Protein AF-A0A7Y3CT72-F1 (afdb_monomer_lite)

Secondary structure (DSSP, 8-state):
----------------------------------S-------PPPPPPPPEEE----EE-SB-TTT-BSPPEE-TTS-EE-TT--EEEEEEEES--TTS-EEEEEE-TTS-EEEEEEPEEETTTTEEEEEE---TTSPSEEEEEEEEETTEEEEEEEEEESBEEEEEEE--TTS---TT--EEEEEEEEEEEE-TTSS-EEEEE---EEEEEEE-TTS-EEEPTT--EE--TTSEEEEEE-GGGTTT---STT--EEEEEEEEEEEEEEETTTEEEEEEEEEEEEEEEEP--SS-EEEEE-B-SS-EE-TT-EEEEEEEEEE-SSS-EEEEEEEEE--TTEEEEEEEEPTTS-EEEEETTEEEEEEEEEPPPBTTB-EEEEEEEEEEEPPTTT-TTGGGS--PPEEEEE-TT--SSPEEEE--PPEE--SSGGGTT---EEEEEEEEEEEETTB----BTTB---HHHHHHHHH-TTSTT-HHHHHHHHHTS-EEEEEE-TTTT--EEESTT-SS--------TTSTTTTT----BTTTTT-BTSTTB-EEEETTEEEESB-HHHHH--BS-TTSSSPBTT-SSS-TTHHHHHHHHHTGGG--HHHH--SSSSS-S--EEEE--

pLDDT: mean 77.61, std 18.07, range [24.05, 98.44]

Radius of gyration: 31.26 Å; chains: 1; bounding box: 95×71×82 Å

Structure (mmCIF, N/CA/C/O backbone):
data_AF-A0A7Y3CT72-F1
#
_entry.id   AF-A0A7Y3CT72-F1
#
loop_
_atom_site.group_PDB
_atom_site.id
_atom_site.type_symbol
_atom_site.label_atom_id
_atom_site.label_alt_id
_atom_site.label_comp_id
_atom_site.label_asym_id
_atom_site.label_entity_id
_atom_site.label_seq_id
_atom_site.pdbx_PDB_ins_code
_atom_site.Cartn_x
_atom_site.Cartn_y
_atom_site.Cartn_z
_atom_site.occupancy
_atom_site.B_iso_or_equiv
_atom_site.auth_seq_id
_atom_site.auth_comp_id
_atom_site.auth_asym_id
_atom_site.auth_atom_id
_atom_site.pdbx_PDB_model_num
ATOM 1 N N . MET A 1 1 ? -27.502 45.319 28.785 1.00 32.72 1 MET A N 1
ATOM 2 C CA . MET A 1 1 ? -27.717 46.258 27.655 1.00 32.72 1 MET A CA 1
ATOM 3 C C . MET A 1 1 ? -28.113 45.395 26.459 1.00 32.72 1 MET A C 1
ATOM 5 O O . MET A 1 1 ? -27.447 44.398 26.266 1.00 32.72 1 MET A O 1
ATOM 9 N N . GLY A 1 2 ? -29.299 45.503 25.845 1.00 29.92 2 GLY A N 1
ATOM 10 C CA . GLY A 1 2 ? -29.727 46.574 24.925 1.00 29.92 2 GLY A CA 1
ATOM 11 C C . GLY A 1 2 ? -29.275 46.217 23.490 1.00 29.92 2 GLY A C 1
ATOM 12 O O . GLY A 1 2 ? -28.086 46.028 23.313 1.00 29.92 2 GLY A O 1
ATOM 13 N N . THR A 1 3 ? -30.109 46.102 22.442 1.00 32.91 3 THR A N 1
ATOM 14 C CA . THR A 1 3 ? -31.538 46.460 22.287 1.00 32.91 3 THR A CA 1
ATOM 15 C C . THR A 1 3 ? -32.160 45.751 21.052 1.00 32.91 3 THR A C 1
ATOM 17 O O . THR A 1 3 ? -31.491 45.693 20.038 1.00 32.91 3 THR A O 1
ATOM 20 N N . LYS A 1 4 ? -33.423 45.272 21.151 1.00 33.31 4 LYS A N 1
ATOM 21 C CA . LYS A 1 4 ? -34.553 45.166 20.159 1.00 33.31 4 LYS A CA 1
ATOM 22 C C . LYS A 1 4 ? -34.312 45.130 18.614 1.00 33.31 4 LYS A C 1
ATOM 24 O O . LYS A 1 4 ? -33.435 45.821 18.136 1.00 33.31 4 LYS A O 1
ATOM 29 N N . LEU A 1 5 ? -35.202 44.632 17.723 1.00 33.44 5 LEU A N 1
ATOM 30 C CA . LEU A 1 5 ? -36.424 43.768 17.703 1.00 33.44 5 LEU A CA 1
ATOM 31 C C . LEU A 1 5 ? -37.108 43.910 16.294 1.00 33.44 5 LEU A C 1
ATOM 33 O O . LEU A 1 5 ? -37.070 45.019 15.770 1.00 33.44 5 LEU A O 1
ATOM 37 N N . ARG A 1 6 ? -37.892 42.912 15.804 1.00 34.00 6 ARG A N 1
ATOM 38 C CA . ARG A 1 6 ? -38.875 42.957 14.652 1.00 34.00 6 ARG A CA 1
ATOM 39 C C . ARG A 1 6 ? -38.254 43.046 13.233 1.00 34.00 6 ARG A C 1
ATOM 41 O O . ARG A 1 6 ? -37.233 43.690 13.083 1.00 34.00 6 ARG A O 1
ATOM 48 N N . ARG A 1 7 ? -38.790 42.471 12.133 1.00 28.12 7 ARG A N 1
ATOM 49 C CA . ARG A 1 7 ? -40.152 42.091 11.617 1.00 28.12 7 ARG A CA 1
ATOM 50 C C . ARG A 1 7 ? -39.961 40.994 10.509 1.00 28.12 7 ARG A C 1
ATOM 52 O O . ARG A 1 7 ? -38.827 40.845 10.089 1.00 28.12 7 ARG A O 1
ATOM 59 N N . LEU A 1 8 ? -40.930 40.261 9.922 1.00 24.47 8 LEU A N 1
ATOM 60 C CA . LEU A 1 8 ? -42.386 40.049 10.108 1.00 24.47 8 LEU A CA 1
ATOM 61 C C . LEU A 1 8 ? -42.795 38.623 9.602 1.00 24.47 8 LEU A C 1
ATOM 63 O O . LEU A 1 8 ? -42.090 38.018 8.809 1.00 24.47 8 LEU A O 1
ATOM 67 N N . VAL A 1 9 ? -43.949 38.134 10.066 1.00 26.61 9 VAL A N 1
ATOM 68 C CA . VAL A 1 9 ? -44.709 36.887 9.783 1.00 26.61 9 VAL A CA 1
ATOM 69 C C . VAL A 1 9 ? -45.684 36.993 8.579 1.00 26.61 9 VAL A C 1
ATOM 71 O O . VAL A 1 9 ? -46.162 38.104 8.354 1.00 26.61 9 VAL A O 1
ATOM 74 N N . ALA A 1 10 ? -46.063 35.853 7.940 1.00 26.52 10 ALA A N 1
ATOM 75 C CA . ALA A 1 10 ? -47.369 35.477 7.289 1.00 26.52 10 ALA A CA 1
ATOM 76 C C . ALA A 1 10 ? -47.178 34.714 5.930 1.00 26.52 10 ALA A C 1
ATOM 78 O O . ALA A 1 10 ? -46.253 35.068 5.214 1.00 26.52 10 ALA A O 1
ATOM 79 N N . LEU A 1 11 ? -47.967 33.712 5.465 1.00 24.09 11 LEU A N 1
ATOM 80 C CA . LEU A 1 11 ? -49.205 33.055 5.958 1.00 24.09 11 LEU A CA 1
ATOM 81 C C . LEU A 1 11 ? -49.479 31.639 5.328 1.00 24.09 11 LEU A C 1
ATOM 83 O O . LEU A 1 11 ? -49.493 31.509 4.113 1.00 24.09 11 LEU A O 1
ATOM 87 N N . ILE A 1 12 ? -49.756 30.631 6.174 1.00 27.11 12 ILE A N 1
ATOM 88 C CA . ILE A 1 12 ? -50.725 29.482 6.128 1.00 27.11 12 ILE A CA 1
ATOM 89 C C . ILE A 1 12 ? -51.357 28.962 4.794 1.00 27.11 12 ILE A C 1
ATOM 91 O O . ILE A 1 12 ? -52.013 29.719 4.087 1.00 27.11 12 ILE A O 1
ATOM 95 N N . GLY A 1 13 ? -51.402 27.615 4.634 1.00 24.06 13 GLY A N 1
ATOM 96 C CA . GLY A 1 13 ? -52.458 26.838 3.915 1.00 24.06 13 GLY A CA 1
ATOM 97 C C . GLY A 1 13 ? -51.975 25.483 3.329 1.00 24.06 13 GLY A C 1
ATOM 98 O O . GLY A 1 13 ? -51.339 25.509 2.290 1.00 24.06 13 GLY A O 1
ATOM 99 N N . VAL A 1 14 ? -52.047 24.289 3.954 1.00 26.23 14 VAL A N 1
ATOM 100 C CA . VAL A 1 14 ? -53.156 23.438 4.491 1.00 26.23 14 VAL A CA 1
ATOM 101 C C . VAL A 1 14 ? -53.825 22.467 3.470 1.00 26.23 14 VAL A C 1
ATOM 103 O O . VAL A 1 14 ? -54.838 22.802 2.870 1.00 26.23 14 VAL A O 1
ATOM 106 N N . LEU A 1 15 ? -53.291 21.227 3.432 1.00 24.50 15 LEU A N 1
ATOM 107 C CA . LEU A 1 15 ? -53.961 19.899 3.573 1.00 24.50 15 LEU A CA 1
ATOM 108 C C . LEU A 1 15 ? -54.791 19.207 2.440 1.00 24.50 15 LEU A C 1
ATOM 110 O O . LEU A 1 15 ? -55.568 19.828 1.727 1.00 24.50 15 LEU A O 1
ATOM 114 N N . SER A 1 16 ? -54.704 17.856 2.467 1.00 24.05 16 SER A N 1
ATOM 115 C CA . SER A 1 16 ? -55.532 16.778 1.849 1.00 24.05 16 SER A CA 1
ATOM 116 C C . SER A 1 16 ? -55.151 16.323 0.425 1.00 24.05 16 SER A C 1
ATOM 118 O O . SER A 1 16 ? -55.263 17.089 -0.520 1.00 24.05 16 SER A O 1
ATOM 120 N N . MET A 1 17 ? -54.566 15.128 0.219 1.00 26.30 17 MET A N 1
ATOM 121 C CA . MET A 1 17 ? -55.115 13.746 0.319 1.00 26.30 17 MET A CA 1
ATOM 122 C C . MET A 1 17 ? -56.198 13.388 -0.726 1.00 26.30 17 MET A C 1
ATOM 124 O O . MET A 1 17 ? -57.305 13.909 -0.639 1.00 26.30 17 MET A O 1
ATOM 128 N N . ILE A 1 18 ? -55.934 12.391 -1.594 1.00 25.44 18 ILE A N 1
ATOM 129 C CA . ILE A 1 18 ? -56.562 11.040 -1.583 1.00 25.44 18 ILE A CA 1
ATOM 130 C C . ILE A 1 18 ? -56.024 10.144 -2.732 1.00 25.44 18 ILE A C 1
ATOM 132 O O . ILE A 1 18 ? -55.673 10.609 -3.809 1.00 25.44 18 ILE A O 1
ATOM 136 N N . PHE A 1 19 ? -55.976 8.842 -2.435 1.00 25.62 19 PHE A N 1
ATOM 137 C CA . PHE A 1 19 ? -55.642 7.654 -3.240 1.00 25.62 19 PHE A CA 1
ATOM 138 C C . PHE A 1 19 ? -56.219 7.524 -4.679 1.00 25.62 19 PHE A C 1
ATOM 140 O O . PHE A 1 19 ? -57.351 7.925 -4.939 1.00 25.62 19 PHE A O 1
ATOM 147 N N . SER A 1 20 ? -55.518 6.696 -5.482 1.00 25.05 20 SER A N 1
ATOM 148 C CA . SER A 1 20 ? -56.017 5.464 -6.161 1.00 25.05 20 SER A CA 1
ATOM 149 C C . SER A 1 20 ? -56.060 5.342 -7.705 1.00 25.05 20 SER A C 1
ATOM 151 O O . SER A 1 20 ? -56.667 6.149 -8.397 1.00 25.05 20 SER A O 1
ATOM 153 N N . ILE A 1 21 ? -55.604 4.153 -8.153 1.00 26.97 21 ILE A N 1
ATOM 154 C CA . ILE A 1 21 ? -56.036 3.338 -9.321 1.00 26.97 21 ILE A CA 1
ATOM 155 C C . ILE A 1 21 ? -55.356 3.556 -10.705 1.00 26.97 21 ILE A C 1
ATOM 157 O O . ILE A 1 21 ? -55.579 4.528 -11.417 1.00 26.97 21 ILE A O 1
ATOM 161 N N . MET A 1 22 ? -54.596 2.517 -11.093 1.00 27.64 22 MET A N 1
ATOM 162 C CA . MET A 1 22 ? -54.151 2.082 -12.440 1.00 27.64 22 MET A CA 1
ATOM 163 C C . MET A 1 22 ? -55.318 1.910 -13.452 1.00 27.64 22 MET A C 1
ATOM 165 O O . MET A 1 22 ? -56.421 1.599 -13.001 1.00 27.64 22 MET A O 1
ATOM 169 N N . PRO A 1 23 ? -55.121 1.979 -14.798 1.00 35.59 23 PRO A N 1
ATOM 170 C CA . PRO A 1 23 ? -54.523 0.839 -15.527 1.00 35.59 23 PRO A CA 1
ATOM 171 C C . PRO A 1 23 ? -53.776 1.120 -16.854 1.00 35.59 23 PRO A C 1
ATOM 173 O O . PRO A 1 23 ? -53.734 2.229 -17.376 1.00 35.59 23 PRO A O 1
ATOM 176 N N . LEU A 1 24 ? -53.212 0.032 -17.399 1.00 36.34 24 LEU A N 1
ATOM 177 C CA . LEU A 1 24 ? -52.603 -0.095 -18.728 1.00 36.34 24 LEU A CA 1
ATOM 178 C C . LEU A 1 24 ? -53.527 0.369 -19.872 1.00 36.34 24 LEU A C 1
ATOM 180 O O . LEU A 1 24 ? -54.735 0.139 -19.840 1.00 36.34 24 LEU A O 1
ATOM 184 N N . GLY A 1 25 ? -52.920 0.847 -20.963 1.00 25.64 25 GLY A N 1
ATOM 185 C CA . GLY A 1 25 ? -53.584 0.999 -22.259 1.00 25.64 25 GLY A CA 1
ATOM 186 C C . GLY A 1 25 ? -52.599 1.330 -23.380 1.00 25.64 25 GLY A C 1
ATOM 187 O O . GLY A 1 25 ? -52.161 2.469 -23.499 1.00 25.64 25 GLY A O 1
ATOM 188 N N . ALA A 1 26 ? -52.252 0.345 -24.210 1.00 36.91 26 ALA A N 1
ATOM 189 C CA . ALA A 1 26 ? -51.440 0.569 -25.405 1.00 36.91 26 ALA A CA 1
ATOM 190 C C . ALA A 1 26 ? -52.261 1.253 -26.511 1.00 36.91 26 ALA A C 1
ATOM 192 O O . ALA A 1 26 ? -53.386 0.830 -26.775 1.00 36.91 26 ALA A O 1
ATOM 193 N N . MET A 1 27 ? -51.669 2.215 -27.226 1.00 28.44 27 MET A N 1
ATOM 194 C CA . MET A 1 27 ? -52.068 2.557 -28.596 1.00 28.44 27 MET A CA 1
ATOM 195 C C . MET A 1 27 ? -50.853 2.914 -29.449 1.00 28.44 27 MET A C 1
ATOM 197 O O . MET A 1 27 ? -49.930 3.587 -29.000 1.00 28.44 27 MET A O 1
ATOM 201 N N . ALA A 1 28 ? -50.879 2.433 -30.688 1.00 30.47 28 ALA A N 1
ATOM 202 C CA . ALA A 1 28 ? -49.904 2.728 -31.725 1.00 30.47 28 ALA A CA 1
ATOM 203 C C . ALA A 1 28 ? -50.470 3.748 -32.732 1.00 30.47 28 ALA A C 1
ATOM 205 O O . ALA A 1 28 ? -51.655 4.072 -32.695 1.00 30.47 28 ALA A O 1
ATOM 206 N N . ALA A 1 29 ? -49.615 4.121 -33.689 1.00 29.61 29 ALA A N 1
ATOM 207 C CA . ALA A 1 29 ? -49.893 4.877 -34.913 1.00 29.61 29 ALA A CA 1
ATOM 208 C C . ALA A 1 29 ? -50.024 6.412 -34.801 1.00 29.61 29 ALA A C 1
ATOM 210 O O . ALA A 1 29 ? -51.082 6.957 -34.511 1.00 29.61 29 ALA A O 1
ATOM 211 N N . GLY A 1 30 ? -48.972 7.082 -35.285 1.00 29.47 30 GLY A N 1
ATOM 212 C CA . GLY A 1 30 ? -49.131 7.902 -36.490 1.00 29.47 30 GLY A CA 1
ATOM 213 C C . GLY A 1 30 ? -49.138 9.417 -36.311 1.00 29.47 30 GLY A C 1
ATOM 214 O O . GLY A 1 30 ? -50.172 10.013 -36.027 1.00 29.47 30 GLY A O 1
ATOM 215 N N . SER A 1 31 ? -48.016 10.046 -36.657 1.00 27.69 31 SER A N 1
ATOM 216 C CA . SER A 1 31 ? -47.996 11.422 -37.162 1.00 27.69 31 SER A CA 1
ATOM 217 C C . SER A 1 31 ? -46.772 11.631 -38.053 1.00 27.69 31 SER A C 1
ATOM 219 O O . SER A 1 31 ? -45.643 11.455 -37.596 1.00 27.69 31 SER A O 1
ATOM 221 N N . ASP A 1 32 ? -47.014 11.979 -39.315 1.00 31.94 32 ASP A N 1
ATOM 222 C CA . ASP A 1 32 ? -45.998 12.246 -40.333 1.00 31.94 32 ASP A CA 1
ATOM 223 C C . ASP A 1 32 ? -45.028 13.371 -39.937 1.00 31.94 32 ASP A C 1
ATOM 225 O O . ASP A 1 32 ? -45.440 14.412 -39.421 1.00 31.94 32 ASP A O 1
ATOM 229 N N . VAL A 1 33 ? -43.749 13.204 -40.283 1.00 32.00 33 VAL A N 1
ATOM 230 C CA . VAL A 1 33 ? -42.759 14.291 -40.357 1.00 32.00 33 VAL A CA 1
ATOM 231 C C . VAL A 1 33 ? -42.052 14.184 -41.719 1.00 32.00 33 VAL A C 1
ATOM 233 O O . VAL A 1 33 ? -41.772 13.062 -42.148 1.00 32.00 33 VAL A O 1
ATOM 236 N N . PRO A 1 34 ? -41.813 15.291 -42.454 1.00 29.92 34 PRO A N 1
ATOM 237 C CA . PRO A 1 34 ? -41.431 15.212 -43.863 1.00 29.92 34 PRO A CA 1
ATOM 238 C C . PRO A 1 34 ? -40.015 14.679 -44.094 1.00 29.92 34 PRO A C 1
ATOM 240 O O . PRO A 1 34 ? -39.084 14.992 -43.354 1.00 29.92 34 PRO A O 1
ATOM 243 N N . ALA A 1 35 ? -39.846 13.966 -45.206 1.00 36.84 35 ALA A N 1
ATOM 244 C CA . ALA A 1 35 ? -38.537 13.670 -45.766 1.00 36.84 35 ALA A CA 1
ATOM 245 C C . ALA A 1 35 ? -37.950 14.923 -46.439 1.00 36.84 35 ALA A C 1
ATOM 247 O O . ALA A 1 35 ? -38.322 15.237 -47.565 1.00 36.84 35 ALA A O 1
ATOM 248 N N . ASP A 1 36 ? -37.061 15.627 -45.736 1.00 33.09 36 ASP A N 1
ATOM 249 C CA . ASP A 1 36 ? -35.810 16.161 -46.299 1.00 33.09 36 ASP A CA 1
ATOM 250 C C . ASP A 1 36 ? -34.935 16.745 -45.175 1.00 33.09 36 ASP A C 1
ATOM 252 O O . ASP A 1 36 ? -35.176 17.839 -44.662 1.00 33.09 36 ASP A O 1
ATOM 256 N N . LEU A 1 37 ? -33.884 16.013 -44.807 1.00 29.41 37 LEU A N 1
ATOM 257 C CA . LEU A 1 37 ? -32.700 16.561 -44.149 1.00 29.41 37 LEU A CA 1
ATOM 258 C C . LEU A 1 37 ? -31.489 16.083 -44.958 1.00 29.41 37 LEU A C 1
ATOM 260 O O . LEU A 1 37 ? -31.416 14.888 -45.264 1.00 29.41 37 LEU A O 1
ATOM 264 N N . PRO A 1 38 ? -30.553 16.975 -45.337 1.00 29.50 38 PRO A N 1
ATOM 265 C CA . PRO A 1 38 ? -29.358 16.565 -46.060 1.00 29.50 38 PRO A CA 1
ATOM 266 C C . PRO A 1 38 ? -28.571 15.592 -45.185 1.00 29.50 38 PRO A C 1
ATOM 268 O O . PRO A 1 38 ? -28.430 15.821 -43.983 1.00 29.50 38 PRO A O 1
ATOM 271 N N . GLY A 1 39 ? -28.103 14.499 -45.790 1.00 30.02 39 GLY A N 1
ATOM 272 C CA . GLY A 1 39 ? -27.542 13.368 -45.060 1.00 30.02 39 GLY A CA 1
ATOM 273 C C . GLY A 1 39 ? -26.484 13.801 -44.052 1.00 30.02 39 GLY A C 1
ATOM 274 O O . GLY A 1 39 ? -25.420 14.286 -44.437 1.00 30.02 39 GLY A O 1
ATOM 275 N N . ALA A 1 40 ? -26.772 13.578 -42.769 1.00 31.20 40 ALA A N 1
ATOM 276 C CA . ALA A 1 40 ? -25.725 13.479 -41.774 1.00 31.20 40 ALA A CA 1
ATOM 277 C C . ALA A 1 40 ? -24.825 12.327 -42.224 1.00 31.20 40 ALA A C 1
ATOM 279 O O . ALA A 1 40 ? -25.241 11.167 -42.218 1.00 31.20 40 ALA A O 1
ATOM 280 N N . LEU A 1 41 ? -23.616 12.666 -42.674 1.00 28.81 41 LEU A N 1
ATOM 281 C CA . LEU A 1 41 ? -22.546 11.694 -42.803 1.00 28.81 41 LEU A CA 1
ATOM 282 C C . LEU A 1 41 ? -22.448 11.012 -41.440 1.00 28.81 41 LEU A C 1
ATOM 284 O O . LEU A 1 41 ? -22.172 11.683 -40.444 1.00 28.81 41 LEU A O 1
ATOM 288 N N . GLN A 1 42 ? -22.710 9.704 -41.384 1.00 29.12 42 GLN A N 1
ATOM 289 C CA . GLN A 1 42 ? -22.218 8.929 -40.257 1.00 29.12 42 GLN A CA 1
ATOM 290 C C . GLN A 1 42 ? -20.712 9.147 -40.269 1.00 29.12 42 GLN A C 1
ATOM 292 O O . GLN A 1 42 ? -20.047 8.760 -41.232 1.00 29.12 42 GLN A O 1
ATOM 297 N N . ALA A 1 43 ? -20.197 9.822 -39.243 1.00 26.53 43 ALA A N 1
ATOM 298 C CA . ALA A 1 43 ? -18.778 9.766 -38.978 1.00 26.53 43 ALA A CA 1
ATOM 299 C C . ALA A 1 43 ? -18.451 8.278 -38.855 1.00 26.53 43 ALA A C 1
ATOM 301 O O . ALA A 1 43 ? -19.037 7.579 -38.022 1.00 26.53 43 ALA A O 1
ATOM 302 N N . THR A 1 44 ? -17.575 7.783 -39.730 1.00 26.83 44 THR A N 1
ATOM 303 C CA . THR A 1 44 ? -16.850 6.550 -39.440 1.00 26.83 44 THR A CA 1
ATOM 304 C C . THR A 1 44 ? -16.316 6.678 -38.017 1.00 26.83 44 THR A C 1
ATOM 306 O O . THR A 1 44 ? -15.821 7.763 -37.682 1.00 26.83 44 THR A O 1
ATOM 309 N N . PRO A 1 45 ? -16.414 5.628 -37.181 1.00 32.91 45 PRO A N 1
ATOM 310 C CA . PRO A 1 45 ? -15.652 5.599 -35.944 1.00 32.91 45 PRO A CA 1
ATOM 311 C C . PRO A 1 45 ? -14.205 5.996 -36.265 1.00 32.91 45 PRO A C 1
ATOM 313 O O . PRO A 1 45 ? -13.727 5.620 -37.347 1.00 32.91 45 PRO A O 1
ATOM 316 N N . PRO A 1 46 ? -13.520 6.767 -35.402 1.00 35.22 46 PRO A N 1
ATOM 317 C CA . PRO A 1 46 ? -12.083 6.929 -35.567 1.00 35.22 46 PRO A CA 1
ATOM 318 C C . PRO A 1 46 ? -11.463 5.526 -35.695 1.00 35.22 46 PRO A C 1
ATOM 320 O O . PRO A 1 46 ? -11.963 4.593 -35.051 1.00 35.22 46 PRO A O 1
ATOM 323 N N . PRO A 1 47 ? -10.453 5.335 -36.564 1.00 41.41 47 PRO A N 1
ATOM 324 C CA . PRO A 1 47 ? -9.726 4.074 -36.581 1.00 41.41 47 PRO A CA 1
ATOM 325 C C . PRO A 1 47 ? -9.258 3.772 -35.154 1.00 41.41 47 PRO A C 1
ATOM 327 O O . PRO A 1 47 ? -8.920 4.694 -34.410 1.00 41.41 47 PRO A O 1
ATOM 330 N N . ALA A 1 48 ? -9.299 2.499 -34.758 1.00 53.41 48 ALA A N 1
ATOM 331 C CA . ALA A 1 48 ? -8.737 2.107 -33.473 1.00 53.41 48 ALA A CA 1
ATOM 332 C C . ALA A 1 48 ? -7.266 2.542 -33.470 1.00 53.41 48 ALA A C 1
ATOM 334 O O . ALA A 1 48 ? -6.541 2.192 -34.402 1.00 53.41 48 ALA A O 1
ATOM 335 N N . HIS A 1 49 ? -6.865 3.348 -32.485 1.00 69.12 49 HIS A N 1
ATOM 336 C CA . HIS A 1 49 ? -5.469 3.749 -32.355 1.00 69.12 49 HIS A CA 1
ATOM 337 C C . HIS A 1 49 ? -4.610 2.490 -32.212 1.00 69.12 49 HIS A C 1
ATOM 339 O O . HIS A 1 49 ? -5.029 1.519 -31.574 1.00 69.12 49 HIS A O 1
ATOM 345 N N . ALA A 1 50 ? -3.447 2.493 -32.858 1.00 75.88 50 ALA A N 1
ATOM 346 C CA . ALA A 1 50 ? -2.512 1.395 -32.718 1.00 75.88 50 ALA A CA 1
ATOM 347 C C . ALA A 1 50 ? -1.957 1.373 -31.285 1.00 75.88 50 ALA A C 1
ATOM 349 O O . ALA A 1 50 ? -1.746 2.427 -30.688 1.00 75.88 50 ALA A O 1
ATOM 350 N N . ALA A 1 51 ? -1.747 0.178 -30.737 1.00 72.38 51 ALA A N 1
ATOM 351 C CA . ALA A 1 51 ? -1.245 -0.010 -29.379 1.00 72.38 51 ALA A CA 1
ATOM 352 C C . ALA A 1 51 ? -0.154 -1.088 -29.368 1.00 72.38 51 ALA A C 1
ATOM 354 O O . ALA A 1 51 ? -0.422 -2.264 -29.632 1.00 72.38 51 ALA A O 1
ATOM 355 N N . ALA A 1 52 ? 1.077 -0.671 -29.094 1.00 68.94 52 ALA A N 1
ATOM 356 C CA . ALA A 1 52 ? 2.266 -1.495 -28.975 1.00 68.94 52 ALA A CA 1
ATOM 357 C C . ALA A 1 52 ? 2.413 -2.012 -27.536 1.00 68.94 52 ALA A C 1
ATOM 359 O O . ALA A 1 52 ? 2.319 -1.247 -26.581 1.00 68.94 52 ALA A O 1
ATOM 360 N N . SER A 1 53 ? 2.624 -3.317 -27.372 1.00 69.12 53 SER A N 1
ATOM 361 C CA . SER A 1 53 ? 2.708 -3.965 -26.055 1.00 69.12 53 SER A CA 1
ATOM 362 C C . SER A 1 53 ? 3.479 -5.288 -26.121 1.00 69.12 53 SER A C 1
ATOM 364 O O . SER A 1 53 ? 3.857 -5.752 -27.198 1.00 69.12 53 SER A O 1
ATOM 366 N N . GLY A 1 54 ? 3.726 -5.916 -24.966 1.00 65.38 54 GLY A N 1
ATOM 367 C CA . GLY A 1 54 ? 4.394 -7.223 -24.904 1.00 65.38 54 GLY A CA 1
ATOM 368 C C . GLY A 1 54 ? 5.885 -7.180 -25.253 1.00 65.38 54 GLY A C 1
ATOM 369 O O . GLY A 1 54 ? 6.411 -8.146 -25.796 1.00 65.38 54 GLY A O 1
ATOM 370 N N . PHE A 1 55 ? 6.555 -6.061 -24.969 1.00 76.75 55 PHE A N 1
ATOM 371 C CA . PHE A 1 55 ? 7.989 -5.884 -25.196 1.00 76.75 55 PHE A CA 1
ATOM 372 C C . PHE A 1 55 ? 8.812 -6.905 -24.399 1.00 76.75 55 PHE A C 1
ATOM 374 O O . PHE A 1 55 ? 8.718 -6.974 -23.174 1.00 76.75 55 PHE A O 1
ATOM 381 N N . LEU A 1 56 ? 9.660 -7.671 -25.086 1.00 73.69 56 LEU A N 1
ATOM 382 C CA . LEU A 1 56 ? 10.598 -8.609 -24.462 1.00 73.69 56 LEU A CA 1
ATOM 383 C C . LEU A 1 56 ? 12.027 -8.236 -24.846 1.00 73.69 56 LEU A C 1
ATOM 385 O O . LEU A 1 56 ? 12.324 -8.100 -26.022 1.00 73.69 56 LEU A O 1
ATOM 389 N N . PHE A 1 57 ? 12.954 -8.117 -23.900 1.00 81.31 57 PHE A N 1
ATOM 390 C CA . PHE A 1 57 ? 14.340 -7.766 -24.220 1.00 81.31 57 PHE A CA 1
ATOM 391 C C . PHE A 1 57 ? 15.195 -9.013 -24.417 1.00 81.31 57 PHE A C 1
ATOM 393 O O . PHE A 1 57 ? 15.216 -9.907 -23.569 1.00 81.31 57 PHE A O 1
ATOM 400 N N . TYR A 1 58 ? 15.961 -9.051 -25.505 1.00 84.88 58 TYR A N 1
ATOM 401 C CA . TYR A 1 58 ? 16.929 -10.105 -25.794 1.00 84.88 58 TYR A CA 1
ATOM 402 C C . TYR A 1 58 ? 18.324 -9.523 -25.982 1.00 84.88 58 TYR A C 1
ATOM 404 O O . TYR A 1 58 ? 18.499 -8.540 -26.694 1.00 84.88 58 TYR A O 1
ATOM 412 N N . LYS A 1 59 ? 19.333 -10.162 -25.387 1.00 87.50 59 LYS A N 1
ATOM 413 C CA . LYS A 1 59 ? 20.745 -9.757 -25.458 1.00 87.50 59 LYS A CA 1
ATOM 414 C C . LYS A 1 59 ? 21.569 -10.809 -26.198 1.00 87.50 59 LYS A C 1
ATOM 416 O O . LYS A 1 59 ? 21.401 -12.010 -25.963 1.00 87.50 59 LYS A O 1
ATOM 421 N N . PHE A 1 60 ? 22.448 -10.388 -27.105 1.00 88.00 60 PHE A N 1
ATOM 422 C CA . PHE A 1 60 ? 23.324 -11.301 -27.841 1.00 88.00 60 PHE A CA 1
ATOM 423 C C . PHE A 1 60 ? 24.534 -11.719 -26.991 1.00 88.00 60 PHE A C 1
ATOM 425 O O . PHE A 1 60 ? 25.169 -10.867 -26.379 1.00 88.00 60 PHE A O 1
ATOM 432 N N . PRO A 1 61 ? 24.922 -13.010 -26.986 1.00 81.19 61 PRO A N 1
ATOM 433 C CA . PRO A 1 61 ? 26.073 -13.493 -26.222 1.00 81.19 61 PRO A CA 1
ATOM 434 C C . PRO A 1 61 ? 27.425 -13.101 -26.835 1.00 81.19 61 PRO A C 1
ATOM 436 O O . PRO A 1 61 ? 28.457 -13.276 -26.187 1.00 81.19 61 PRO A O 1
ATOM 439 N N . VAL A 1 62 ? 27.448 -12.622 -28.086 1.00 85.75 62 VAL A N 1
ATOM 440 C CA . VAL A 1 62 ? 28.631 -12.008 -28.695 1.00 85.75 62 VAL A CA 1
ATOM 441 C C . VAL A 1 62 ? 28.390 -10.497 -28.811 1.00 85.75 62 VAL A C 1
ATOM 443 O O . VAL A 1 62 ? 27.495 -10.115 -29.573 1.00 85.75 62 VAL A O 1
ATOM 446 N N . PRO A 1 63 ? 29.181 -9.659 -28.113 1.00 89.19 63 PRO A N 1
ATOM 447 C CA . PRO A 1 63 ? 29.012 -8.205 -28.091 1.00 89.19 63 PRO A CA 1
ATOM 448 C C . PRO A 1 63 ? 29.324 -7.529 -29.439 1.00 89.19 63 PRO A C 1
ATOM 450 O O . PRO A 1 63 ? 29.670 -8.167 -30.447 1.00 89.19 63 PRO A O 1
ATOM 453 N N . GLN A 1 64 ? 29.214 -6.204 -29.457 1.00 90.12 64 GLN A N 1
ATOM 454 C CA . GLN A 1 64 ? 29.658 -5.339 -30.540 1.00 90.12 64 GLN A CA 1
ATOM 455 C C . GLN A 1 64 ? 31.136 -5.597 -30.910 1.00 90.12 64 GLN A C 1
ATOM 457 O O . GLN A 1 64 ? 31.951 -5.987 -30.072 1.00 90.12 64 GLN A O 1
ATOM 462 N N . PRO A 1 65 ? 31.520 -5.413 -32.187 1.00 90.94 65 PRO A N 1
ATOM 463 C CA . PRO A 1 65 ? 30.679 -5.039 -33.327 1.00 90.94 65 PRO A CA 1
ATOM 464 C C . PRO A 1 65 ? 30.001 -6.251 -33.997 1.00 90.94 65 PRO A C 1
ATOM 466 O O . PRO A 1 65 ? 29.542 -6.140 -35.132 1.00 90.94 65 PRO A O 1
ATOM 469 N N . ALA A 1 66 ? 30.024 -7.436 -33.374 1.00 90.31 66 ALA A N 1
ATOM 470 C CA . ALA A 1 66 ? 29.557 -8.664 -34.011 1.00 90.31 66 ALA A CA 1
ATOM 471 C C . ALA A 1 66 ? 28.059 -8.917 -33.804 1.00 90.31 66 ALA A C 1
ATOM 473 O O . ALA A 1 66 ? 27.426 -9.376 -34.748 1.00 90.31 66 ALA A O 1
ATOM 474 N N . CYS A 1 67 ? 27.510 -8.646 -32.611 1.00 91.19 67 CYS A N 1
ATOM 475 C CA . CYS A 1 67 ? 26.072 -8.732 -32.306 1.00 91.19 67 CYS A CA 1
ATOM 476 C C . CYS A 1 67 ? 25.415 -10.018 -32.829 1.00 91.19 67 CYS A C 1
ATOM 478 O O . CYS A 1 67 ? 24.487 -9.994 -33.635 1.00 91.19 67 CYS A O 1
ATOM 480 N N . THR A 1 68 ? 25.967 -11.167 -32.430 1.00 85.81 68 THR A N 1
ATOM 481 C CA . THR A 1 68 ? 25.562 -12.478 -32.960 1.00 85.81 68 THR A CA 1
ATOM 482 C C . THR A 1 68 ? 25.363 -13.519 -31.867 1.00 85.81 68 THR A C 1
ATOM 484 O O . THR A 1 68 ? 25.876 -13.417 -30.755 1.00 85.81 68 THR A O 1
ATOM 487 N N . GLY A 1 69 ? 24.628 -14.572 -32.221 1.00 77.69 69 GLY A N 1
ATOM 488 C CA . GLY A 1 69 ? 24.321 -15.701 -31.353 1.00 77.69 69 GLY A CA 1
ATOM 489 C C . GLY A 1 69 ? 22.818 -15.873 -31.181 1.00 77.69 69 GLY A C 1
ATOM 490 O O . GLY A 1 69 ? 22.023 -15.192 -31.821 1.00 77.69 69 GLY A O 1
ATOM 491 N N . PHE A 1 70 ? 22.433 -16.812 -30.324 1.00 74.69 70 PHE A N 1
ATOM 492 C CA . PHE A 1 70 ? 21.046 -16.944 -29.896 1.00 74.69 70 PHE A CA 1
ATOM 493 C C . PHE A 1 70 ? 20.754 -15.846 -28.868 1.00 74.69 70 PHE A C 1
ATOM 495 O O . PHE A 1 70 ? 21.470 -15.765 -27.870 1.00 74.69 70 PHE A O 1
ATOM 502 N N . GLY A 1 71 ? 19.750 -15.003 -29.122 1.00 77.31 71 GLY A N 1
ATOM 503 C CA . GLY A 1 71 ? 19.337 -13.965 -28.180 1.00 77.31 71 GLY A CA 1
ATOM 504 C C . GLY A 1 71 ? 18.868 -14.583 -26.868 1.00 77.31 71 GLY A C 1
ATOM 505 O O . GLY A 1 71 ? 18.058 -15.508 -26.867 1.00 77.31 71 GLY A O 1
ATOM 506 N N . LEU A 1 72 ? 19.379 -14.087 -25.748 1.00 75.62 72 LEU A N 1
ATOM 507 C CA . LEU A 1 72 ? 18.981 -14.539 -24.419 1.00 75.62 72 LEU A CA 1
ATOM 508 C C . LEU A 1 72 ? 17.981 -13.550 -23.845 1.00 75.62 72 LEU A C 1
ATOM 510 O O . LEU A 1 72 ? 18.263 -12.355 -23.832 1.00 75.62 72 LEU A O 1
ATOM 514 N N . ASN A 1 73 ? 16.830 -14.046 -23.389 1.00 78.00 73 ASN A N 1
ATOM 515 C CA . ASN A 1 73 ? 15.807 -13.201 -22.789 1.00 78.00 73 ASN A CA 1
ATOM 516 C C . ASN A 1 73 ? 16.359 -12.584 -21.490 1.00 78.00 73 ASN A C 1
ATOM 518 O O . ASN A 1 73 ? 16.713 -13.297 -20.550 1.00 78.00 73 ASN A O 1
ATOM 522 N N . VAL A 1 74 ? 16.451 -11.258 -21.487 1.00 68.81 74 VAL A N 1
ATOM 523 C CA . VAL A 1 74 ? 16.855 -10.393 -20.376 1.00 68.81 74 VAL A CA 1
ATOM 524 C C . VAL A 1 74 ? 15.735 -9.419 -20.002 1.00 68.81 74 VAL A C 1
ATOM 526 O O . VAL A 1 74 ? 16.003 -8.451 -19.303 1.00 68.81 74 VAL A O 1
ATOM 529 N N . SER A 1 75 ? 14.491 -9.668 -20.441 1.00 64.50 75 SER A N 1
ATOM 530 C CA . SER A 1 75 ? 13.334 -8.759 -20.290 1.00 64.50 75 SER A CA 1
ATOM 531 C C . SER A 1 75 ? 13.164 -8.228 -18.881 1.00 64.50 75 SER A C 1
ATOM 533 O O . SER A 1 75 ? 12.756 -7.091 -18.710 1.00 64.50 75 SER A O 1
ATOM 535 N N . GLY A 1 76 ? 13.516 -9.038 -17.882 1.00 53.50 76 GLY A N 1
ATOM 536 C CA . GLY A 1 76 ? 13.409 -8.614 -16.502 1.00 53.50 76 GLY A CA 1
ATOM 537 C C . GLY A 1 76 ? 14.508 -7.723 -15.962 1.00 53.50 76 GLY A C 1
ATOM 538 O O . GLY A 1 76 ? 14.285 -6.950 -15.050 1.00 53.50 76 GLY A O 1
ATOM 539 N N . ASN A 1 77 ? 15.704 -7.797 -16.517 1.00 63.12 77 ASN A N 1
ATOM 540 C CA . ASN A 1 77 ? 16.764 -6.882 -16.140 1.00 63.12 77 ASN A CA 1
ATOM 541 C C . ASN A 1 77 ? 17.420 -6.437 -17.433 1.00 63.12 77 ASN A C 1
ATOM 543 O O . ASN A 1 77 ? 18.459 -6.965 -17.834 1.00 63.12 77 ASN A O 1
ATOM 547 N N . ALA A 1 78 ? 16.768 -5.521 -18.139 1.00 77.25 78 ALA A N 1
ATOM 548 C CA . ALA A 1 78 ? 17.233 -5.029 -19.424 1.00 77.25 78 ALA A CA 1
ATOM 549 C C . ALA A 1 78 ? 18.411 -4.055 -19.222 1.00 77.25 78 ALA A C 1
ATOM 551 O O . ALA A 1 78 ? 18.279 -2.850 -19.409 1.00 77.25 78 ALA A O 1
ATOM 552 N N . TYR A 1 79 ? 19.568 -4.574 -18.799 1.00 84.69 79 TYR A N 1
ATOM 553 C CA . TYR A 1 79 ? 20.781 -3.795 -18.547 1.00 84.69 79 TYR A CA 1
ATOM 554 C C . TYR A 1 79 ? 21.845 -4.054 -19.621 1.00 84.69 79 TYR A C 1
ATOM 556 O O . TYR A 1 79 ? 22.278 -5.192 -19.853 1.00 84.69 79 TYR A O 1
ATOM 564 N N . PHE A 1 80 ? 22.249 -2.972 -20.289 1.00 91.50 80 PHE A N 1
ATOM 565 C CA . PHE A 1 80 ? 23.143 -2.964 -21.445 1.00 91.50 80 PHE A CA 1
ATOM 566 C C . PHE A 1 80 ? 24.337 -2.029 -21.205 1.00 91.50 80 PHE A C 1
ATOM 568 O O . PHE A 1 80 ? 24.176 -0.820 -21.022 1.00 91.50 80 PHE A O 1
ATOM 575 N N . SER A 1 81 ? 25.552 -2.564 -21.268 1.00 90.81 81 SER A N 1
ATOM 576 C CA . SER A 1 81 ? 26.791 -1.783 -21.352 1.00 90.81 81 SER A CA 1
ATOM 577 C C . SER A 1 81 ? 27.008 -1.208 -22.767 1.00 90.81 81 SER A C 1
ATOM 579 O O . SER A 1 81 ? 26.214 -1.447 -23.677 1.00 90.81 81 SER A O 1
ATOM 581 N N . SER A 1 82 ? 28.088 -0.441 -22.969 1.00 89.25 82 SER A N 1
ATOM 582 C CA . SER A 1 82 ? 28.490 0.105 -24.285 1.00 89.25 82 SER A CA 1
ATOM 583 C C . SER A 1 82 ? 28.709 -0.964 -25.354 1.00 89.25 82 SER A C 1
ATOM 585 O O . SER A 1 82 ? 28.393 -0.741 -26.518 1.00 89.25 82 SER A O 1
ATOM 587 N N . ASP A 1 83 ? 29.273 -2.108 -24.965 1.00 90.31 83 ASP A N 1
ATOM 588 C CA . ASP A 1 83 ? 29.661 -3.160 -25.906 1.00 90.31 83 ASP A CA 1
ATOM 589 C C . ASP A 1 83 ? 28.511 -4.135 -26.182 1.00 90.31 83 ASP A C 1
ATOM 591 O O . ASP A 1 83 ? 28.625 -5.005 -27.041 1.00 90.31 83 ASP A O 1
ATOM 595 N N . ASP A 1 84 ? 27.389 -4.015 -25.480 1.00 92.69 84 ASP A N 1
ATOM 596 C CA . ASP A 1 84 ? 26.272 -4.930 -25.646 1.00 92.69 84 ASP A CA 1
ATOM 597 C C . ASP A 1 84 ? 25.427 -4.613 -26.877 1.00 92.69 84 ASP A C 1
ATOM 599 O O . ASP A 1 84 ? 25.422 -3.508 -27.419 1.00 92.69 84 ASP A O 1
ATOM 603 N N . CYS A 1 85 ? 24.684 -5.616 -27.327 1.00 93.56 85 CYS A N 1
ATOM 604 C CA . CYS A 1 85 ? 23.647 -5.446 -28.328 1.00 93.56 85 CYS A CA 1
ATOM 605 C C . CYS A 1 85 ? 22.592 -6.542 -28.194 1.00 93.56 85 CYS A C 1
ATOM 607 O O . CYS A 1 85 ? 22.803 -7.585 -27.567 1.00 93.56 85 CYS A O 1
ATOM 609 N N . GLY A 1 86 ? 21.427 -6.284 -28.768 1.00 94.62 86 GLY A N 1
ATOM 610 C CA . GLY A 1 86 ? 20.221 -7.050 -28.537 1.00 94.62 86 GLY A CA 1
ATOM 611 C C . GLY A 1 86 ? 19.099 -6.667 -29.486 1.00 94.62 86 GLY A C 1
ATOM 612 O O . GLY A 1 86 ? 19.307 -5.952 -30.467 1.00 94.62 86 GLY A O 1
ATOM 613 N N . PHE A 1 87 ? 17.903 -7.147 -29.184 1.00 94.44 87 PHE A N 1
ATOM 614 C CA . PHE A 1 87 ? 16.683 -6.842 -29.918 1.00 94.44 87 PHE A CA 1
ATOM 615 C C . PHE A 1 87 ? 15.464 -6.989 -29.009 1.00 94.44 87 PHE A C 1
ATOM 617 O O . PHE A 1 87 ? 15.539 -7.625 -27.955 1.00 94.44 87 PHE A O 1
ATOM 624 N N . VAL A 1 88 ? 14.354 -6.387 -29.425 1.00 90.75 88 VAL A N 1
ATOM 625 C CA . VAL A 1 88 ? 13.094 -6.367 -28.683 1.00 90.75 88 VAL A CA 1
ATOM 626 C C . VAL A 1 88 ? 11.952 -6.696 -29.639 1.00 90.75 88 VAL A C 1
ATOM 628 O O . VAL A 1 88 ? 11.609 -5.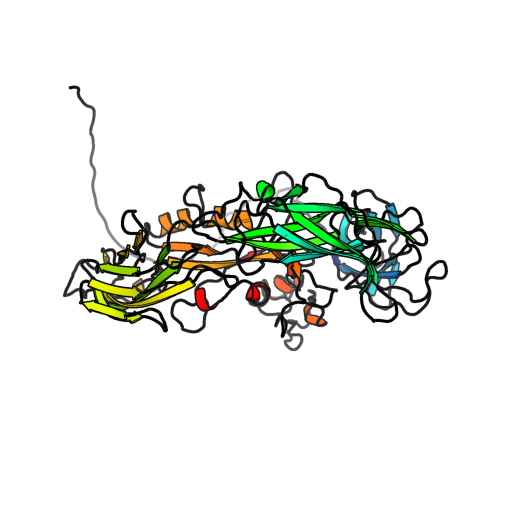828 -30.446 1.00 90.75 88 VAL A O 1
ATOM 631 N N . PRO A 1 89 ? 11.388 -7.922 -29.626 1.00 82.50 89 PRO A N 1
ATOM 632 C CA . PRO A 1 89 ? 10.084 -8.180 -30.214 1.00 82.50 89 PRO A CA 1
ATOM 633 C C . PRO A 1 89 ? 8.965 -7.573 -29.357 1.00 82.50 89 PRO A C 1
ATOM 635 O O . PRO A 1 89 ? 9.098 -7.441 -28.136 1.00 82.50 89 PRO A O 1
ATOM 638 N N . PHE A 1 90 ? 7.875 -7.195 -30.017 1.00 80.88 90 PHE A N 1
ATOM 639 C CA . PHE A 1 90 ? 6.666 -6.628 -29.430 1.00 80.88 90 PHE A CA 1
ATOM 640 C C . PHE A 1 90 ? 5.461 -6.815 -30.369 1.00 80.88 90 PHE A C 1
ATOM 642 O O . PHE A 1 90 ? 5.597 -6.917 -31.592 1.00 80.88 90 PHE A O 1
ATOM 649 N N . GLY A 1 91 ? 4.258 -6.854 -29.801 1.00 76.06 91 GLY A N 1
ATOM 650 C CA . GLY A 1 91 ? 3.004 -6.892 -30.552 1.00 76.06 91 GLY A CA 1
ATOM 651 C C . GLY A 1 91 ? 2.462 -5.488 -30.820 1.00 76.06 91 GLY A C 1
ATOM 652 O O . GLY A 1 91 ? 2.704 -4.572 -30.039 1.00 76.06 91 GLY A O 1
ATOM 653 N N . ILE A 1 92 ? 1.682 -5.323 -31.894 1.00 78.00 92 ILE A N 1
ATOM 654 C CA . ILE A 1 92 ? 0.891 -4.106 -32.140 1.00 78.00 92 ILE A CA 1
ATOM 655 C C . ILE A 1 92 ? -0.560 -4.499 -32.428 1.00 78.00 92 ILE A C 1
ATOM 657 O O . ILE A 1 92 ? -0.847 -5.186 -33.410 1.00 78.00 92 ILE A O 1
ATOM 661 N N . ALA A 1 93 ? -1.486 -4.046 -31.587 1.00 75.88 93 ALA A N 1
ATOM 662 C CA . ALA A 1 93 ? -2.917 -4.087 -31.865 1.00 75.88 93 ALA A CA 1
ATOM 663 C C . ALA A 1 93 ? -3.319 -2.886 -32.738 1.00 75.88 93 ALA A C 1
ATOM 665 O O . ALA A 1 93 ? -2.718 -1.822 -32.649 1.00 75.88 93 ALA A O 1
ATOM 666 N N . GLY A 1 94 ? -4.338 -3.037 -33.589 1.00 73.62 94 GLY A N 1
ATOM 667 C CA . GLY A 1 94 ? -4.880 -1.941 -34.413 1.00 73.62 94 GLY A CA 1
ATOM 668 C C . GLY A 1 94 ? -4.124 -1.634 -35.716 1.00 73.62 94 GLY A C 1
ATOM 669 O O . GLY A 1 94 ? -4.717 -1.038 -36.612 1.00 73.62 94 GLY A O 1
ATOM 670 N N . ALA A 1 95 ? -2.882 -2.102 -35.869 1.00 78.56 95 ALA A N 1
ATOM 671 C CA . ALA A 1 95 ? -2.079 -1.963 -37.088 1.00 78.56 95 ALA A CA 1
ATOM 672 C C . ALA A 1 95 ? -2.044 -3.259 -37.923 1.00 78.56 95 ALA A C 1
ATOM 674 O O . ALA A 1 95 ? -2.274 -4.352 -37.403 1.00 78.56 95 ALA A O 1
ATOM 675 N N . ASP A 1 96 ? -1.729 -3.148 -39.219 1.00 83.50 96 ASP A N 1
ATOM 676 C CA . ASP A 1 96 ? -1.414 -4.302 -40.071 1.00 83.50 96 ASP A CA 1
ATOM 677 C C . ASP A 1 96 ? 0.099 -4.440 -40.321 1.00 83.50 96 ASP A C 1
ATOM 679 O O . ASP A 1 96 ? 0.889 -3.555 -40.000 1.00 83.50 96 ASP A O 1
ATOM 683 N N . SER A 1 97 ? 0.517 -5.568 -40.902 1.00 85.44 97 SER A N 1
ATOM 684 C CA . SER A 1 97 ? 1.924 -5.900 -41.180 1.00 85.44 97 SER A CA 1
ATOM 685 C C . SER A 1 97 ? 2.616 -5.006 -42.227 1.00 85.44 97 SER A C 1
ATOM 687 O O . SER A 1 97 ? 3.699 -5.346 -42.703 1.00 85.44 97 SER A O 1
ATOM 689 N N . THR A 1 98 ? 1.953 -3.950 -42.701 1.00 86.81 98 THR A N 1
ATOM 690 C CA . THR A 1 98 ? 2.455 -2.983 -43.687 1.00 86.81 98 THR A CA 1
ATOM 691 C C . THR A 1 98 ? 2.387 -1.533 -43.201 1.00 86.81 98 THR A C 1
ATOM 693 O O . THR A 1 98 ? 2.720 -0.637 -43.977 1.00 86.81 98 THR A O 1
ATOM 696 N N . ALA A 1 99 ? 1.994 -1.313 -41.940 1.00 88.50 99 ALA A N 1
ATOM 697 C CA . ALA A 1 99 ? 2.047 -0.016 -41.270 1.00 88.50 99 ALA A CA 1
ATOM 698 C C . ALA A 1 99 ? 3.486 0.523 -41.168 1.00 88.50 99 ALA A C 1
ATOM 700 O O . ALA A 1 99 ? 4.448 -0.250 -41.150 1.00 88.50 99 ALA A O 1
ATOM 701 N N . ASP A 1 100 ? 3.632 1.846 -41.092 1.00 93.69 100 ASP A N 1
ATOM 702 C CA . ASP A 1 100 ? 4.930 2.497 -40.906 1.00 93.69 100 ASP A CA 1
ATOM 703 C C . ASP A 1 100 ? 5.250 2.555 -39.406 1.00 93.69 100 ASP A C 1
ATOM 705 O O . ASP A 1 100 ? 4.647 3.336 -38.669 1.00 93.69 100 ASP A O 1
ATOM 709 N N . VAL A 1 101 ? 6.141 1.680 -38.930 1.00 96.69 101 VAL A N 1
ATOM 710 C CA . VAL A 1 101 ? 6.456 1.536 -37.499 1.00 96.69 101 VAL A CA 1
ATOM 711 C C . VAL A 1 101 ? 7.877 2.012 -37.229 1.00 96.69 101 VAL A C 1
ATOM 713 O O . VAL A 1 101 ? 8.847 1.380 -37.649 1.00 96.69 101 VAL A O 1
ATOM 716 N N . VAL A 1 102 ? 8.001 3.106 -36.481 1.00 98.00 102 VAL A N 1
ATOM 717 C CA . VAL A 1 102 ? 9.279 3.741 -36.134 1.00 98.00 102 VAL A CA 1
ATOM 718 C C . VAL A 1 102 ? 9.451 3.737 -34.623 1.00 98.00 102 VAL A C 1
ATOM 720 O O . VAL A 1 102 ? 8.572 4.177 -33.888 1.00 98.00 102 VAL A O 1
ATOM 723 N N . VAL A 1 103 ? 10.609 3.290 -34.145 1.00 97.31 103 VAL A N 1
ATOM 724 C CA . VAL A 1 103 ? 10.974 3.343 -32.725 1.00 97.31 103 VAL A CA 1
ATOM 725 C C . VAL A 1 103 ? 11.985 4.459 -32.518 1.00 97.31 103 VAL A C 1
ATOM 727 O O . VAL A 1 103 ? 13.021 4.481 -33.182 1.00 97.31 103 VAL A O 1
ATOM 730 N N . THR A 1 104 ? 11.694 5.381 -31.601 1.00 96.56 104 THR A N 1
ATOM 731 C CA . THR A 1 104 ? 12.621 6.452 -31.206 1.00 96.56 104 THR A CA 1
ATOM 732 C C . THR A 1 104 ? 13.076 6.247 -29.769 1.00 96.56 104 THR A C 1
ATOM 734 O O . THR A 1 104 ? 12.259 6.109 -28.860 1.00 96.56 104 THR A O 1
ATOM 737 N N . PHE A 1 105 ? 14.391 6.243 -29.570 1.00 94.75 105 PHE A N 1
ATOM 738 C CA . PHE A 1 105 ? 15.024 6.169 -28.262 1.00 94.75 105 PHE A CA 1
ATOM 739 C C . PHE A 1 105 ? 15.205 7.564 -27.674 1.00 94.75 105 PHE A C 1
ATOM 741 O O . PHE A 1 105 ? 15.736 8.460 -28.334 1.00 94.75 105 PHE A O 1
ATOM 748 N N . TYR A 1 106 ? 14.834 7.728 -26.411 1.00 87.50 106 TYR A N 1
ATOM 749 C CA . TYR A 1 106 ? 14.992 8.943 -25.625 1.00 87.50 106 TYR A CA 1
ATOM 750 C C . TYR A 1 106 ? 15.903 8.663 -24.434 1.00 87.50 106 TYR A C 1
ATOM 752 O O . TYR A 1 106 ? 15.779 7.637 -23.769 1.00 87.50 106 TYR A O 1
ATOM 760 N 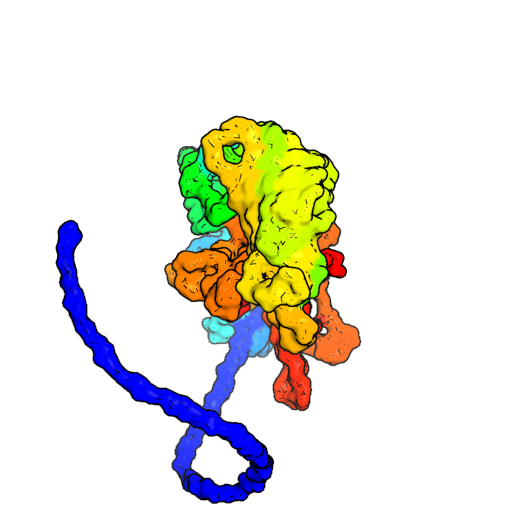N . GLY A 1 107 ? 16.839 9.574 -24.172 1.00 79.44 107 GLY A N 1
ATOM 761 C CA . GLY A 1 107 ? 17.731 9.476 -23.019 1.00 79.44 107 GLY A CA 1
ATOM 762 C C . GLY A 1 107 ? 17.071 9.925 -21.711 1.00 79.44 107 GLY A C 1
ATOM 763 O O . GLY A 1 107 ? 15.971 10.479 -21.739 1.00 79.44 107 GLY A O 1
ATOM 764 N N . PRO A 1 108 ? 17.784 9.821 -20.572 1.00 75.75 108 PRO A N 1
ATOM 765 C CA . PRO A 1 108 ? 17.252 10.150 -19.241 1.00 75.75 108 PRO A CA 1
ATOM 766 C C . PRO A 1 108 ? 16.770 11.600 -19.064 1.00 75.75 108 PRO A C 1
ATOM 768 O O . PRO A 1 108 ? 16.126 11.935 -18.079 1.00 75.75 108 PRO A O 1
ATOM 771 N N . ASN A 1 109 ? 17.122 12.486 -19.996 1.00 79.00 109 ASN A N 1
ATOM 772 C CA . ASN A 1 109 ? 16.723 13.891 -20.035 1.00 79.00 109 ASN A CA 1
ATOM 773 C C . ASN A 1 109 ? 15.543 14.165 -20.995 1.00 79.00 109 ASN A C 1
ATOM 775 O O . ASN A 1 109 ? 15.300 15.325 -21.331 1.00 79.00 109 ASN A O 1
ATOM 779 N N . GLY A 1 110 ? 14.881 13.124 -21.515 1.00 81.38 110 GLY A N 1
ATOM 780 C CA . GLY A 1 110 ? 13.795 13.230 -22.494 1.00 81.38 110 GLY A CA 1
ATOM 781 C C . GLY A 1 110 ? 14.228 13.694 -23.891 1.00 81.38 110 GLY A C 1
ATOM 782 O O . GLY A 1 110 ? 13.380 14.055 -24.704 1.00 81.38 110 GLY A O 1
ATOM 783 N N . SER A 1 111 ? 15.531 13.725 -24.200 1.00 90.06 111 SER A N 1
ATOM 784 C CA . SER A 1 111 ? 16.010 14.070 -25.547 1.00 90.06 111 SER A CA 1
ATOM 785 C C . SER A 1 111 ? 16.144 12.830 -26.430 1.00 90.06 111 SER A C 1
ATOM 787 O O . SER A 1 111 ? 16.685 11.816 -25.992 1.00 90.06 111 SER A O 1
ATOM 789 N N . ALA A 1 112 ? 15.656 12.917 -27.671 1.00 93.56 112 ALA A N 1
ATOM 790 C CA . ALA A 1 112 ? 15.786 11.843 -28.651 1.00 93.56 112 ALA A CA 1
ATOM 791 C C . ALA A 1 112 ? 17.264 11.612 -29.010 1.00 93.56 112 ALA A C 1
ATOM 793 O O . ALA A 1 112 ? 17.992 12.560 -29.319 1.00 93.56 112 ALA A O 1
ATOM 794 N N . ILE A 1 113 ? 17.683 10.350 -28.971 1.00 94.75 113 ILE A N 1
ATOM 795 C CA . ILE A 1 113 ? 19.039 9.880 -29.267 1.00 94.75 113 ILE A CA 1
ATOM 796 C C . ILE A 1 113 ? 19.105 9.376 -30.711 1.00 94.75 113 ILE A C 1
ATOM 798 O O . ILE A 1 113 ? 19.979 9.777 -31.476 1.00 94.75 113 ILE A O 1
ATOM 802 N N . GLU A 1 114 ? 18.166 8.502 -31.073 1.00 95.69 114 GLU A N 1
ATOM 803 C CA . GLU A 1 114 ? 18.174 7.721 -32.309 1.00 95.69 114 GLU A CA 1
ATOM 804 C C . GLU A 1 114 ? 16.743 7.298 -32.674 1.00 95.69 114 GLU A C 1
ATOM 806 O O . GLU A 1 114 ? 15.920 7.078 -31.787 1.00 95.69 114 GLU A O 1
ATOM 811 N N . SER A 1 115 ? 16.456 7.166 -33.971 1.00 96.56 115 SER A N 1
ATOM 812 C CA . SER A 1 115 ? 15.201 6.612 -34.493 1.00 96.56 115 SER A CA 1
ATOM 813 C C . SER A 1 115 ? 15.517 5.538 -35.531 1.00 96.56 115 SER A C 1
ATOM 815 O O . SER A 1 115 ? 16.389 5.749 -36.376 1.00 96.56 115 SER A O 1
ATOM 817 N N . GLN A 1 116 ? 14.793 4.422 -35.495 1.00 96.69 116 GLN A N 1
ATOM 818 C CA . GLN A 1 116 ? 14.952 3.303 -36.428 1.00 96.69 116 GLN A CA 1
ATOM 819 C C . GLN A 1 116 ? 13.599 2.707 -36.832 1.00 96.69 116 GLN A C 1
ATOM 821 O O . GLN A 1 116 ? 12.655 2.696 -36.041 1.00 96.69 116 GLN A O 1
ATOM 826 N N . ASP A 1 117 ? 13.530 2.163 -38.044 1.00 97.50 117 ASP A N 1
ATOM 827 C CA . ASP A 1 117 ? 12.363 1.420 -38.524 1.00 97.50 117 ASP A CA 1
ATOM 828 C C . ASP A 1 117 ? 12.289 0.062 -37.800 1.00 97.50 117 ASP A C 1
ATOM 830 O O . ASP A 1 117 ? 13.289 -0.661 -37.711 1.00 97.50 117 ASP A O 1
ATOM 834 N N . ALA A 1 118 ? 11.112 -0.316 -37.298 1.00 96.25 118 ALA A N 1
ATOM 835 C CA . ALA A 1 118 ? 10.885 -1.659 -36.774 1.00 96.25 118 ALA A CA 1
ATOM 836 C C . ALA A 1 118 ? 10.726 -2.668 -37.923 1.00 96.25 118 ALA A C 1
ATOM 838 O O . ALA A 1 118 ? 10.166 -2.376 -38.980 1.00 96.25 118 ALA A O 1
ATOM 839 N N . LEU A 1 119 ? 11.197 -3.894 -37.709 1.00 95.19 119 LEU A N 1
ATOM 840 C CA . LEU A 1 119 ? 11.097 -4.988 -38.670 1.00 95.19 119 LEU A CA 1
ATOM 841 C C . LEU A 1 119 ? 9.971 -5.937 -38.264 1.00 95.19 119 LEU A C 1
ATOM 843 O O . LEU A 1 119 ? 9.987 -6.473 -37.162 1.00 95.19 119 LEU A O 1
ATOM 847 N N . TYR A 1 120 ? 9.020 -6.180 -39.162 1.00 94.19 120 TYR A N 1
ATOM 848 C CA . TYR A 1 120 ? 7.960 -7.163 -38.945 1.00 94.19 120 TYR A CA 1
ATOM 849 C C . TYR A 1 120 ? 8.443 -8.592 -39.248 1.00 94.19 120 TYR A C 1
ATOM 851 O O . TYR A 1 120 ? 8.827 -8.890 -40.387 1.00 94.19 120 TYR A O 1
ATOM 859 N N . ASP A 1 121 ? 8.374 -9.493 -38.264 1.00 88.06 121 ASP A N 1
ATOM 860 C CA . ASP A 1 121 ? 8.599 -10.923 -38.465 1.00 88.06 121 ASP A CA 1
ATOM 861 C C . ASP A 1 121 ? 7.285 -11.648 -38.800 1.00 88.06 121 ASP A C 1
ATOM 863 O O . ASP A 1 121 ? 6.400 -11.865 -37.973 1.00 88.06 121 ASP A O 1
ATOM 867 N N . SER A 1 122 ? 7.179 -12.076 -40.057 1.00 84.12 122 SER A N 1
ATOM 868 C CA . SER A 1 122 ? 6.035 -12.833 -40.576 1.00 84.12 122 SER A CA 1
ATOM 869 C C . SER A 1 122 ? 5.901 -14.276 -40.063 1.00 84.12 122 SER A C 1
ATOM 871 O O . SER A 1 122 ? 4.903 -14.923 -40.386 1.00 84.12 122 SER A O 1
ATOM 873 N N . VAL A 1 123 ? 6.899 -14.810 -39.350 1.00 74.88 123 VAL A N 1
ATOM 874 C CA . VAL A 1 123 ? 6.866 -16.160 -38.765 1.00 74.88 123 VAL A CA 1
ATOM 875 C C . VAL A 1 123 ? 6.137 -16.136 -37.427 1.00 74.88 123 VAL A C 1
ATOM 877 O O . VAL A 1 123 ? 5.206 -16.920 -37.241 1.00 74.88 123 VAL A O 1
ATOM 880 N N . ASP A 1 124 ? 6.534 -15.215 -36.550 1.00 72.19 124 ASP A N 1
ATOM 881 C CA . ASP A 1 124 ? 6.006 -15.098 -35.188 1.00 72.19 124 ASP A CA 1
ATOM 882 C C . ASP A 1 124 ? 4.892 -14.030 -35.065 1.00 72.19 124 ASP A C 1
ATOM 884 O O . ASP A 1 124 ? 4.159 -14.022 -34.082 1.00 72.19 124 ASP A O 1
ATOM 888 N N . ASN A 1 125 ? 4.656 -13.231 -36.122 1.00 80.88 125 ASN A N 1
ATOM 889 C CA . ASN A 1 125 ? 3.616 -12.188 -36.213 1.00 80.88 125 ASN A CA 1
ATOM 890 C C . ASN A 1 125 ? 3.849 -11.034 -35.212 1.00 80.88 125 ASN A C 1
ATOM 892 O O . ASN A 1 125 ? 2.918 -10.504 -34.605 1.00 80.88 125 ASN A O 1
ATOM 896 N N . GLU A 1 126 ? 5.109 -10.633 -35.068 1.00 87.19 126 GLU A N 1
ATOM 897 C CA . GLU A 1 126 ? 5.573 -9.607 -34.128 1.00 87.19 126 GLU A CA 1
ATOM 898 C C . GLU A 1 126 ? 6.407 -8.547 -34.859 1.00 87.19 126 GLU A C 1
ATOM 900 O O . GLU A 1 126 ? 6.967 -8.792 -35.930 1.00 87.19 126 GLU A O 1
ATOM 905 N N . TRP A 1 127 ? 6.488 -7.350 -34.287 1.00 92.44 127 TRP A N 1
ATOM 906 C CA . TRP A 1 127 ? 7.424 -6.311 -34.711 1.00 92.44 127 TRP A CA 1
ATOM 907 C C . TRP A 1 127 ? 8.680 -6.383 -33.854 1.00 92.44 127 TRP A C 1
ATOM 909 O O . TRP A 1 127 ? 8.608 -6.749 -32.688 1.00 92.44 127 TRP A O 1
ATOM 919 N N . GLN A 1 128 ? 9.835 -6.027 -34.409 1.00 96.06 128 GLN A N 1
ATOM 920 C CA . GLN A 1 128 ? 11.108 -6.087 -33.702 1.00 96.06 128 GLN A CA 1
ATOM 921 C C . GLN A 1 128 ? 11.953 -4.841 -33.956 1.00 96.06 128 GLN A C 1
ATOM 923 O O . GLN A 1 128 ? 12.154 -4.441 -35.103 1.00 96.06 128 GLN A O 1
ATOM 928 N N . PHE A 1 129 ? 12.537 -4.280 -32.899 1.00 96.94 129 PHE A N 1
ATOM 929 C CA . PHE A 1 129 ? 13.568 -3.245 -33.001 1.00 96.94 129 PHE A CA 1
ATOM 930 C C . PHE A 1 129 ? 14.904 -3.732 -32.414 1.00 96.94 129 PHE A C 1
ATOM 932 O O . PHE A 1 129 ? 14.936 -4.682 -31.630 1.00 96.94 129 PHE A O 1
ATOM 939 N N . SER A 1 130 ? 16.029 -3.137 -32.821 1.00 96.62 130 SER A N 1
ATOM 940 C CA . SER A 1 130 ? 17.368 -3.544 -32.352 1.00 96.62 130 SER A CA 1
ATOM 941 C C . SER A 1 130 ? 17.881 -2.632 -31.238 1.00 96.62 130 SER A C 1
ATOM 943 O O . SER A 1 130 ? 17.596 -1.441 -31.227 1.00 96.62 130 SER A O 1
ATOM 945 N N . ILE A 1 131 ? 18.680 -3.167 -30.319 1.00 95.88 131 ILE A N 1
ATOM 946 C CA . ILE A 1 131 ? 19.449 -2.378 -29.350 1.00 95.88 131 ILE A CA 1
ATOM 947 C C . ILE A 1 131 ? 20.917 -2.534 -29.732 1.00 95.88 131 ILE A C 1
ATOM 949 O O . ILE A 1 131 ? 21.458 -3.638 -29.710 1.00 95.88 131 ILE A O 1
ATOM 953 N N . THR A 1 132 ? 21.571 -1.458 -30.153 1.00 94.69 132 THR A N 1
ATOM 954 C CA . THR A 1 132 ? 23.010 -1.441 -30.467 1.00 94.69 132 THR A CA 1
ATOM 955 C C . THR A 1 132 ? 23.547 -0.066 -30.076 1.00 94.69 132 THR A C 1
ATOM 957 O O . THR A 1 132 ? 23.626 0.810 -30.931 1.00 94.69 132 THR A O 1
ATOM 960 N N . PRO A 1 133 ? 23.835 0.162 -28.779 1.00 93.56 133 PRO A N 1
ATOM 961 C CA . PRO A 1 133 ? 24.183 1.480 -28.274 1.00 93.56 133 PRO A CA 1
ATOM 962 C C . PRO A 1 133 ? 25.403 2.054 -28.990 1.00 93.56 133 PRO A C 1
ATOM 964 O O . PRO A 1 133 ? 26.471 1.437 -29.009 1.00 93.56 133 PRO A O 1
ATOM 967 N N . GLU A 1 134 ? 25.264 3.248 -29.562 1.00 89.62 134 GLU A N 1
ATOM 968 C CA . GLU A 1 134 ? 26.422 3.995 -30.040 1.00 89.62 134 GLU A CA 1
ATOM 969 C C . GLU A 1 134 ? 27.223 4.555 -28.852 1.00 89.62 134 GLU A C 1
ATOM 971 O O . GLU A 1 134 ? 26.688 4.833 -27.779 1.00 89.62 134 GLU A O 1
ATOM 976 N N . ALA A 1 135 ? 28.511 4.848 -29.058 1.00 84.56 135 ALA A N 1
ATOM 977 C CA . ALA A 1 135 ? 29.365 5.470 -28.035 1.00 84.56 135 ALA A CA 1
ATOM 978 C C . ALA A 1 135 ? 28.863 6.849 -27.530 1.00 84.56 135 ALA A C 1
ATOM 980 O O . ALA A 1 135 ? 29.371 7.370 -26.537 1.00 84.56 135 ALA A O 1
ATOM 981 N N . THR A 1 136 ? 27.901 7.446 -28.236 1.00 89.25 136 THR A N 1
ATOM 982 C CA . THR A 1 136 ? 27.204 8.711 -27.956 1.00 89.25 136 THR A CA 1
ATOM 983 C C . THR A 1 136 ? 25.967 8.560 -27.066 1.00 89.25 136 THR A C 1
ATOM 985 O O . THR A 1 136 ? 25.499 9.573 -26.545 1.00 89.25 136 THR A O 1
ATOM 988 N N . TRP A 1 137 ? 25.433 7.347 -26.881 1.00 93.56 137 TRP A N 1
ATOM 989 C CA . TRP A 1 137 ? 24.241 7.112 -26.064 1.00 93.56 137 TRP A CA 1
ATOM 990 C C . TRP A 1 137 ? 24.498 7.497 -24.589 1.00 93.56 137 TRP A C 1
ATOM 992 O O . TRP A 1 137 ? 25.533 7.120 -24.033 1.00 93.56 137 TRP A O 1
ATOM 1002 N N . PRO A 1 138 ? 23.597 8.248 -23.928 1.00 93.62 138 PRO A N 1
ATOM 1003 C CA . PRO A 1 138 ? 23.774 8.680 -22.542 1.00 93.62 138 PRO A CA 1
ATOM 1004 C C . PRO A 1 138 ? 23.595 7.518 -21.558 1.00 93.62 138 PRO A C 1
ATOM 1006 O O . PRO A 1 138 ? 22.782 6.630 -21.787 1.00 93.62 138 PRO A O 1
ATOM 1009 N N . ALA A 1 139 ? 24.314 7.545 -20.437 1.00 91.62 139 ALA A N 1
ATOM 1010 C CA . ALA A 1 139 ? 24.115 6.580 -19.359 1.00 91.62 139 ALA A CA 1
ATOM 1011 C C . ALA A 1 139 ? 22.856 6.897 -18.532 1.00 91.62 139 ALA A C 1
ATOM 1013 O O . ALA A 1 139 ? 22.580 8.066 -18.256 1.00 91.62 139 ALA A O 1
ATOM 1014 N N . GLY A 1 140 ? 22.126 5.861 -18.119 1.00 80.00 140 GLY A N 1
ATOM 1015 C CA . GLY A 1 140 ? 20.865 5.923 -17.380 1.00 80.00 140 GLY A CA 1
ATOM 1016 C C . GLY A 1 140 ? 19.758 5.095 -18.046 1.00 80.00 140 GLY A C 1
ATOM 1017 O O . GLY A 1 140 ? 20.029 4.211 -18.857 1.00 80.00 140 GLY A O 1
ATOM 1018 N N . TRP A 1 141 ? 18.501 5.375 -17.703 1.00 82.62 141 TRP A N 1
ATOM 1019 C CA . TRP A 1 141 ? 17.344 4.772 -18.373 1.00 82.62 141 TRP A CA 1
ATOM 1020 C C . TRP A 1 141 ? 17.145 5.345 -19.782 1.00 82.62 141 TRP A C 1
ATOM 1022 O O . TRP A 1 141 ? 17.186 6.560 -19.982 1.00 82.62 141 TRP A O 1
ATOM 1032 N N . ILE A 1 142 ? 16.924 4.455 -20.747 1.00 85.25 142 ILE A N 1
ATOM 1033 C CA . ILE A 1 142 ? 16.584 4.767 -22.134 1.00 85.25 142 ILE A CA 1
ATOM 1034 C C . ILE A 1 142 ? 15.137 4.347 -22.371 1.00 85.25 142 ILE A C 1
ATOM 1036 O O . ILE A 1 142 ? 14.805 3.172 -22.200 1.00 85.25 142 ILE A O 1
ATOM 1040 N N . THR A 1 143 ? 14.295 5.284 -22.799 1.00 85.00 143 THR A N 1
ATOM 1041 C CA . THR A 1 143 ? 12.902 5.016 -23.182 1.00 85.00 143 THR A CA 1
ATOM 1042 C C . THR A 1 143 ? 12.829 4.792 -24.687 1.00 85.00 143 THR A C 1
ATOM 1044 O O . THR A 1 143 ? 13.289 5.630 -25.458 1.00 85.00 143 THR A O 1
ATOM 1047 N N . ALA A 1 144 ? 12.247 3.682 -25.126 1.00 85.38 144 ALA A N 1
ATOM 1048 C CA . ALA A 1 144 ? 11.936 3.407 -26.523 1.00 85.38 144 ALA A CA 1
ATOM 1049 C C . ALA A 1 144 ? 10.437 3.643 -26.752 1.00 85.38 144 ALA A C 1
ATOM 1051 O O . ALA A 1 144 ? 9.615 2.885 -26.240 1.00 85.38 144 ALA A O 1
ATOM 1052 N N . VAL A 1 145 ? 10.087 4.684 -27.509 1.00 85.94 145 VAL A N 1
ATOM 1053 C CA . VAL A 1 145 ? 8.697 5.016 -27.868 1.00 85.94 145 VAL A CA 1
ATOM 1054 C C . VAL A 1 145 ? 8.414 4.521 -29.283 1.00 85.94 145 VAL A C 1
ATOM 1056 O O . VAL A 1 145 ? 9.204 4.770 -30.200 1.00 85.94 145 VAL A O 1
ATOM 1059 N N . VAL A 1 146 ? 7.298 3.814 -29.455 1.00 84.44 146 VAL A N 1
ATOM 1060 C CA . VAL A 1 146 ? 6.829 3.268 -30.730 1.00 84.44 146 VAL A CA 1
ATOM 1061 C C . VAL A 1 146 ? 5.832 4.231 -31.360 1.00 84.44 146 VAL A C 1
ATOM 1063 O O . VAL A 1 146 ? 4.789 4.530 -30.786 1.00 84.44 146 VAL A O 1
ATOM 1066 N N . PHE A 1 147 ? 6.119 4.650 -32.587 1.00 89.69 147 PHE A N 1
ATOM 1067 C CA . PHE A 1 147 ? 5.210 5.417 -33.426 1.00 89.69 147 PHE A CA 1
ATOM 1068 C C . PHE A 1 147 ? 4.683 4.532 -34.553 1.00 89.69 147 PHE A C 1
ATOM 1070 O O . PHE A 1 147 ? 5.472 3.883 -35.242 1.00 89.69 147 PHE A O 1
ATOM 1077 N N . VAL A 1 148 ? 3.367 4.534 -34.768 1.00 89.06 148 VAL A N 1
ATOM 1078 C CA . VAL A 1 148 ? 2.708 3.833 -35.880 1.00 89.06 148 VAL A CA 1
ATOM 1079 C C . VAL A 1 148 ? 2.013 4.863 -36.759 1.00 89.06 148 VAL A C 1
ATOM 1081 O O . VAL A 1 148 ? 1.217 5.667 -36.278 1.00 89.06 148 VAL A O 1
ATOM 1084 N N . ASP A 1 149 ? 2.367 4.886 -38.044 1.00 89.12 149 ASP A N 1
ATOM 1085 C CA . ASP A 1 149 ? 1.941 5.888 -39.031 1.00 89.12 149 ASP A CA 1
ATOM 1086 C C . ASP A 1 149 ? 2.157 7.355 -38.566 1.00 89.12 149 ASP A C 1
ATOM 1088 O O . ASP A 1 149 ? 1.521 8.291 -39.058 1.00 89.12 149 ASP A O 1
ATOM 1092 N N . GLY A 1 150 ? 3.101 7.561 -37.636 1.00 86.62 150 GLY A N 1
ATOM 1093 C CA . GLY A 1 150 ? 3.481 8.854 -37.055 1.00 86.62 150 GLY A CA 1
ATOM 1094 C C . GLY A 1 150 ? 2.817 9.222 -35.720 1.00 86.62 150 GLY A C 1
ATOM 1095 O O . GLY A 1 150 ? 3.168 10.261 -35.164 1.00 86.62 150 GLY A O 1
ATOM 1096 N N . GLU A 1 151 ? 1.908 8.399 -35.192 1.00 82.88 151 GLU A N 1
ATOM 1097 C CA . GLU A 1 151 ? 1.238 8.617 -33.899 1.00 82.88 151 GLU A CA 1
ATOM 1098 C C . GLU A 1 151 ? 1.867 7.744 -32.800 1.00 82.88 151 GLU A C 1
ATOM 1100 O O . GLU A 1 151 ? 2.189 6.578 -33.040 1.00 82.88 151 GLU A O 1
ATOM 1105 N N . ASP A 1 152 ? 2.032 8.294 -31.591 1.00 83.12 152 ASP A N 1
ATOM 1106 C CA . ASP A 1 152 ? 2.505 7.530 -30.425 1.00 83.12 152 ASP A CA 1
ATOM 1107 C C . ASP A 1 152 ? 1.535 6.378 -30.138 1.00 83.12 152 ASP A C 1
ATOM 1109 O O . ASP A 1 152 ? 0.314 6.558 -30.116 1.00 83.12 152 ASP A O 1
ATOM 1113 N N . SER A 1 153 ? 2.093 5.181 -30.003 1.00 77.06 153 SER A N 1
ATOM 1114 C CA . SER A 1 153 ? 1.365 3.925 -29.859 1.00 77.06 153 SER A CA 1
ATOM 1115 C C . SER A 1 153 ? 1.821 3.120 -28.639 1.00 77.06 153 SER A C 1
ATOM 1117 O O . SER A 1 153 ? 1.378 1.987 -28.489 1.00 77.06 153 SER A O 1
ATOM 1119 N N . GLY A 1 154 ? 2.695 3.651 -27.777 1.00 71.06 154 GLY A N 1
ATOM 1120 C CA . GLY A 1 154 ? 3.189 2.957 -26.581 1.00 71.06 154 GLY A CA 1
ATOM 1121 C C . GLY A 1 154 ? 4.714 2.921 -26.473 1.00 71.06 154 GLY A C 1
ATOM 1122 O O . GLY A 1 154 ? 5.441 3.170 -27.435 1.00 71.06 154 GLY A O 1
ATOM 1123 N N . GLN A 1 155 ? 5.216 2.600 -25.280 1.00 79.19 155 GLN A N 1
ATOM 1124 C CA . GLN A 1 155 ? 6.634 2.729 -24.938 1.00 79.19 155 GLN A CA 1
ATOM 1125 C C . GLN A 1 155 ? 7.152 1.588 -24.053 1.00 79.19 155 GLN A C 1
ATOM 1127 O O . GLN A 1 155 ? 6.388 0.843 -23.447 1.00 79.19 155 GLN A O 1
ATOM 1132 N N . THR A 1 156 ? 8.475 1.468 -23.964 1.00 77.12 156 THR A N 1
ATOM 1133 C CA . THR A 1 156 ? 9.178 0.572 -23.035 1.00 77.12 156 THR A CA 1
ATOM 1134 C C . THR A 1 156 ? 10.516 1.185 -22.602 1.00 77.12 156 THR A C 1
ATOM 1136 O O . THR A 1 156 ? 10.938 2.198 -23.161 1.00 77.12 156 THR A O 1
ATOM 1139 N N . GLY A 1 157 ? 11.205 0.600 -21.619 1.00 81.00 157 GLY A N 1
ATOM 1140 C CA . GLY A 1 157 ? 12.440 1.153 -21.055 1.00 81.00 157 GLY A CA 1
ATOM 1141 C C . GLY A 1 157 ? 13.504 0.104 -20.734 1.00 81.00 157 GLY A C 1
ATOM 1142 O O . GLY A 1 157 ? 13.193 -1.039 -20.414 1.00 81.00 157 GLY A O 1
ATOM 1143 N N . PHE A 1 158 ? 14.776 0.497 -20.814 1.00 81.38 158 PHE A N 1
ATOM 1144 C CA . PHE A 1 158 ? 15.922 -0.336 -20.429 1.00 81.38 158 PHE A CA 1
ATOM 1145 C C . PHE A 1 158 ? 17.073 0.518 -19.881 1.00 81.38 158 PHE A C 1
ATOM 1147 O O . PHE A 1 158 ? 17.212 1.693 -20.220 1.00 81.38 158 PHE A O 1
ATOM 1154 N N . GLY A 1 159 ? 17.913 -0.057 -19.022 1.00 81.56 159 GLY A N 1
ATOM 1155 C CA . GLY A 1 159 ? 19.062 0.641 -18.450 1.00 81.56 159 GLY A CA 1
ATOM 1156 C C . GLY A 1 159 ? 20.286 0.529 -19.354 1.00 81.56 159 GLY A C 1
ATOM 1157 O O . GLY A 1 159 ? 20.786 -0.572 -19.591 1.00 81.56 159 GLY A O 1
ATOM 1158 N N . HIS A 1 160 ? 20.820 1.656 -19.819 1.00 92.12 160 HIS A N 1
ATOM 1159 C CA . HIS A 1 160 ? 22.106 1.707 -20.508 1.00 92.12 160 HIS A CA 1
ATOM 1160 C C . HIS A 1 160 ? 23.181 2.281 -19.581 1.00 92.12 160 HIS A C 1
ATOM 1162 O O . HIS A 1 160 ? 23.072 3.424 -19.148 1.00 92.12 160 HIS A O 1
ATOM 1168 N N . ARG A 1 161 ? 24.228 1.506 -19.262 1.00 93.56 161 ARG A N 1
ATOM 1169 C CA . ARG A 1 161 ? 25.269 1.894 -18.282 1.00 93.56 161 ARG A CA 1
ATOM 1170 C C . ARG A 1 161 ? 24.677 2.444 -16.971 1.00 93.56 161 ARG A C 1
ATOM 1172 O O . ARG A 1 161 ? 25.074 3.496 -16.463 1.00 93.56 161 ARG A O 1
ATOM 1179 N N . LEU A 1 162 ? 23.682 1.729 -16.449 1.0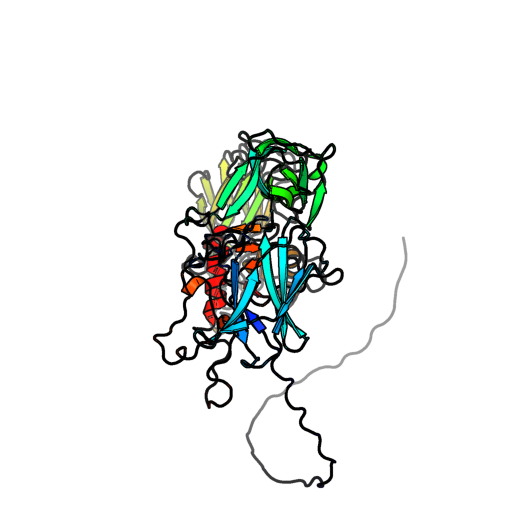0 85.88 162 LEU A N 1
ATOM 1180 C CA . LEU A 1 162 ? 22.898 2.137 -15.288 1.00 85.88 162 LEU A CA 1
ATOM 1181 C C . LEU A 1 162 ? 23.620 1.793 -13.974 1.00 85.88 162 LEU A C 1
ATOM 1183 O O . LEU A 1 162 ? 24.108 0.674 -13.797 1.00 85.88 162 LEU A O 1
ATOM 1187 N N . LEU A 1 163 ? 23.661 2.744 -13.038 1.00 79.56 163 LEU A N 1
ATOM 1188 C CA . LEU A 1 163 ? 24.084 2.484 -11.658 1.00 79.56 163 LEU A CA 1
ATOM 1189 C C . LEU A 1 163 ? 22.898 2.039 -10.799 1.00 79.56 163 LEU A C 1
ATOM 1191 O O . LEU A 1 163 ? 21.832 2.641 -10.853 1.00 79.56 163 LEU A O 1
ATOM 1195 N N . GLY A 1 164 ? 23.118 1.033 -9.955 1.00 78.56 164 GLY A N 1
ATOM 1196 C CA . GLY A 1 164 ? 22.151 0.551 -8.976 1.00 78.56 164 GLY A CA 1
ATOM 1197 C C . GLY A 1 164 ? 22.701 0.611 -7.558 1.00 78.56 164 GLY A C 1
ATOM 1198 O O . GLY A 1 164 ? 23.785 0.093 -7.282 1.00 78.56 164 GLY A O 1
ATOM 1199 N N . ALA A 1 165 ? 21.929 1.164 -6.630 1.00 76.31 165 ALA A N 1
ATOM 1200 C CA . ALA A 1 165 ? 22.230 1.247 -5.209 1.00 76.31 165 ALA A CA 1
ATOM 1201 C C . ALA A 1 165 ? 21.280 0.354 -4.398 1.00 76.31 165 ALA A C 1
ATOM 1203 O O . ALA A 1 165 ? 20.099 0.258 -4.704 1.00 76.31 165 ALA A O 1
ATOM 1204 N N . SER A 1 166 ? 21.789 -0.302 -3.360 1.00 78.19 166 SER A N 1
ATOM 1205 C CA . SER A 1 166 ? 20.973 -0.805 -2.253 1.00 78.19 166 SER A CA 1
ATOM 1206 C C . SER A 1 166 ? 21.066 0.197 -1.107 1.00 78.19 166 SER A C 1
ATOM 1208 O O . SER A 1 166 ? 22.181 0.573 -0.731 1.00 78.19 166 SER A O 1
ATOM 1210 N N . VAL A 1 167 ? 19.932 0.615 -0.552 1.00 75.81 167 VAL A N 1
ATOM 1211 C CA . VAL A 1 167 ? 19.847 1.502 0.618 1.00 75.81 167 VAL A CA 1
ATOM 1212 C C . VAL A 1 167 ? 19.355 0.673 1.808 1.00 75.81 167 VAL A C 1
ATOM 1214 O O . VAL A 1 167 ? 18.502 -0.191 1.645 1.00 75.81 167 VAL A O 1
ATOM 1217 N N . SER A 1 168 ? 19.909 0.891 2.999 1.00 76.31 168 SER A N 1
ATOM 1218 C CA . SER A 1 168 ? 19.459 0.244 4.235 1.00 76.31 168 SER A CA 1
ATOM 1219 C C . SER A 1 168 ? 19.588 1.202 5.414 1.00 76.31 168 SER A C 1
ATOM 1221 O O . SER A 1 168 ? 20.606 1.888 5.549 1.00 76.31 168 SER A O 1
ATOM 1223 N N . VAL A 1 169 ? 18.558 1.242 6.259 1.00 79.31 169 VAL A N 1
ATOM 1224 C CA . VAL A 1 169 ? 18.485 2.072 7.466 1.00 79.31 169 VAL A CA 1
ATOM 1225 C C . VAL A 1 169 ? 18.419 1.150 8.682 1.00 79.31 169 VAL A C 1
ATOM 1227 O O . VAL A 1 169 ? 17.579 0.257 8.737 1.00 79.31 169 VAL A O 1
ATOM 1230 N N . ASP A 1 170 ? 19.335 1.332 9.633 1.00 76.25 170 ASP A N 1
ATOM 1231 C CA . ASP A 1 170 ? 19.469 0.470 10.818 1.00 76.25 170 ASP A CA 1
ATOM 1232 C C . ASP A 1 170 ? 18.794 1.120 12.031 1.00 76.25 170 ASP A C 1
ATOM 1234 O O . ASP A 1 170 ? 19.304 2.110 12.542 1.00 76.25 170 ASP A O 1
ATOM 1238 N N . ALA A 1 171 ? 17.675 0.560 12.502 1.00 60.59 171 ALA A N 1
ATOM 1239 C CA . ALA A 1 171 ? 16.909 1.072 13.645 1.00 60.59 171 ALA A CA 1
ATOM 1240 C C . ALA A 1 171 ? 17.594 0.884 15.017 1.00 60.59 171 ALA A C 1
ATOM 1242 O O . ALA A 1 171 ? 17.194 1.500 16.006 1.00 60.59 171 ALA A O 1
ATOM 1243 N N . GLY A 1 172 ? 18.624 0.035 15.123 1.00 56.78 172 GLY A N 1
ATOM 1244 C CA . GLY A 1 172 ? 19.431 -0.094 16.341 1.00 56.78 172 GLY A CA 1
ATOM 1245 C C . GLY A 1 172 ? 18.678 -0.458 17.636 1.00 56.78 172 GLY A C 1
ATOM 1246 O O . GLY A 1 172 ? 19.214 -0.210 18.722 1.00 56.78 172 GLY A O 1
ATOM 1247 N N . GLY A 1 173 ? 17.473 -1.039 17.563 1.00 51.59 173 GLY A N 1
ATOM 1248 C CA . GLY A 1 173 ? 16.652 -1.422 18.718 1.00 51.59 173 GLY A CA 1
ATOM 1249 C C . GLY A 1 173 ? 15.423 -0.548 18.999 1.00 51.59 173 GLY A C 1
ATOM 1250 O O . GLY A 1 173 ? 14.672 -0.883 19.919 1.00 51.59 173 GLY A O 1
ATOM 1251 N N . ALA A 1 174 ? 15.208 0.561 18.280 1.00 55.53 174 ALA A N 1
ATOM 1252 C CA . ALA A 1 174 ? 14.058 1.445 18.489 1.00 55.53 174 ALA A CA 1
ATOM 1253 C C . ALA A 1 174 ? 13.562 2.080 17.174 1.00 55.53 174 ALA A C 1
ATOM 1255 O O . ALA A 1 174 ? 14.381 2.455 16.340 1.00 55.53 174 ALA A O 1
ATOM 1256 N N . PRO A 1 175 ? 12.240 2.239 16.982 1.00 69.31 175 PRO A N 1
ATOM 1257 C CA . PRO A 1 175 ? 11.699 2.930 15.815 1.00 69.31 175 PRO A CA 1
ATOM 1258 C C . PRO A 1 175 ? 12.096 4.414 15.821 1.00 69.31 175 PRO A C 1
ATOM 1260 O O . PRO A 1 175 ? 12.088 5.059 16.871 1.00 69.31 175 PRO A O 1
ATOM 1263 N N . TYR A 1 176 ? 12.425 4.944 14.643 1.00 79.56 176 TYR A N 1
ATOM 1264 C CA . TYR A 1 176 ? 12.745 6.359 14.444 1.00 79.56 176 TYR A CA 1
ATOM 1265 C C . TYR A 1 176 ? 11.501 7.230 14.486 1.00 79.56 176 TYR A C 1
ATOM 1267 O O . TYR A 1 176 ? 10.459 6.804 14.001 1.00 79.56 176 TYR A O 1
ATOM 1275 N N . GLY A 1 177 ? 11.614 8.460 14.984 1.00 79.62 177 GLY A N 1
ATOM 1276 C CA . GLY A 1 177 ? 10.584 9.481 14.821 1.00 79.62 177 GLY A CA 1
ATOM 1277 C C . GLY A 1 177 ? 10.937 10.564 13.796 1.00 79.62 177 GLY A C 1
ATOM 1278 O O . GLY A 1 177 ? 12.098 10.705 13.395 1.00 79.62 177 GLY A O 1
ATOM 1279 N N . PRO A 1 178 ? 9.952 11.377 13.372 1.00 83.38 178 PRO A N 1
ATOM 1280 C CA . PRO A 1 178 ? 10.217 12.628 12.673 1.00 83.38 178 PRO A CA 1
ATOM 1281 C C . PRO A 1 178 ? 11.211 13.491 13.459 1.00 83.38 178 PRO A C 1
ATOM 1283 O O . PRO A 1 178 ? 11.036 13.740 14.652 1.00 83.38 178 PRO A O 1
ATOM 1286 N N . GLY A 1 179 ? 12.275 13.951 12.799 1.00 83.56 179 GLY A N 1
ATOM 1287 C CA . GLY A 1 179 ? 13.341 14.711 13.451 1.00 83.56 179 GLY A CA 1
ATOM 1288 C C . GLY A 1 179 ? 14.531 13.902 13.973 1.00 83.56 179 GLY A C 1
ATOM 1289 O O . GLY A 1 179 ? 15.526 14.532 14.343 1.00 83.56 179 GLY A O 1
ATOM 1290 N N . ASP A 1 180 ? 14.494 12.565 13.950 1.00 86.25 180 ASP A N 1
ATOM 1291 C CA . ASP A 1 180 ? 15.651 11.731 14.302 1.00 86.25 180 ASP A CA 1
ATOM 1292 C C . ASP A 1 180 ? 16.652 11.575 13.142 1.00 86.25 180 ASP A C 1
ATOM 1294 O O . ASP A 1 180 ? 16.288 11.495 11.968 1.00 86.25 180 ASP A O 1
ATOM 1298 N N . ASP A 1 181 ? 17.942 11.505 13.483 1.00 90.06 181 ASP A N 1
ATOM 1299 C CA . ASP A 1 181 ? 19.026 11.229 12.535 1.00 90.06 181 ASP A CA 1
ATOM 1300 C C . ASP A 1 181 ? 19.028 9.740 12.132 1.00 90.06 181 ASP A C 1
ATOM 1302 O O . ASP A 1 181 ? 19.239 8.865 12.976 1.00 90.06 181 ASP A O 1
ATOM 1306 N N . LEU A 1 182 ? 18.866 9.447 10.837 1.00 89.38 182 LEU A N 1
ATOM 1307 C CA . LEU A 1 182 ? 18.776 8.074 10.319 1.00 89.38 182 LEU A CA 1
ATOM 1308 C C . LEU A 1 182 ? 20.160 7.581 9.846 1.00 89.38 182 LEU A C 1
ATOM 1310 O O . LEU A 1 182 ? 20.707 8.144 8.891 1.00 89.38 182 LEU A O 1
ATOM 1314 N N . PRO A 1 183 ? 20.765 6.546 10.455 1.00 91.31 183 PRO A N 1
ATOM 1315 C CA . PRO A 1 183 ? 22.011 5.956 9.985 1.00 91.31 183 PRO A CA 1
ATOM 1316 C C . PRO A 1 183 ? 21.742 5.086 8.754 1.00 91.31 183 PRO A C 1
ATOM 1318 O O . PRO A 1 183 ? 20.925 4.168 8.783 1.00 91.31 183 PRO A O 1
ATOM 1321 N N . VAL A 1 184 ? 22.464 5.358 7.668 1.00 90.25 184 VAL A N 1
ATOM 1322 C CA . VAL A 1 184 ? 22.295 4.670 6.384 1.00 90.25 184 VAL A CA 1
ATOM 1323 C C . VAL A 1 184 ? 23.557 3.907 6.034 1.00 90.25 184 VAL A C 1
ATOM 1325 O O . VAL A 1 184 ? 24.676 4.410 6.182 1.00 90.25 184 VAL A O 1
ATOM 1328 N N . THR A 1 185 ? 23.374 2.704 5.511 1.00 88.25 185 THR A N 1
ATOM 1329 C CA . THR A 1 185 ? 24.421 1.915 4.862 1.00 88.25 185 THR A CA 1
ATOM 1330 C C . THR A 1 185 ? 23.932 1.418 3.509 1.00 88.25 185 THR A C 1
ATOM 1332 O O . THR A 1 185 ? 22.732 1.402 3.236 1.00 88.25 185 THR A O 1
ATOM 1335 N N . GLY A 1 186 ? 24.855 1.024 2.637 1.00 85.62 186 GLY A N 1
ATOM 1336 C CA . GLY A 1 186 ? 24.471 0.482 1.344 1.00 85.62 186 GLY A CA 1
ATOM 1337 C C . GLY A 1 186 ? 25.640 0.127 0.442 1.00 85.62 186 GLY A C 1
ATOM 1338 O O . GLY A 1 186 ? 26.807 0.238 0.827 1.00 85.62 186 GLY A O 1
ATOM 1339 N N . ASN A 1 187 ? 25.302 -0.302 -0.773 1.00 90.44 187 ASN A N 1
ATOM 1340 C CA . ASN A 1 187 ? 26.247 -0.644 -1.827 1.00 90.44 187 ASN A CA 1
ATOM 1341 C C . ASN A 1 187 ? 25.766 -0.075 -3.169 1.00 90.44 187 ASN A C 1
ATOM 1343 O O . ASN A 1 187 ? 24.605 -0.268 -3.520 1.00 90.44 187 ASN A O 1
ATOM 1347 N N . ILE A 1 188 ? 26.634 0.611 -3.914 1.00 80.56 188 ILE A N 1
ATOM 1348 C CA . ILE A 1 188 ? 26.361 1.106 -5.268 1.00 80.56 188 ILE A CA 1
ATOM 1349 C C . ILE A 1 188 ? 27.253 0.410 -6.299 1.00 80.56 188 ILE A C 1
ATOM 1351 O O . ILE A 1 188 ? 28.456 0.234 -6.096 1.00 80.56 188 ILE A O 1
ATOM 1355 N N . ALA A 1 189 ? 26.639 -0.015 -7.399 1.00 86.38 189 ALA A N 1
ATOM 1356 C CA . ALA A 1 189 ? 27.233 -0.913 -8.373 1.00 86.38 189 ALA A CA 1
ATOM 1357 C C . ALA A 1 189 ? 26.825 -0.569 -9.808 1.00 86.38 189 ALA A C 1
ATOM 1359 O O . ALA A 1 189 ? 25.724 -0.079 -10.052 1.00 86.38 189 ALA A O 1
ATOM 1360 N N . GLU A 1 190 ? 27.692 -0.902 -10.757 1.00 90.62 190 GLU A N 1
ATOM 1361 C CA . GLU A 1 190 ? 27.325 -1.068 -12.164 1.00 90.62 190 GLU A CA 1
ATOM 1362 C C . GLU A 1 190 ? 26.348 -2.242 -12.293 1.00 90.62 190 GLU A C 1
ATOM 1364 O O . GLU A 1 190 ? 26.581 -3.305 -11.702 1.00 90.62 190 GLU A O 1
ATOM 1369 N N . LEU A 1 191 ? 25.266 -2.048 -13.051 1.00 83.75 191 LEU A N 1
ATOM 1370 C CA . LEU A 1 191 ? 24.300 -3.092 -13.379 1.00 83.75 191 LEU A CA 1
ATOM 1371 C C . LEU A 1 191 ? 24.533 -3.600 -14.804 1.00 83.75 191 LEU A C 1
ATOM 1373 O O . LEU A 1 191 ? 24.347 -2.867 -15.774 1.00 83.75 191 LEU A O 1
ATOM 1377 N N . ASP A 1 192 ? 24.893 -4.874 -14.934 1.00 85.12 192 ASP A N 1
ATOM 1378 C CA . ASP A 1 192 ? 24.969 -5.562 -16.222 1.00 85.12 192 ASP A CA 1
ATOM 1379 C C . ASP A 1 192 ? 24.229 -6.898 -16.153 1.00 85.12 192 ASP A C 1
ATOM 1381 O O . ASP A 1 192 ? 24.434 -7.689 -15.232 1.00 85.12 192 ASP A O 1
ATOM 1385 N N . THR A 1 193 ? 23.381 -7.188 -17.137 1.00 79.00 193 THR A N 1
ATOM 1386 C CA . THR A 1 193 ? 22.724 -8.494 -17.224 1.00 79.00 193 THR A CA 1
ATOM 1387 C C . THR A 1 193 ? 23.538 -9.415 -18.108 1.00 79.00 193 THR A C 1
ATOM 1389 O O . THR A 1 193 ? 23.604 -9.264 -19.330 1.00 79.00 193 THR A O 1
ATOM 1392 N N . VAL A 1 194 ? 24.170 -10.393 -17.465 1.00 71.94 194 VAL A N 1
ATOM 1393 C CA . VAL A 1 194 ? 25.154 -11.264 -18.099 1.00 71.94 194 VAL A CA 1
ATOM 1394 C C . VAL A 1 194 ? 24.504 -12.355 -18.950 1.00 71.94 194 VAL A C 1
ATOM 1396 O O . VAL A 1 194 ? 23.559 -13.043 -18.560 1.00 71.94 194 VAL A O 1
ATOM 1399 N N . THR A 1 195 ? 25.080 -12.577 -20.131 1.00 62.41 195 THR A N 1
ATOM 1400 C CA . THR A 1 195 ? 24.596 -13.501 -21.173 1.00 62.41 195 THR A CA 1
ATOM 1401 C C . THR A 1 195 ? 24.897 -14.979 -20.874 1.00 62.41 195 THR A C 1
ATOM 1403 O O . THR A 1 195 ? 25.177 -15.777 -21.769 1.00 62.41 195 THR A O 1
ATOM 1406 N N . ASN A 1 196 ? 24.886 -15.355 -19.598 1.00 59.97 196 ASN A N 1
ATOM 1407 C CA . ASN A 1 196 ? 25.130 -16.704 -19.078 1.00 59.97 196 ASN A CA 1
ATOM 1408 C C . ASN A 1 196 ? 23.947 -17.236 -18.234 1.00 59.97 196 ASN A C 1
ATOM 1410 O O . ASN A 1 196 ? 24.056 -18.327 -17.676 1.00 59.97 196 ASN A O 1
ATOM 1414 N N . LEU A 1 197 ? 22.847 -16.472 -18.148 1.00 54.12 197 LEU A N 1
ATOM 1415 C CA . LEU A 1 197 ? 21.645 -16.751 -17.350 1.00 54.12 197 LEU A CA 1
ATOM 1416 C C . LEU A 1 197 ? 21.852 -16.745 -15.819 1.00 54.12 197 LEU A C 1
ATOM 1418 O O . LEU A 1 197 ? 21.041 -17.322 -15.101 1.00 54.12 197 LEU A O 1
ATOM 1422 N N . THR A 1 198 ? 22.894 -16.085 -15.289 1.00 51.66 198 THR A N 1
ATOM 1423 C CA . THR A 1 198 ? 23.083 -15.937 -13.825 1.00 51.66 198 THR A CA 1
ATOM 1424 C C . THR A 1 198 ? 22.424 -14.689 -13.222 1.00 51.66 198 THR A C 1
ATOM 1426 O O . THR A 1 198 ? 22.686 -14.378 -12.064 1.00 51.66 198 THR A O 1
ATOM 1429 N N . GLY A 1 199 ? 21.574 -13.985 -13.977 1.00 65.81 199 GLY A N 1
ATOM 1430 C CA . GLY A 1 199 ? 20.886 -12.766 -13.535 1.00 65.81 199 GLY A CA 1
ATOM 1431 C C . GLY A 1 199 ? 21.734 -11.499 -13.685 1.00 65.81 199 GLY A C 1
ATOM 1432 O O . GLY A 1 199 ? 22.617 -11.431 -14.541 1.00 65.81 199 GLY A O 1
ATOM 1433 N N . VAL A 1 200 ? 21.450 -10.492 -12.856 1.00 69.75 200 VAL A N 1
ATOM 1434 C CA . VAL A 1 200 ? 22.191 -9.221 -12.835 1.00 69.75 200 VAL A CA 1
ATOM 1435 C C . VAL A 1 200 ? 23.535 -9.410 -12.152 1.00 69.75 200 VAL A C 1
ATOM 1437 O O . VAL A 1 200 ? 23.610 -9.766 -10.974 1.00 69.75 200 VAL A O 1
ATOM 1440 N N . GLN A 1 201 ? 24.608 -9.105 -12.868 1.00 79.69 201 GLN A N 1
ATOM 1441 C CA . GLN A 1 201 ? 25.897 -8.847 -12.259 1.00 79.69 201 GLN A CA 1
ATOM 1442 C C . GLN A 1 201 ? 25.890 -7.432 -11.671 1.00 79.69 201 GLN A C 1
ATOM 1444 O O . GLN A 1 201 ? 25.676 -6.452 -12.381 1.00 79.69 201 GLN A O 1
ATOM 1449 N N . ARG A 1 202 ? 26.159 -7.337 -10.366 1.00 86.25 202 ARG A N 1
ATOM 1450 C CA . ARG A 1 202 ? 26.415 -6.072 -9.670 1.00 86.25 202 ARG A CA 1
ATOM 1451 C C . ARG A 1 202 ? 27.911 -5.947 -9.401 1.00 86.25 202 ARG A C 1
ATOM 1453 O O . ARG A 1 202 ? 28.446 -6.681 -8.569 1.00 86.25 202 ARG A O 1
ATOM 1460 N N . THR A 1 203 ? 28.586 -5.034 -10.094 1.00 89.75 203 THR A N 1
ATOM 1461 C CA . THR A 1 203 ? 29.998 -4.709 -9.836 1.00 89.75 203 THR A CA 1
ATOM 1462 C C . THR A 1 203 ? 30.068 -3.448 -8.981 1.00 89.75 203 THR A C 1
ATOM 1464 O O . THR A 1 203 ? 29.798 -2.359 -9.472 1.00 89.75 203 THR A O 1
ATOM 1467 N N . GLY A 1 204 ? 30.398 -3.580 -7.693 1.00 91.75 204 GLY A N 1
ATOM 1468 C CA . GLY A 1 204 ? 30.487 -2.435 -6.780 1.00 91.75 204 GLY A CA 1
ATOM 1469 C C . GLY A 1 204 ? 31.604 -1.460 -7.168 1.00 91.75 204 GLY A C 1
ATOM 1470 O O . GLY A 1 204 ? 32.732 -1.891 -7.410 1.00 91.75 204 GLY A O 1
ATOM 1471 N N . VAL A 1 205 ? 31.300 -0.159 -7.208 1.00 95.62 205 VAL A N 1
ATOM 1472 C CA . VAL A 1 205 ? 32.190 0.894 -7.738 1.00 95.62 205 VAL A CA 1
ATOM 1473 C C . VAL A 1 205 ? 32.220 2.143 -6.850 1.00 95.62 205 VAL A C 1
ATOM 1475 O O . VAL A 1 205 ? 31.222 2.448 -6.198 1.00 95.62 205 VAL A O 1
ATOM 1478 N N . PRO A 1 206 ? 33.318 2.930 -6.844 1.00 97.75 206 PRO A N 1
ATOM 1479 C CA . PRO A 1 206 ? 33.414 4.183 -6.092 1.00 97.75 206 PRO A CA 1
ATOM 1480 C C . PRO A 1 206 ? 32.645 5.321 -6.793 1.00 97.75 206 PRO A C 1
ATOM 1482 O O . PRO A 1 206 ? 33.212 6.355 -7.155 1.00 97.75 206 PRO A O 1
ATOM 1485 N N . ALA A 1 207 ? 31.349 5.111 -7.021 1.00 96.19 207 ALA A N 1
ATOM 1486 C CA . ALA A 1 207 ? 30.446 6.088 -7.610 1.00 96.19 207 ALA A CA 1
ATOM 1487 C C . ALA A 1 207 ? 30.222 7.276 -6.665 1.00 96.19 207 ALA A C 1
ATOM 1489 O O . ALA A 1 207 ? 30.256 7.140 -5.438 1.00 96.19 207 ALA A O 1
ATOM 1490 N N . THR A 1 208 ? 29.971 8.443 -7.254 1.00 98.25 208 THR A N 1
ATOM 1491 C CA . THR A 1 208 ? 29.594 9.674 -6.553 1.00 98.25 208 THR A CA 1
ATOM 1492 C C . THR A 1 208 ? 28.101 9.914 -6.732 1.00 98.25 208 THR A C 1
ATOM 1494 O O . THR A 1 208 ? 27.613 9.883 -7.857 1.00 98.25 208 THR A O 1
ATOM 1497 N N . PHE A 1 209 ? 27.378 10.124 -5.635 1.00 95.25 209 PHE A N 1
ATOM 1498 C CA . PHE A 1 209 ? 25.917 10.250 -5.611 1.00 95.25 209 PHE A CA 1
ATOM 1499 C C . PHE A 1 209 ? 25.466 11.084 -4.406 1.00 95.25 209 PHE A C 1
ATOM 1501 O O . PHE A 1 209 ? 26.223 11.299 -3.456 1.00 95.25 209 PHE A O 1
ATOM 1508 N N . THR A 1 210 ? 24.223 11.545 -4.415 1.00 96.62 210 THR A N 1
ATOM 1509 C CA . THR A 1 210 ? 23.618 12.294 -3.311 1.00 96.62 210 THR A CA 1
ATOM 1510 C C . THR A 1 210 ? 22.596 11.413 -2.602 1.00 96.62 210 THR A C 1
ATOM 1512 O O . THR A 1 210 ? 21.757 10.796 -3.249 1.00 96.62 210 THR A O 1
ATOM 1515 N N . LEU A 1 211 ? 22.645 11.345 -1.269 1.00 94.75 211 LEU A N 1
ATOM 1516 C CA . LEU A 1 211 ? 21.530 10.782 -0.506 1.00 94.75 211 LEU A CA 1
ATOM 1517 C C . LEU A 1 211 ? 20.410 11.820 -0.397 1.00 94.75 211 LEU A C 1
ATOM 1519 O O . LEU A 1 211 ? 20.696 13.007 -0.246 1.00 94.75 211 LEU A O 1
ATOM 1523 N N . ALA A 1 212 ? 19.156 11.387 -0.436 1.00 89.19 212 ALA A N 1
ATOM 1524 C CA . ALA A 1 212 ? 17.986 12.244 -0.263 1.00 89.19 212 ALA A CA 1
ATOM 1525 C C . ALA A 1 212 ? 16.897 11.544 0.562 1.00 89.19 212 ALA A C 1
ATOM 1527 O O . ALA A 1 212 ? 16.932 10.327 0.740 1.00 89.19 212 ALA A O 1
ATOM 1528 N N . VAL A 1 213 ? 15.929 12.323 1.041 1.00 85.75 213 VAL A N 1
ATOM 1529 C CA . VAL A 1 213 ? 14.641 11.837 1.557 1.00 85.75 213 VAL A CA 1
ATOM 1530 C C . VAL A 1 213 ? 13.557 12.202 0.555 1.00 85.75 213 VAL A C 1
ATOM 1532 O O . VAL A 1 213 ? 13.519 13.350 0.125 1.00 85.75 213 VAL A O 1
ATOM 1535 N N . ARG A 1 214 ? 12.665 11.274 0.212 1.00 80.88 214 ARG A N 1
ATOM 1536 C CA . ARG A 1 214 ? 11.373 11.580 -0.411 1.00 80.88 214 ARG A CA 1
ATOM 1537 C C . ARG A 1 214 ? 10.336 11.554 0.701 1.00 80.88 214 ARG A C 1
ATOM 1539 O O . ARG A 1 214 ? 10.209 10.553 1.407 1.00 80.88 214 ARG A O 1
ATOM 1546 N N . THR A 1 215 ? 9.685 12.691 0.901 1.00 70.06 215 THR A N 1
ATOM 1547 C CA . THR A 1 215 ? 8.552 12.838 1.822 1.00 70.06 215 THR A CA 1
ATOM 1548 C C . THR A 1 215 ? 7.327 12.113 1.244 1.00 70.06 215 THR A C 1
ATOM 1550 O O . THR A 1 215 ? 7.370 11.781 0.059 1.00 70.06 215 THR A O 1
ATOM 1553 N N . PRO A 1 216 ? 6.232 11.908 2.005 1.00 58.50 216 PRO A N 1
ATOM 1554 C CA . PRO A 1 216 ? 5.023 11.275 1.463 1.00 58.50 216 PRO A CA 1
ATOM 1555 C C . PRO A 1 216 ? 4.537 12.002 0.199 1.00 58.50 216 PRO A C 1
ATOM 1557 O O . PRO A 1 216 ? 4.501 11.426 -0.883 1.00 58.50 216 PRO A O 1
ATOM 1560 N N . SER A 1 217 ? 4.414 13.334 0.299 1.00 57.38 217 SER A N 1
ATOM 1561 C CA . SER A 1 217 ? 3.988 14.246 -0.773 1.00 57.38 217 SER A CA 1
ATOM 1562 C C . SER A 1 217 ? 4.982 14.420 -1.943 1.00 57.38 217 SER A C 1
ATOM 1564 O O . SER A 1 217 ? 5.106 15.522 -2.487 1.00 57.38 217 SER A O 1
ATOM 1566 N N . GLY A 1 218 ? 5.798 13.410 -2.248 1.00 55.75 218 GLY A N 1
ATOM 1567 C CA . GLY A 1 218 ? 6.734 13.363 -3.372 1.00 55.75 218 GLY A CA 1
ATOM 1568 C C . GLY A 1 218 ? 7.945 14.306 -3.297 1.00 55.75 218 GLY A C 1
ATOM 1569 O O . GLY A 1 218 ? 8.814 14.242 -4.167 1.00 55.75 218 GLY A O 1
ATOM 1570 N N . GLU A 1 219 ? 8.060 15.178 -2.286 1.00 77.19 219 GLU A N 1
ATOM 1571 C CA . GLU A 1 219 ? 9.147 16.160 -2.210 1.00 77.19 219 GLU A CA 1
ATOM 1572 C C . GLU A 1 219 ? 10.487 15.456 -1.956 1.00 77.19 219 GLU A C 1
ATOM 1574 O O . GLU A 1 219 ? 10.722 14.884 -0.890 1.00 77.19 219 GLU A O 1
ATOM 1579 N N . VAL A 1 220 ? 11.403 15.537 -2.925 1.00 77.94 220 VAL A N 1
ATOM 1580 C CA . VAL A 1 220 ? 12.768 15.018 -2.787 1.00 77.94 220 VAL A CA 1
ATOM 1581 C C . VAL A 1 220 ? 13.675 16.081 -2.167 1.00 77.94 220 VAL A C 1
ATOM 1583 O O . VAL A 1 220 ? 13.917 17.144 -2.741 1.00 77.94 220 VAL A O 1
ATOM 1586 N N . ARG A 1 221 ? 14.220 15.765 -0.992 1.00 88.44 221 ARG A N 1
ATOM 1587 C CA . ARG A 1 221 ? 15.039 16.630 -0.138 1.00 88.44 221 ARG A CA 1
ATOM 1588 C C . ARG A 1 221 ? 16.468 16.081 -0.019 1.00 88.44 221 ARG A C 1
ATOM 1590 O O . ARG A 1 221 ? 16.700 15.143 0.749 1.00 88.44 221 ARG A O 1
ATOM 1597 N N . PRO A 1 222 ? 17.447 16.635 -0.758 1.00 92.88 222 PRO A N 1
ATOM 1598 C CA . PRO A 1 222 ? 18.835 16.177 -0.713 1.00 92.88 222 PRO A CA 1
ATOM 1599 C C . PRO A 1 222 ? 19.511 16.394 0.648 1.00 92.88 222 PRO A C 1
ATOM 1601 O O . PRO A 1 222 ? 19.333 17.432 1.290 1.00 92.88 222 PRO A O 1
ATOM 1604 N N . VAL A 1 223 ? 20.363 15.450 1.055 1.00 92.94 223 VAL A N 1
ATOM 1605 C CA . VAL A 1 223 ? 21.166 15.534 2.280 1.00 92.94 223 VAL A CA 1
ATOM 1606 C C . VAL A 1 223 ? 22.199 16.667 2.178 1.00 92.94 223 VAL A C 1
ATOM 1608 O O . VAL A 1 223 ? 23.055 16.651 1.285 1.00 92.94 223 VAL A O 1
ATOM 1611 N N . PRO A 1 224 ? 22.185 17.643 3.110 1.00 86.31 224 PRO A N 1
ATOM 1612 C CA . PRO A 1 224 ? 23.168 18.717 3.135 1.00 86.31 224 PRO A CA 1
ATOM 1613 C C . PRO A 1 224 ? 24.603 18.191 3.255 1.00 86.31 224 PRO A C 1
ATOM 1615 O O . PRO A 1 224 ? 24.922 17.412 4.149 1.00 86.31 224 PRO A O 1
ATOM 1618 N N . GLY A 1 225 ? 25.493 18.675 2.386 1.00 80.81 225 GLY A N 1
ATOM 1619 C CA . GLY A 1 225 ? 26.906 18.280 2.375 1.00 80.81 225 GLY A CA 1
ATOM 1620 C C . GLY A 1 225 ? 27.253 17.126 1.430 1.00 80.81 225 GLY A C 1
ATOM 1621 O O . GLY A 1 225 ? 28.428 16.773 1.355 1.00 80.81 225 GLY A O 1
ATOM 1622 N N . GLY A 1 226 ? 26.279 16.585 0.689 1.00 81.00 226 GLY A N 1
ATOM 1623 C CA . GLY A 1 226 ? 26.542 15.743 -0.481 1.00 81.00 226 GLY A CA 1
ATOM 1624 C C . GLY A 1 226 ? 27.144 16.514 -1.677 1.00 81.00 226 GLY A C 1
ATOM 1625 O O . GLY A 1 226 ? 27.248 17.747 -1.634 1.00 81.00 226 GLY A O 1
ATOM 1626 N N . PRO A 1 227 ? 27.527 15.810 -2.759 1.00 92.88 227 PRO A N 1
ATOM 1627 C CA . PRO A 1 227 ? 27.447 14.356 -2.918 1.00 92.88 227 PRO A CA 1
ATOM 1628 C C . PRO A 1 227 ? 28.503 13.612 -2.083 1.00 92.88 227 PRO A C 1
ATOM 1630 O O . PRO A 1 227 ? 29.531 14.174 -1.702 1.00 92.88 227 PRO A O 1
ATOM 1633 N N . ILE A 1 228 ? 28.245 12.335 -1.809 1.00 94.88 228 ILE A N 1
ATOM 1634 C CA . ILE A 1 228 ? 29.191 11.396 -1.196 1.00 94.88 228 ILE A CA 1
ATOM 1635 C C . ILE A 1 228 ? 29.780 10.466 -2.263 1.00 94.88 228 ILE A C 1
ATOM 1637 O O . ILE A 1 228 ? 29.240 10.347 -3.360 1.00 94.88 228 ILE A O 1
ATOM 1641 N N . THR A 1 229 ? 30.888 9.797 -1.944 1.00 97.62 229 THR A N 1
ATOM 1642 C CA . THR A 1 229 ? 31.533 8.817 -2.831 1.00 97.62 229 THR A CA 1
ATOM 1643 C C . THR A 1 229 ? 31.700 7.498 -2.086 1.00 97.62 229 THR A C 1
ATOM 1645 O O . THR A 1 229 ? 32.195 7.490 -0.957 1.00 97.62 229 THR A O 1
ATOM 1648 N N . ALA A 1 230 ? 31.284 6.396 -2.709 1.00 97.25 230 ALA A N 1
ATOM 1649 C CA . ALA A 1 230 ? 31.437 5.052 -2.157 1.00 97.25 230 ALA A CA 1
ATOM 1650 C C . ALA A 1 230 ? 32.903 4.575 -2.138 1.00 97.25 230 ALA A C 1
ATOM 1652 O O . ALA A 1 230 ? 33.783 5.153 -2.782 1.00 97.25 230 ALA A O 1
ATOM 1653 N N . ASP A 1 231 ? 33.177 3.495 -1.401 1.00 97.75 231 ASP A N 1
ATOM 1654 C CA . ASP A 1 231 ? 34.471 2.818 -1.462 1.00 97.75 231 ASP A CA 1
ATOM 1655 C C . ASP A 1 231 ? 34.678 2.059 -2.791 1.00 97.75 231 ASP A C 1
ATOM 1657 O O . ASP A 1 231 ? 33.789 1.946 -3.634 1.00 97.75 231 ASP A O 1
ATOM 1661 N N . ALA A 1 232 ? 35.883 1.521 -2.997 1.00 95.75 232 ALA A N 1
ATOM 1662 C CA . ALA A 1 232 ? 36.243 0.818 -4.232 1.00 95.75 232 ALA A CA 1
ATOM 1663 C C . ALA A 1 232 ? 35.504 -0.521 -4.458 1.00 95.75 232 ALA A C 1
ATOM 1665 O O . ALA A 1 232 ? 35.737 -1.162 -5.478 1.00 95.75 232 ALA A O 1
ATOM 1666 N N . ALA A 1 233 ? 34.669 -0.959 -3.514 1.00 94.00 233 ALA A N 1
ATOM 1667 C CA . ALA A 1 233 ? 33.777 -2.108 -3.629 1.00 94.00 233 ALA A CA 1
ATOM 1668 C C . ALA A 1 233 ? 32.291 -1.688 -3.594 1.00 94.00 233 ALA A C 1
ATOM 1670 O O . ALA A 1 233 ? 31.417 -2.539 -3.425 1.00 94.00 233 ALA A O 1
ATOM 1671 N N . GLY A 1 234 ? 32.000 -0.392 -3.752 1.00 93.69 234 GLY A N 1
ATOM 1672 C CA . GLY A 1 234 ? 30.652 0.169 -3.783 1.00 93.69 234 GLY A CA 1
ATOM 1673 C C . GLY A 1 234 ? 30.052 0.500 -2.422 1.00 93.69 234 GLY A C 1
ATOM 1674 O O . GLY A 1 234 ? 28.962 1.062 -2.376 1.00 93.69 234 GLY A O 1
ATOM 1675 N N . ASN A 1 235 ? 30.712 0.191 -1.304 1.00 93.38 235 ASN A N 1
ATOM 1676 C CA . ASN A 1 235 ? 30.085 0.342 0.009 1.00 93.38 235 ASN A CA 1
ATOM 1677 C C . ASN A 1 235 ? 30.094 1.796 0.475 1.00 93.38 235 ASN A C 1
ATOM 1679 O O . ASN A 1 235 ? 31.074 2.522 0.292 1.00 93.38 235 ASN A O 1
ATOM 1683 N N . TYR A 1 236 ? 29.027 2.198 1.156 1.00 92.44 236 TYR A N 1
ATOM 1684 C CA . TYR A 1 236 ? 28.930 3.503 1.793 1.00 92.44 236 TYR A CA 1
ATOM 1685 C C . TYR A 1 236 ? 28.226 3.420 3.148 1.00 92.44 236 TYR A C 1
ATOM 1687 O O . TYR A 1 236 ? 27.456 2.502 3.433 1.00 92.44 236 TYR A O 1
ATOM 1695 N N . SER A 1 237 ? 28.501 4.414 3.990 1.00 93.69 237 SER A N 1
ATOM 1696 C CA . SER A 1 237 ? 27.766 4.676 5.222 1.00 93.69 237 SER A CA 1
ATOM 1697 C C . SER A 1 237 ? 27.682 6.183 5.437 1.00 93.69 237 SER A C 1
ATOM 1699 O O . SER A 1 237 ? 28.641 6.904 5.155 1.00 93.69 237 SER A O 1
ATOM 1701 N N . SER A 1 238 ? 26.521 6.654 5.878 1.00 93.12 238 SER A N 1
ATOM 1702 C CA . SER A 1 238 ? 26.215 8.068 6.084 1.00 93.12 238 SER A CA 1
ATOM 1703 C C . SER A 1 238 ? 25.102 8.222 7.126 1.00 93.12 238 SER A C 1
ATOM 1705 O O . SER A 1 238 ? 24.640 7.244 7.714 1.00 93.12 238 SER A O 1
ATOM 1707 N N . THR A 1 239 ? 24.646 9.451 7.338 1.00 92.00 239 THR A N 1
ATOM 1708 C CA . THR A 1 239 ? 23.495 9.771 8.184 1.00 92.00 239 THR A CA 1
ATOM 1709 C C . THR A 1 239 ? 22.592 10.748 7.441 1.00 92.00 239 THR A C 1
ATOM 1711 O O . THR A 1 239 ? 23.076 11.757 6.926 1.00 92.00 239 THR A O 1
ATOM 1714 N N . ILE A 1 240 ? 21.294 10.456 7.379 1.00 92.69 240 ILE A N 1
ATOM 1715 C CA . ILE A 1 240 ? 20.267 11.418 6.973 1.00 92.69 240 ILE A CA 1
ATOM 1716 C C . ILE A 1 240 ? 19.995 12.320 8.179 1.00 92.69 240 ILE A C 1
ATOM 1718 O O . ILE A 1 240 ? 19.602 11.797 9.221 1.00 92.69 240 ILE A O 1
ATOM 1722 N N . PRO A 1 241 ? 20.185 13.646 8.081 1.00 91.25 241 PRO A N 1
ATOM 1723 C CA . PRO A 1 241 ? 19.865 14.538 9.184 1.00 91.25 241 PRO A CA 1
ATOM 1724 C C . PRO A 1 241 ? 18.355 14.579 9.423 1.00 91.25 241 PRO A C 1
ATOM 1726 O O . PRO A 1 241 ? 17.598 14.877 8.493 1.00 91.25 241 PRO A O 1
ATOM 1729 N N . GLY A 1 242 ? 17.919 14.386 10.666 1.00 86.38 242 GLY A N 1
ATOM 1730 C CA . GLY A 1 242 ? 16.498 14.391 11.033 1.00 86.38 242 GLY A CA 1
ATOM 1731 C C . GLY A 1 242 ? 15.774 15.704 10.715 1.00 86.38 242 GLY A C 1
ATOM 1732 O O . GLY A 1 242 ? 14.565 15.738 10.513 1.00 86.38 242 GLY A O 1
ATOM 1733 N N . SER A 1 243 ? 16.514 16.800 10.518 1.00 88.88 243 SER A N 1
ATOM 1734 C CA . SER A 1 243 ? 15.970 18.060 9.991 1.00 88.88 243 SER A CA 1
ATOM 1735 C C . SER A 1 243 ? 15.283 17.950 8.620 1.00 88.88 243 SER A C 1
ATOM 1737 O O . SER A 1 243 ? 14.624 18.904 8.222 1.00 88.88 243 SER A O 1
ATOM 1739 N N . LEU A 1 244 ? 15.468 16.851 7.877 1.00 87.25 244 LEU A N 1
ATOM 1740 C CA . LEU A 1 244 ? 14.772 16.596 6.608 1.00 87.25 244 LEU A CA 1
ATOM 1741 C C . LEU A 1 244 ? 13.368 15.996 6.789 1.00 87.25 244 LEU A C 1
ATOM 1743 O O . LEU A 1 244 ? 12.582 16.047 5.845 1.00 87.25 244 LEU A O 1
ATOM 1747 N N . THR A 1 245 ? 13.067 15.456 7.975 1.00 84.00 245 THR A N 1
ATOM 1748 C CA . THR A 1 245 ? 11.792 14.804 8.331 1.00 84.00 245 THR A CA 1
ATOM 1749 C C . THR A 1 245 ? 11.037 15.537 9.447 1.00 84.00 245 THR A C 1
ATOM 1751 O O . THR A 1 245 ? 9.853 15.297 9.632 1.00 84.00 245 THR A O 1
ATOM 1754 N N . ALA A 1 246 ? 11.693 16.453 10.170 1.00 82.00 246 ALA A N 1
ATOM 1755 C CA . ALA A 1 246 ? 11.187 17.137 11.370 1.00 82.00 246 ALA A CA 1
ATOM 1756 C C . ALA A 1 246 ? 9.921 18.011 11.203 1.00 82.00 246 ALA A C 1
ATOM 1758 O O . ALA A 1 246 ? 9.386 18.494 12.199 1.00 82.00 246 ALA A O 1
ATOM 1759 N N . ASP A 1 247 ? 9.494 18.299 9.976 1.00 76.00 247 ASP A N 1
ATOM 1760 C CA . ASP A 1 247 ? 8.275 19.045 9.633 1.00 76.00 247 ASP A CA 1
ATOM 1761 C C . ASP A 1 247 ? 7.135 18.148 9.119 1.00 76.00 247 ASP A C 1
ATOM 1763 O O . ASP A 1 247 ? 6.054 18.662 8.829 1.00 76.00 247 ASP A O 1
ATOM 1767 N N . HIS A 1 248 ? 7.359 16.833 9.031 1.00 67.06 248 HIS A N 1
ATOM 1768 C CA . HIS A 1 248 ? 6.349 15.844 8.658 1.00 67.06 248 HIS A CA 1
ATOM 1769 C C . HIS A 1 248 ? 5.836 15.124 9.900 1.00 67.06 248 HIS A C 1
ATOM 1771 O O . HIS A 1 248 ? 6.576 14.416 10.572 1.00 67.06 248 HIS A O 1
ATOM 1777 N N . GLU A 1 249 ? 4.547 15.279 10.171 1.00 61.41 249 GLU A N 1
ATOM 1778 C CA . GLU A 1 249 ? 3.805 14.484 11.149 1.00 61.41 249 GLU A CA 1
ATOM 1779 C C . GLU A 1 249 ? 2.793 13.616 10.378 1.00 61.41 249 GLU A C 1
ATOM 1781 O O . GLU A 1 249 ? 2.287 14.074 9.345 1.00 61.41 249 GLU A O 1
ATOM 1786 N N . PRO A 1 250 ? 2.453 12.402 10.849 1.00 56.34 250 PRO A N 1
ATOM 1787 C CA . PRO A 1 250 ? 1.337 11.630 10.318 1.00 56.34 250 PRO A CA 1
ATOM 1788 C C . PRO A 1 250 ? 0.056 12.464 10.269 1.00 56.34 250 PRO A C 1
ATOM 1790 O O . PRO A 1 250 ? -0.281 13.192 11.208 1.00 56.34 250 PRO A O 1
ATOM 1793 N N . VAL A 1 251 ? -0.690 12.335 9.176 1.00 41.78 251 VAL A N 1
ATOM 1794 C CA . VAL A 1 251 ? -1.974 13.017 9.017 1.00 41.78 251 VAL A CA 1
ATOM 1795 C C . VAL A 1 251 ? -3.076 12.184 9.688 1.00 41.78 251 VAL A C 1
ATOM 1797 O O . VAL A 1 251 ? -3.109 10.959 9.589 1.00 41.78 251 VAL A O 1
ATOM 1800 N N . GLY A 1 252 ? -3.997 12.845 10.394 1.00 44.94 252 GLY A N 1
ATOM 1801 C CA . GLY A 1 252 ? -5.139 12.188 11.040 1.00 44.94 252 GLY A CA 1
ATOM 1802 C C . GLY A 1 252 ? -4.801 11.542 12.389 1.00 44.94 252 GLY A C 1
ATOM 1803 O O . GLY A 1 252 ? -4.179 12.167 13.244 1.00 44.94 252 GLY A O 1
ATOM 1804 N N . SER A 1 253 ? -5.286 10.317 12.613 1.00 41.28 253 SER A N 1
ATOM 1805 C CA . SER A 1 253 ? -5.030 9.525 13.830 1.00 41.28 253 SER A CA 1
ATOM 1806 C C . SER A 1 253 ? -3.896 8.507 13.673 1.00 41.28 253 SER A C 1
ATOM 1808 O O . SER A 1 253 ? -3.719 7.659 14.550 1.00 41.28 253 SER A O 1
ATOM 1810 N N . GLY A 1 254 ? -3.164 8.553 12.556 1.00 50.09 254 GLY A N 1
ATOM 1811 C CA . GLY A 1 254 ? -1.987 7.722 12.337 1.00 50.09 254 GLY A CA 1
ATOM 1812 C C . GLY A 1 254 ? -0.882 8.044 13.342 1.00 50.09 254 GLY A C 1
ATOM 1813 O O . GLY A 1 254 ? -0.717 9.186 13.765 1.00 50.09 254 GLY A O 1
ATOM 1814 N N . VAL A 1 255 ? -0.115 7.024 13.721 1.00 63.75 255 VAL A N 1
ATOM 1815 C CA . VAL A 1 255 ? 1.139 7.182 14.480 1.00 63.75 255 VAL A CA 1
ATOM 1816 C C . VAL A 1 255 ? 2.364 6.854 13.629 1.00 63.75 255 VAL A C 1
ATOM 1818 O O . VAL A 1 255 ? 3.479 6.975 14.118 1.00 63.75 255 VAL A O 1
ATOM 1821 N N . GLU A 1 256 ? 2.158 6.475 12.367 1.00 67.06 256 GLU A N 1
ATOM 1822 C CA . GLU A 1 256 ? 3.170 6.024 11.410 1.00 67.06 256 GLU A CA 1
ATOM 1823 C C . GLU A 1 256 ? 3.219 6.960 10.195 1.00 67.06 256 GLU A C 1
ATOM 1825 O O . GLU A 1 256 ? 2.193 7.453 9.727 1.00 67.06 256 GLU A O 1
ATOM 1830 N N . LEU A 1 257 ? 4.432 7.211 9.709 1.00 69.62 257 LEU A N 1
ATOM 1831 C CA . LEU A 1 257 ? 4.763 8.062 8.571 1.00 69.62 257 LEU A CA 1
ATOM 1832 C C . LEU A 1 257 ? 5.828 7.344 7.739 1.00 69.62 257 LEU A C 1
ATOM 1834 O O . LEU A 1 257 ? 6.988 7.281 8.145 1.00 69.62 257 LEU A O 1
ATOM 1838 N N . THR A 1 258 ? 5.463 6.815 6.576 1.00 68.12 258 THR A N 1
ATOM 1839 C CA . THR A 1 258 ? 6.440 6.209 5.661 1.00 68.12 258 THR A CA 1
ATOM 1840 C C . THR A 1 258 ? 7.103 7.289 4.810 1.00 68.12 258 THR A C 1
ATOM 1842 O O . THR A 1 258 ? 6.434 8.108 4.187 1.00 68.12 258 THR A O 1
ATOM 1845 N N . ILE A 1 259 ? 8.434 7.288 4.785 1.00 73.25 259 ILE A N 1
ATOM 1846 C CA . ILE A 1 259 ? 9.262 8.062 3.851 1.00 73.25 259 ILE A CA 1
ATOM 1847 C C . ILE A 1 259 ? 10.124 7.104 3.023 1.00 73.25 259 ILE A C 1
ATOM 1849 O O . ILE A 1 259 ? 10.274 5.939 3.389 1.00 73.25 259 ILE A O 1
ATOM 1853 N N . ALA A 1 260 ? 10.781 7.595 1.973 1.00 72.25 260 ALA A N 1
ATOM 1854 C CA . ALA A 1 260 ? 11.862 6.857 1.315 1.00 72.25 260 ALA A CA 1
ATOM 1855 C C . ALA A 1 260 ? 13.213 7.561 1.496 1.00 72.25 260 ALA A C 1
ATOM 1857 O O . ALA A 1 260 ? 13.307 8.785 1.406 1.00 72.25 260 ALA A O 1
ATOM 1858 N N . VAL A 1 261 ? 14.279 6.787 1.705 1.00 79.81 261 VAL A N 1
ATOM 1859 C CA . VAL A 1 261 ? 15.672 7.248 1.607 1.00 79.81 261 VAL A CA 1
ATOM 1860 C C . VAL A 1 261 ? 16.230 6.796 0.264 1.00 79.81 261 VAL A C 1
ATOM 1862 O O . VAL A 1 261 ? 16.106 5.628 -0.089 1.00 79.81 261 VAL A O 1
ATOM 1865 N N . LEU A 1 262 ? 16.846 7.708 -0.488 1.00 79.50 262 LEU A N 1
ATOM 1866 C CA . LEU A 1 262 ? 17.212 7.509 -1.893 1.00 79.50 262 LEU A CA 1
ATOM 1867 C C . LEU A 1 262 ? 18.690 7.794 -2.134 1.00 79.50 262 LEU A C 1
ATOM 1869 O O . LEU A 1 262 ? 19.263 8.678 -1.497 1.00 79.50 262 LEU A O 1
ATOM 1873 N N . ALA A 1 263 ? 19.276 7.108 -3.111 1.00 80.50 263 ALA A N 1
ATOM 1874 C CA . ALA A 1 263 ? 20.538 7.467 -3.745 1.00 80.50 263 ALA A CA 1
ATOM 1875 C C . ALA A 1 263 ? 20.246 8.053 -5.138 1.00 80.50 263 ALA A C 1
ATOM 1877 O O . ALA A 1 263 ? 19.896 7.319 -6.062 1.00 80.50 263 ALA A O 1
ATOM 1878 N N . ILE A 1 264 ? 20.391 9.370 -5.283 1.00 84.50 264 ILE A N 1
ATOM 1879 C CA . ILE A 1 264 ? 20.098 10.135 -6.506 1.00 84.50 264 ILE A CA 1
ATOM 1880 C C . ILE A 1 264 ? 21.364 10.755 -7.112 1.00 84.50 264 ILE A C 1
ATOM 1882 O O . ILE A 1 264 ? 22.411 10.810 -6.461 1.00 84.50 264 ILE A O 1
ATOM 1886 N N . ASP A 1 265 ? 21.270 11.238 -8.353 1.00 89.56 265 ASP A N 1
ATOM 1887 C CA . ASP A 1 265 ? 22.367 11.879 -9.101 1.00 89.56 265 ASP A CA 1
ATOM 1888 C C . ASP A 1 265 ? 23.657 11.032 -9.124 1.00 89.56 265 ASP A C 1
ATOM 1890 O O . ASP A 1 265 ? 24.778 11.536 -8.989 1.00 89.56 265 ASP A O 1
ATOM 1894 N N . ALA A 1 266 ? 23.505 9.713 -9.246 1.00 87.56 266 ALA A N 1
ATOM 1895 C CA . ALA A 1 266 ? 24.616 8.782 -9.200 1.00 87.56 266 ALA A CA 1
ATOM 1896 C C . ALA A 1 266 ? 25.429 8.825 -10.494 1.00 87.56 266 ALA A C 1
ATOM 1898 O O . ALA A 1 266 ? 24.877 8.745 -11.591 1.00 87.56 266 ALA A O 1
ATOM 1899 N N . THR A 1 267 ? 26.754 8.901 -10.364 1.00 97.12 267 THR A N 1
ATOM 1900 C CA . THR A 1 267 ? 27.703 8.938 -11.484 1.00 97.12 267 THR A CA 1
ATOM 1901 C C . THR A 1 267 ? 28.994 8.183 -11.169 1.00 97.12 267 THR A C 1
ATOM 1903 O O . THR A 1 267 ? 29.506 8.222 -10.047 1.00 97.12 267 THR A O 1
ATOM 1906 N N . TYR A 1 268 ? 29.553 7.510 -12.174 1.00 97.81 268 TYR A N 1
ATOM 1907 C CA . TYR A 1 268 ? 30.867 6.875 -12.113 1.00 97.81 268 TYR A CA 1
ATOM 1908 C C . TYR A 1 268 ? 31.536 6.908 -13.491 1.00 97.81 268 TYR A C 1
ATOM 1910 O O . TYR A 1 268 ? 30.923 6.523 -14.478 1.00 97.81 268 TYR A O 1
ATOM 1918 N N . ASP A 1 269 ? 32.787 7.361 -13.572 1.00 96.69 269 ASP A N 1
ATOM 1919 C CA . ASP A 1 269 ? 33.590 7.271 -14.797 1.00 96.69 269 ASP A CA 1
ATOM 1920 C C . ASP A 1 269 ? 34.448 5.998 -14.744 1.00 96.69 269 ASP A C 1
ATOM 1922 O O . ASP A 1 269 ? 35.553 6.012 -14.188 1.00 96.69 269 ASP A O 1
ATOM 1926 N N . ASP A 1 270 ? 33.960 4.899 -15.324 1.00 92.56 270 ASP A N 1
ATOM 1927 C CA . ASP A 1 270 ? 34.748 3.675 -15.440 1.00 92.56 270 ASP A CA 1
ATOM 1928 C C . ASP A 1 270 ? 35.824 3.826 -16.537 1.00 92.56 270 ASP A C 1
ATOM 1930 O O . ASP A 1 270 ? 35.503 4.133 -17.694 1.00 92.56 270 ASP A O 1
ATOM 1934 N N . PRO A 1 271 ? 37.115 3.573 -16.240 1.00 88.31 271 PRO A N 1
ATOM 1935 C CA . PRO A 1 271 ? 38.197 3.726 -17.213 1.00 88.31 271 PRO A CA 1
ATOM 1936 C C . PRO A 1 271 ? 38.149 2.780 -18.424 1.00 88.31 271 PRO A C 1
ATOM 1938 O O . PRO A 1 271 ? 38.967 2.949 -19.333 1.00 88.31 271 PRO A O 1
ATOM 1941 N N . SER A 1 272 ? 37.279 1.764 -18.422 1.00 87.12 272 SER A N 1
ATOM 1942 C CA . SER A 1 272 ? 37.192 0.733 -19.463 1.00 87.12 272 SER A CA 1
ATOM 1943 C C . SER A 1 272 ? 35.875 0.732 -20.245 1.00 87.12 272 SER A C 1
ATOM 1945 O O . SER A 1 272 ? 35.910 0.525 -21.455 1.00 87.12 272 SER A O 1
ATOM 1947 N N . THR A 1 273 ? 34.746 1.019 -19.596 1.00 87.56 273 THR A N 1
ATOM 1948 C CA . THR A 1 273 ? 33.386 0.949 -20.168 1.00 87.56 273 THR A CA 1
ATOM 1949 C C . THR A 1 273 ? 32.716 2.323 -20.335 1.00 87.56 273 THR A C 1
ATOM 1951 O O . THR A 1 273 ? 31.743 2.457 -21.090 1.00 87.56 273 THR A O 1
ATOM 1954 N N . GLY A 1 274 ? 33.291 3.373 -19.734 1.00 90.75 274 GLY A N 1
ATOM 1955 C CA . GLY A 1 274 ? 32.881 4.770 -19.884 1.00 90.75 274 GLY A CA 1
ATOM 1956 C C . GLY A 1 274 ? 32.075 5.300 -18.699 1.00 90.75 274 GLY A C 1
ATOM 1957 O O . GLY A 1 274 ? 32.175 4.798 -17.585 1.00 90.75 274 GLY A O 1
ATOM 1958 N N . GLN A 1 275 ? 31.289 6.350 -18.934 1.00 95.00 275 GLN A N 1
ATOM 1959 C CA . GLN A 1 275 ? 30.451 6.937 -17.891 1.00 95.00 275 GLN A CA 1
ATOM 1960 C C . GLN A 1 275 ? 29.242 6.037 -17.601 1.00 95.00 275 GLN A C 1
ATOM 1962 O O . GLN A 1 275 ? 28.516 5.671 -18.522 1.00 95.00 275 GLN A O 1
ATOM 1967 N N . TRP A 1 276 ? 29.010 5.754 -16.325 1.00 95.81 276 TRP A N 1
ATOM 1968 C CA . TRP A 1 276 ? 27.812 5.137 -15.768 1.00 95.81 276 TRP A CA 1
ATOM 1969 C C . TRP A 1 276 ? 27.036 6.168 -14.953 1.00 95.81 276 TRP A C 1
ATOM 1971 O O . TRP A 1 276 ? 27.637 7.027 -14.297 1.00 95.81 276 TRP A O 1
ATOM 1981 N N . ALA A 1 277 ? 25.706 6.100 -14.985 1.00 90.06 277 ALA A N 1
ATOM 1982 C CA . ALA A 1 277 ? 24.862 7.047 -14.265 1.00 90.06 277 ALA A CA 1
ATOM 1983 C C . ALA A 1 277 ? 23.484 6.478 -13.911 1.00 90.06 277 ALA A C 1
ATOM 1985 O O . ALA A 1 277 ? 23.007 5.539 -14.544 1.00 90.06 277 ALA A O 1
ATOM 1986 N N . ALA A 1 278 ? 22.832 7.086 -12.922 1.00 78.62 278 ALA A N 1
ATOM 1987 C CA . ALA A 1 278 ? 21.406 6.926 -12.658 1.00 78.62 278 ALA A CA 1
ATOM 1988 C C . ALA A 1 278 ? 20.852 8.187 -11.974 1.00 78.62 278 ALA A C 1
ATOM 1990 O O . ALA A 1 278 ? 21.468 8.703 -11.041 1.00 78.62 278 ALA A O 1
ATOM 1991 N N . ALA A 1 279 ? 19.695 8.680 -12.428 1.00 76.06 279 ALA A N 1
ATOM 1992 C CA . ALA A 1 279 ? 19.005 9.801 -11.779 1.00 76.06 279 ALA A CA 1
ATOM 1993 C C . ALA A 1 279 ? 18.527 9.404 -10.371 1.00 76.06 279 ALA A C 1
ATOM 1995 O O . ALA A 1 279 ? 18.765 10.127 -9.409 1.00 76.06 279 ALA A O 1
ATOM 1996 N N . GLU A 1 280 ? 17.972 8.197 -10.254 1.00 78.38 280 GLU A N 1
ATOM 1997 C CA . GLU A 1 280 ? 17.795 7.453 -9.011 1.00 78.38 280 GLU A CA 1
ATOM 1998 C C . GLU A 1 280 ? 18.456 6.083 -9.193 1.00 78.38 280 GLU A C 1
ATOM 2000 O O . GLU A 1 280 ? 18.103 5.334 -10.102 1.00 78.38 280 GLU A O 1
ATOM 2005 N N . ALA A 1 281 ? 19.461 5.778 -8.372 1.00 73.44 281 ALA A N 1
ATOM 2006 C CA . ALA A 1 281 ? 20.147 4.487 -8.377 1.00 73.44 281 ALA A CA 1
ATOM 2007 C C . ALA A 1 281 ? 19.422 3.449 -7.506 1.00 73.44 281 ALA A C 1
ATOM 2009 O O . ALA A 1 281 ? 19.615 2.249 -7.685 1.00 73.44 281 ALA A O 1
ATOM 2010 N N . GLY A 1 282 ? 18.629 3.895 -6.535 1.00 70.31 282 GLY A N 1
ATOM 2011 C CA . GLY A 1 282 ? 17.830 3.033 -5.674 1.00 70.31 282 GLY A CA 1
ATOM 2012 C C . GLY A 1 282 ? 17.371 3.749 -4.412 1.00 70.31 282 GLY A C 1
ATOM 2013 O O . GLY A 1 282 ? 17.895 4.808 -4.049 1.00 70.31 282 GLY A O 1
ATOM 2014 N N . SER A 1 283 ? 16.410 3.142 -3.733 1.00 72.62 283 SER A N 1
ATOM 2015 C CA . SER A 1 283 ? 15.758 3.687 -2.549 1.00 72.62 283 SER A CA 1
ATOM 2016 C C . SER A 1 283 ? 15.396 2.583 -1.550 1.00 72.62 283 SER A C 1
ATOM 2018 O O . SER A 1 283 ? 15.528 1.394 -1.843 1.00 72.62 283 SER A O 1
ATOM 2020 N N . ALA A 1 284 ? 15.017 2.973 -0.334 1.00 66.38 284 ALA A N 1
ATOM 2021 C CA . ALA A 1 284 ? 14.444 2.088 0.676 1.00 66.38 284 ALA A CA 1
ATOM 2022 C C . ALA A 1 284 ? 13.402 2.844 1.518 1.00 66.38 284 ALA A C 1
ATOM 2024 O O . ALA A 1 284 ? 13.654 4.004 1.873 1.00 66.38 284 ALA A O 1
ATOM 2025 N N . PRO A 1 285 ? 12.262 2.220 1.861 1.00 66.00 285 PRO A N 1
ATOM 2026 C CA . PRO A 1 285 ? 11.278 2.816 2.753 1.00 66.00 285 PRO A CA 1
ATOM 2027 C C . PRO A 1 285 ? 11.794 2.866 4.199 1.00 66.00 285 PRO A C 1
ATOM 2029 O O . PRO A 1 285 ? 12.572 2.015 4.634 1.00 66.00 285 PRO A O 1
ATOM 2032 N N . VAL A 1 286 ? 11.332 3.859 4.956 1.00 71.50 286 VAL A N 1
ATOM 2033 C CA . VAL A 1 286 ? 11.535 3.980 6.404 1.00 71.50 286 VAL A CA 1
ATOM 2034 C C . VAL A 1 286 ? 10.224 4.432 7.031 1.00 71.50 286 VAL A C 1
ATOM 2036 O O . VAL A 1 286 ? 9.744 5.526 6.740 1.00 71.50 286 VAL A O 1
ATOM 2039 N N . THR A 1 287 ? 9.666 3.613 7.917 1.00 74.31 287 THR A N 1
ATOM 2040 C CA . THR A 1 287 ? 8.532 4.007 8.756 1.00 74.31 287 THR A CA 1
ATOM 2041 C C . THR A 1 287 ? 9.044 4.803 9.951 1.00 74.31 287 THR A C 1
ATOM 2043 O O . THR A 1 287 ? 9.853 4.310 10.740 1.00 74.31 287 THR A O 1
ATOM 2046 N N . LEU A 1 288 ? 8.572 6.038 10.081 1.00 75.06 288 LEU A N 1
ATOM 2047 C CA . LEU A 1 288 ? 8.802 6.908 11.225 1.00 75.06 288 LEU A CA 1
ATOM 2048 C C . LEU A 1 288 ? 7.571 6.871 12.138 1.00 75.06 288 LEU A C 1
ATOM 2050 O O . LEU A 1 288 ? 6.449 7.032 11.663 1.00 75.06 288 LEU A O 1
ATOM 2054 N N . LEU A 1 289 ? 7.765 6.692 13.443 1.00 73.38 289 LEU A N 1
ATOM 2055 C CA . LEU A 1 289 ? 6.709 6.835 14.441 1.00 73.38 289 LEU A CA 1
ATOM 2056 C C . LEU A 1 289 ? 6.639 8.272 14.947 1.00 73.38 289 LEU A C 1
ATOM 2058 O O . LEU A 1 289 ? 7.608 8.788 15.504 1.00 73.38 289 LEU A O 1
ATOM 2062 N N . ALA A 1 290 ? 5.475 8.908 14.837 1.00 67.62 290 ALA A N 1
ATOM 2063 C CA . ALA A 1 290 ? 5.242 10.168 15.530 1.00 67.62 290 ALA A CA 1
ATOM 2064 C C . ALA A 1 290 ? 5.485 10.013 17.030 1.00 67.62 290 ALA A C 1
ATOM 2066 O O . ALA A 1 290 ? 5.103 9.016 17.651 1.00 67.62 290 ALA A O 1
ATOM 2067 N N . ALA A 1 291 ? 6.071 11.046 17.630 1.00 62.91 291 ALA A N 1
ATOM 2068 C CA . ALA A 1 291 ? 6.273 11.107 19.066 1.00 62.91 291 ALA A CA 1
ATOM 2069 C C . ALA A 1 291 ? 4.926 11.296 19.787 1.00 62.91 291 ALA A C 1
ATOM 2071 O O . ALA A 1 291 ? 4.565 12.407 20.177 1.00 62.91 291 ALA A O 1
ATOM 2072 N N . SER A 1 292 ? 4.182 10.205 19.995 1.00 67.56 292 SER A N 1
ATOM 2073 C CA . SER A 1 292 ? 2.983 10.246 20.828 1.00 67.56 292 SER A CA 1
ATOM 2074 C C . SER A 1 292 ? 3.374 10.503 22.284 1.00 67.56 292 SER A C 1
ATOM 2076 O O . SER A 1 292 ? 4.151 9.750 22.879 1.00 67.56 292 SER A O 1
ATOM 2078 N N . ASP A 1 293 ? 2.800 11.547 22.881 1.00 73.44 293 ASP A N 1
ATOM 2079 C CA . ASP A 1 293 ? 2.902 11.828 24.316 1.00 73.44 293 ASP A CA 1
ATOM 2080 C C . ASP A 1 293 ? 1.844 11.071 25.143 1.00 73.44 293 ASP A C 1
ATOM 2082 O O . ASP A 1 293 ? 1.878 11.097 26.379 1.00 73.44 293 ASP A O 1
ATOM 2086 N N . ALA A 1 294 ? 0.927 10.363 24.469 1.00 81.38 294 ALA A N 1
ATOM 2087 C CA . ALA A 1 294 ? -0.200 9.678 25.081 1.00 81.38 294 ALA A CA 1
ATOM 2088 C C . ALA A 1 294 ? -0.449 8.251 24.551 1.00 81.38 294 ALA A C 1
ATOM 2090 O O . ALA A 1 294 ? -0.168 7.908 23.403 1.00 81.38 294 ALA A O 1
ATOM 2091 N N . VAL A 1 295 ? -1.044 7.416 25.405 1.00 88.25 295 VAL A N 1
ATOM 2092 C CA . VAL A 1 295 ? -1.687 6.152 25.004 1.00 88.25 295 VAL A CA 1
ATOM 2093 C C . VAL A 1 295 ? -2.997 6.468 24.287 1.00 88.25 295 VAL A C 1
ATOM 2095 O O . VAL A 1 295 ? -3.812 7.220 24.823 1.00 88.25 295 VAL A O 1
ATOM 2098 N N . SER A 1 296 ? -3.243 5.873 23.121 1.00 87.75 296 SER A N 1
ATOM 2099 C CA . SER A 1 296 ? -4.521 6.030 22.426 1.00 87.75 296 SER A CA 1
ATOM 2100 C C . SER A 1 296 ? -5.574 5.037 22.935 1.00 87.75 296 SER A C 1
ATOM 2102 O O . SER A 1 296 ? -5.275 3.957 23.457 1.00 87.75 296 SER A O 1
ATOM 2104 N N . LEU A 1 297 ? -6.838 5.438 22.803 1.00 90.75 297 LEU A N 1
ATOM 2105 C CA . LEU A 1 297 ? -8.016 4.629 23.096 1.00 90.75 297 LEU A CA 1
ATOM 2106 C C . LEU A 1 297 ? -8.921 4.657 21.869 1.00 90.75 297 LEU A C 1
ATOM 2108 O O . LEU A 1 297 ? -9.347 5.731 21.449 1.00 90.75 297 LEU A O 1
ATOM 2112 N N . GLU A 1 298 ? -9.293 3.485 21.376 1.00 86.69 298 GLU A N 1
ATOM 2113 C CA . GLU A 1 298 ? -10.304 3.330 20.336 1.00 86.69 298 GLU A CA 1
ATOM 2114 C C . GLU A 1 298 ? -11.458 2.486 20.876 1.00 86.69 298 GLU A C 1
ATOM 2116 O O . GLU A 1 298 ? -11.254 1.454 21.517 1.00 86.69 298 GLU A O 1
ATOM 2121 N N . ALA A 1 299 ? -12.686 2.930 20.638 1.00 85.81 299 ALA A N 1
ATOM 2122 C CA . ALA A 1 299 ? -13.898 2.171 20.883 1.00 85.81 299 ALA A CA 1
ATOM 2123 C C . ALA A 1 299 ? -14.595 2.000 19.535 1.00 85.81 299 ALA A C 1
ATOM 2125 O O . ALA A 1 299 ? -14.890 2.997 18.891 1.00 85.81 299 ALA A O 1
ATOM 2126 N N . SER A 1 300 ? -14.850 0.761 19.122 1.00 82.25 300 SER A N 1
ATOM 2127 C CA . SER A 1 300 ? -15.139 0.424 17.726 1.00 82.25 300 SER A CA 1
ATOM 2128 C C . SER A 1 300 ? -16.313 -0.548 17.624 1.00 82.25 300 SER A C 1
ATOM 2130 O O . SER A 1 300 ? -16.260 -1.661 18.170 1.00 82.25 300 SER A O 1
ATOM 2132 N N . PHE A 1 301 ? -17.392 -0.134 16.951 1.00 79.94 301 PHE A N 1
ATOM 2133 C CA . PHE A 1 301 ? -18.480 -1.024 16.539 1.00 79.94 301 PHE A CA 1
ATOM 2134 C C . PHE A 1 301 ? -18.450 -1.186 15.021 1.00 79.94 301 PHE A C 1
ATOM 2136 O O . PHE A 1 301 ? -18.979 -0.365 14.274 1.00 79.94 301 PHE A O 1
ATOM 2143 N N . VAL A 1 302 ? -17.896 -2.313 14.584 1.00 65.94 302 VAL A N 1
ATOM 2144 C CA . VAL A 1 302 ? -17.945 -2.736 13.186 1.00 65.94 302 VAL A CA 1
ATOM 2145 C C . VAL A 1 302 ? -18.817 -3.987 13.093 1.00 65.94 302 VAL A C 1
ATOM 2147 O O . VAL A 1 302 ? -18.738 -4.878 13.940 1.00 65.94 302 VAL A O 1
ATOM 2150 N N . SER A 1 303 ? -19.703 -4.014 12.102 1.00 71.50 303 SER A N 1
ATOM 2151 C CA . SER A 1 303 ? -20.640 -5.108 11.838 1.00 71.50 303 SER A CA 1
ATOM 2152 C C . SER A 1 303 ? -21.093 -5.047 10.386 1.00 71.50 303 SER A C 1
ATOM 2154 O O . SER A 1 303 ? -21.530 -3.980 9.946 1.00 71.50 303 SER A O 1
ATOM 2156 N N . SER A 1 304 ? -21.107 -6.175 9.676 1.00 63.00 304 SER A N 1
ATOM 2157 C CA . SER A 1 304 ? -21.574 -6.291 8.285 1.00 63.00 304 SER A CA 1
ATOM 2158 C C . SER A 1 304 ? -22.909 -5.599 8.015 1.00 63.00 304 SER A C 1
ATOM 2160 O O . SER A 1 304 ? -23.036 -4.812 7.071 1.00 63.00 304 SER A O 1
ATOM 2162 N N . VAL A 1 305 ? -23.885 -5.777 8.909 1.00 70.31 305 VAL A N 1
ATOM 2163 C CA . VAL A 1 305 ? -25.197 -5.116 8.851 1.00 70.31 305 VAL A CA 1
ATOM 2164 C C . VAL A 1 305 ? -25.223 -3.724 9.491 1.00 70.31 305 VAL A C 1
ATOM 2166 O O . VAL A 1 305 ? -25.955 -2.856 9.019 1.00 70.31 305 VAL A O 1
ATOM 2169 N N . GLY A 1 306 ? -24.435 -3.471 10.539 1.00 74.25 306 GLY A N 1
ATOM 2170 C CA . GLY A 1 306 ? -24.403 -2.176 11.239 1.00 74.25 306 GLY A CA 1
ATOM 2171 C C . GLY A 1 306 ? -25.651 -1.848 12.077 1.00 74.25 306 GLY A C 1
ATOM 2172 O O . GLY A 1 306 ? -25.732 -0.789 12.701 1.00 74.25 306 GLY A O 1
ATOM 2173 N N . TRP A 1 307 ? -26.639 -2.744 12.107 1.00 81.69 307 TRP A N 1
ATOM 2174 C CA . TRP A 1 307 ? -27.883 -2.591 12.856 1.00 81.69 307 TRP A CA 1
ATOM 2175 C C . TRP A 1 307 ? -28.175 -3.784 13.762 1.00 81.69 307 TRP A C 1
ATOM 2177 O O . TRP A 1 307 ? -27.609 -4.862 13.610 1.00 81.69 307 TRP A O 1
ATOM 2187 N N . VAL A 1 308 ? -29.109 -3.586 14.692 1.00 88.50 308 VAL A N 1
ATOM 2188 C CA . VAL A 1 308 ? -29.672 -4.633 15.564 1.00 88.50 308 VAL A CA 1
ATOM 2189 C C . VAL A 1 308 ? -31.190 -4.502 15.643 1.00 88.50 308 VAL A C 1
ATOM 2191 O O . VAL A 1 308 ? -31.729 -3.403 15.467 1.00 88.50 308 VAL A O 1
ATOM 2194 N N . LYS A 1 309 ? -31.906 -5.586 15.957 1.00 89.62 309 LYS A N 1
ATOM 2195 C CA . LYS A 1 309 ? -33.339 -5.511 16.284 1.00 89.62 309 LYS A CA 1
ATOM 2196 C C . LYS A 1 309 ? -33.539 -5.332 17.799 1.00 89.62 309 LYS A C 1
ATOM 2198 O O . LYS A 1 309 ? -32.660 -5.664 18.598 1.00 89.62 309 LYS A O 1
ATOM 2203 N N . PRO A 1 310 ? -34.687 -4.790 18.247 1.00 93.75 310 PRO A N 1
ATOM 2204 C CA . PRO A 1 310 ? -34.929 -4.529 19.664 1.00 93.75 310 PRO A CA 1
ATOM 2205 C C . PRO A 1 310 ? -34.843 -5.802 20.515 1.00 93.75 310 PRO A C 1
ATOM 2207 O O . PRO A 1 310 ? -35.617 -6.739 20.319 1.00 93.75 310 PRO A O 1
ATOM 2210 N N . GLY A 1 311 ? -33.950 -5.809 21.506 1.00 93.94 311 GLY A N 1
ATOM 2211 C CA . GLY A 1 311 ? -33.690 -6.961 22.373 1.00 93.94 311 GLY A CA 1
ATOM 2212 C C . GLY A 1 311 ? -32.542 -7.874 21.924 1.00 93.94 311 GLY A C 1
ATOM 2213 O O . GLY A 1 311 ? -32.186 -8.773 22.683 1.00 93.94 311 GLY A O 1
ATOM 2214 N N . GLU A 1 312 ? -31.954 -7.663 20.743 1.00 93.31 312 GLU A N 1
ATOM 2215 C CA . GLU A 1 312 ? -30.819 -8.459 20.259 1.00 93.31 312 GLU A CA 1
ATOM 2216 C C . GLU A 1 312 ? -29.486 -8.027 20.885 1.00 93.31 312 GLU A C 1
ATOM 2218 O O . GLU A 1 312 ? -29.321 -6.897 21.361 1.00 93.31 312 GLU A O 1
ATOM 2223 N N . ALA A 1 313 ? -28.542 -8.969 20.918 1.00 91.94 313 ALA A N 1
ATOM 2224 C CA . ALA A 1 313 ? -27.179 -8.748 21.381 1.00 91.94 313 ALA A CA 1
ATOM 2225 C C . ALA A 1 313 ? -26.273 -8.287 20.232 1.00 91.94 313 ALA A C 1
ATOM 2227 O O . ALA A 1 313 ? -26.499 -8.662 19.084 1.00 91.94 313 ALA A O 1
ATOM 2228 N N . TYR A 1 314 ? -25.239 -7.511 20.553 1.00 88.88 314 TYR A N 1
ATOM 2229 C CA . TYR A 1 314 ? -24.225 -7.068 19.601 1.00 88.88 314 TYR A CA 1
ATOM 2230 C C . TYR A 1 314 ? -22.838 -6.987 20.248 1.00 88.88 314 TYR A C 1
ATOM 2232 O O . TYR A 1 314 ? -22.731 -6.556 21.404 1.00 88.88 314 TYR A O 1
ATOM 2240 N N . PRO A 1 315 ? -21.777 -7.400 19.534 1.00 89.62 315 PRO A N 1
ATOM 2241 C CA . PRO A 1 315 ? -20.406 -7.218 19.977 1.00 89.62 315 PRO A CA 1
ATOM 2242 C C . PRO A 1 315 ? -19.911 -5.802 19.653 1.00 89.62 315 PRO A C 1
ATOM 2244 O O . PRO A 1 315 ? -20.388 -5.180 18.712 1.00 89.62 315 PRO A O 1
ATOM 2247 N N . PHE A 1 316 ? -18.922 -5.315 20.395 1.00 87.00 316 PHE A N 1
ATOM 2248 C CA . PHE A 1 316 ? -18.035 -4.220 19.986 1.00 87.00 316 PHE A CA 1
ATOM 2249 C C . PHE A 1 316 ? -16.654 -4.410 20.635 1.00 87.00 316 PHE A C 1
ATOM 2251 O O . PHE A 1 316 ? -16.501 -5.207 21.568 1.00 87.00 316 PHE A O 1
ATOM 2258 N N . ARG A 1 317 ? -15.632 -3.713 20.133 1.00 88.94 317 ARG A N 1
ATOM 2259 C CA . ARG A 1 317 ? -14.238 -3.842 20.586 1.00 88.94 317 ARG A CA 1
ATOM 2260 C C . ARG A 1 317 ? -13.744 -2.534 21.201 1.00 88.94 317 ARG A C 1
ATOM 2262 O O . ARG A 1 317 ? -14.158 -1.458 20.783 1.00 88.94 317 ARG A O 1
ATOM 2269 N N . ILE A 1 318 ? -12.870 -2.634 22.201 1.00 92.00 318 ILE A N 1
ATOM 2270 C CA . ILE A 1 318 ? -12.061 -1.515 22.695 1.00 92.00 318 ILE A CA 1
ATOM 2271 C C . ILE A 1 318 ? -10.591 -1.875 22.503 1.00 92.00 318 ILE A C 1
ATOM 2273 O O . ILE A 1 318 ? -10.167 -2.946 22.951 1.00 92.00 318 ILE A O 1
ATOM 2277 N N . PHE A 1 319 ? -9.827 -0.971 21.903 1.00 90.50 319 PHE A N 1
ATOM 2278 C CA . PHE A 1 319 ? -8.382 -1.067 21.750 1.00 90.50 319 PHE A CA 1
ATOM 2279 C C . PHE A 1 319 ? -7.694 0.000 22.600 1.00 90.50 319 PHE A C 1
ATOM 2281 O O . PHE A 1 319 ? -8.176 1.124 22.741 1.00 90.50 319 PHE A O 1
ATOM 2288 N N . VAL A 1 320 ? -6.569 -0.376 23.195 1.00 94.06 320 VAL A N 1
ATOM 2289 C CA . VAL A 1 320 ? -5.685 0.509 23.952 1.00 94.06 320 VAL A CA 1
ATOM 2290 C C . VAL A 1 320 ? -4.287 0.314 23.405 1.00 94.06 320 VAL A C 1
ATOM 2292 O O . VAL A 1 320 ? -3.733 -0.777 23.555 1.00 94.06 320 VAL A O 1
ATOM 2295 N N . THR A 1 321 ? -3.732 1.355 22.796 1.00 89.94 321 THR A N 1
ATOM 2296 C CA . THR A 1 321 ? -2.489 1.255 22.028 1.00 89.94 321 THR A CA 1
ATOM 2297 C C . THR A 1 321 ? -1.455 2.224 22.577 1.00 89.94 321 THR A C 1
ATOM 2299 O O . THR A 1 321 ? -1.673 3.434 22.641 1.00 89.94 321 THR A O 1
ATOM 2302 N N . ASN A 1 322 ? -0.314 1.688 23.008 1.00 88.94 322 ASN A N 1
ATOM 2303 C CA . ASN A 1 322 ? 0.816 2.495 23.443 1.00 88.94 322 ASN A CA 1
ATOM 2304 C C . ASN A 1 322 ? 1.821 2.635 22.294 1.00 88.94 322 ASN A C 1
ATOM 2306 O O . ASN A 1 322 ? 2.607 1.724 22.030 1.00 88.94 322 ASN A O 1
ATOM 2310 N N . ALA A 1 323 ? 1.767 3.788 21.625 1.00 80.56 323 ALA A N 1
ATOM 2311 C CA . ALA A 1 323 ? 2.753 4.235 20.643 1.00 80.56 323 ALA A CA 1
ATOM 2312 C C . ALA A 1 323 ? 3.866 5.106 21.273 1.00 80.56 323 ALA A C 1
ATOM 2314 O O . ALA A 1 323 ? 4.736 5.601 20.567 1.00 80.56 323 ALA A O 1
ATOM 2315 N N . THR A 1 324 ? 3.845 5.327 22.595 1.00 81.44 324 THR A N 1
ATOM 2316 C CA . THR A 1 324 ? 4.855 6.151 23.279 1.00 81.44 324 THR A CA 1
ATOM 2317 C C . THR A 1 324 ? 6.154 5.368 23.516 1.00 81.44 324 THR A C 1
ATOM 2319 O O . THR A 1 324 ? 6.174 4.134 23.529 1.00 81.44 324 THR A O 1
ATOM 2322 N N . THR A 1 325 ? 7.243 6.085 23.797 1.00 78.88 325 THR A N 1
ATOM 2323 C CA . THR A 1 325 ? 8.566 5.520 24.131 1.00 78.88 325 THR A CA 1
ATOM 2324 C C . THR A 1 325 ? 8.689 5.020 25.580 1.00 78.88 325 THR A C 1
ATOM 2326 O O . THR A 1 325 ? 9.781 4.664 26.026 1.00 78.88 325 THR A O 1
ATOM 2329 N N . SER A 1 326 ? 7.588 4.986 26.340 1.00 86.19 326 SER A N 1
ATOM 2330 C CA . SER A 1 326 ? 7.567 4.585 27.752 1.00 86.19 326 SER A CA 1
ATOM 2331 C C . SER A 1 326 ? 6.422 3.626 28.071 1.00 86.19 326 SER A C 1
ATOM 2333 O O . SER A 1 326 ? 5.325 3.756 27.533 1.00 86.19 326 SER A O 1
ATOM 2335 N N . ASP A 1 327 ? 6.654 2.680 28.981 1.00 92.12 327 ASP A N 1
ATOM 2336 C CA . ASP A 1 327 ? 5.606 1.784 29.474 1.00 92.12 327 ASP A CA 1
ATOM 2337 C C . ASP A 1 327 ? 4.493 2.585 30.167 1.00 92.12 327 ASP A C 1
ATOM 2339 O O . ASP A 1 327 ? 4.738 3.348 31.104 1.00 92.12 327 ASP A O 1
ATOM 2343 N N . ALA A 1 328 ? 3.250 2.377 29.736 1.00 93.12 328 ALA A N 1
ATOM 2344 C CA . ALA A 1 328 ? 2.081 2.948 30.382 1.00 93.12 328 ALA A CA 1
ATOM 2345 C C . ALA A 1 328 ? 1.637 2.030 31.526 1.00 93.12 328 ALA A C 1
ATOM 2347 O O . ALA A 1 328 ? 1.155 0.919 31.290 1.00 93.12 328 ALA A O 1
ATOM 2348 N N . GLU A 1 329 ? 1.808 2.478 32.770 1.00 95.50 329 GLU A N 1
ATOM 2349 C CA . GLU A 1 329 ? 1.463 1.711 33.972 1.00 95.50 329 GLU A CA 1
ATOM 2350 C C . GLU A 1 329 ? 0.041 2.003 34.480 1.00 95.50 329 GLU A C 1
ATOM 2352 O O . GLU A 1 329 ? -0.513 3.085 34.286 1.00 95.50 329 GLU A O 1
ATOM 2357 N N . ASN A 1 330 ? -0.547 1.026 35.181 1.00 95.44 330 ASN A N 1
ATOM 2358 C CA . ASN A 1 330 ? -1.858 1.128 35.841 1.00 95.44 330 ASN A CA 1
ATOM 2359 C C . ASN A 1 330 ? -3.003 1.603 34.921 1.00 95.44 330 ASN A C 1
ATOM 2361 O O . ASN A 1 330 ? -3.954 2.248 35.365 1.00 95.44 330 ASN A O 1
ATOM 2365 N N . VAL A 1 331 ? -2.934 1.231 33.641 1.00 97.62 331 VAL A N 1
ATOM 2366 C CA . VAL A 1 331 ? -3.919 1.586 32.620 1.00 97.62 331 VAL A CA 1
ATOM 2367 C C . VAL A 1 331 ? -5.275 0.957 32.956 1.00 97.62 331 VAL A C 1
ATOM 2369 O O . VAL A 1 331 ? -5.399 -0.257 33.166 1.00 97.62 331 VAL A O 1
ATOM 2372 N N . SER A 1 332 ? -6.307 1.797 33.002 1.00 96.94 332 SER A N 1
ATOM 2373 C CA . SER A 1 332 ? -7.683 1.434 33.336 1.00 96.94 332 SER A CA 1
ATOM 2374 C C . SER A 1 332 ? -8.658 2.119 32.382 1.00 96.94 332 SER A C 1
ATOM 2376 O O . SER A 1 332 ? -8.523 3.310 32.098 1.00 96.94 332 SER A O 1
ATOM 2378 N N . VAL A 1 333 ? -9.647 1.366 31.902 1.00 98.19 333 VAL A N 1
ATOM 2379 C CA . VAL A 1 333 ? -10.713 1.843 31.016 1.00 98.19 333 VAL A CA 1
ATOM 2380 C C . VAL A 1 333 ? -12.066 1.628 31.681 1.00 98.19 333 VAL A C 1
ATOM 2382 O O . VAL A 1 333 ? -12.358 0.563 32.229 1.00 98.19 333 VAL A O 1
ATOM 2385 N N . THR A 1 334 ? -12.931 2.631 31.605 1.00 97.94 334 THR A N 1
ATOM 2386 C CA . THR A 1 334 ? -14.323 2.554 32.059 1.00 97.94 334 THR A CA 1
ATOM 2387 C C . THR A 1 334 ? -15.277 2.781 30.898 1.00 97.94 334 THR A C 1
ATOM 2389 O O . THR A 1 334 ? -15.017 3.607 30.029 1.00 97.94 334 THR A O 1
ATOM 2392 N N . LEU A 1 335 ? -16.381 2.036 30.871 1.00 97.75 335 LEU A N 1
ATOM 2393 C CA . LEU A 1 335 ? -17.438 2.176 29.871 1.00 97.75 335 LEU A CA 1
ATOM 2394 C C . LEU A 1 335 ? -18.771 2.385 30.583 1.00 97.75 335 LEU A C 1
ATOM 2396 O O . LEU A 1 335 ? -19.033 1.733 31.596 1.00 97.75 335 LEU A O 1
ATOM 2400 N N . SER A 1 336 ? -19.627 3.244 30.032 1.00 94.88 336 SER A N 1
ATOM 2401 C CA . SER A 1 336 ? -21.008 3.440 30.497 1.00 94.88 336 SER A CA 1
ATOM 2402 C C . SER A 1 336 ? -21.986 3.040 29.401 1.00 94.88 336 SER A C 1
ATOM 2404 O O . SER A 1 336 ? -21.845 3.491 28.267 1.00 94.88 336 SER A O 1
ATOM 2406 N N . ALA A 1 337 ? -22.975 2.206 29.725 1.00 92.50 337 ALA A N 1
ATOM 2407 C CA . ALA A 1 337 ? -23.984 1.811 28.747 1.00 92.50 337 ALA A CA 1
ATOM 2408 C C . ALA A 1 337 ? -24.924 2.997 28.442 1.00 92.50 337 ALA A C 1
ATOM 2410 O O . ALA A 1 337 ? -25.351 3.684 29.380 1.00 92.50 337 ALA A O 1
ATOM 2411 N N . PRO A 1 338 ? -25.295 3.235 27.171 1.00 91.38 338 PRO A N 1
ATOM 2412 C CA . PRO A 1 338 ? -26.351 4.184 26.835 1.00 91.38 338 PRO A CA 1
ATOM 2413 C C . PRO A 1 338 ? -27.695 3.706 27.405 1.00 91.38 338 PRO A C 1
ATOM 2415 O O . PRO A 1 338 ? -27.885 2.522 27.680 1.00 91.38 338 PRO A O 1
ATOM 2418 N N . SER A 1 339 ? -28.662 4.618 27.562 1.00 89.69 339 SER A N 1
ATOM 2419 C CA . SER A 1 339 ? -29.919 4.373 28.304 1.00 89.69 339 SER A CA 1
ATOM 2420 C C . SER A 1 339 ? -30.757 3.183 27.827 1.00 89.69 339 SER A C 1
ATOM 2422 O O . SER A 1 339 ? -31.660 2.744 28.536 1.00 89.69 339 SER A O 1
ATOM 2424 N N . SER A 1 340 ? -30.495 2.727 26.606 1.00 94.81 340 SER A N 1
ATOM 2425 C CA . SER A 1 340 ? -31.293 1.758 25.862 1.00 94.81 340 SER A CA 1
ATOM 2426 C C . SER A 1 340 ? -30.453 0.568 25.391 1.00 94.81 340 SER A C 1
ATOM 2428 O O . SER A 1 340 ? -30.867 -0.163 24.493 1.00 94.81 340 SER A O 1
ATOM 2430 N N . ALA A 1 341 ? -29.293 0.354 26.019 1.00 95.50 341 ALA A N 1
ATOM 2431 C CA . ALA A 1 341 ? -28.513 -0.871 25.930 1.00 95.50 341 ALA A CA 1
ATOM 2432 C C . ALA A 1 341 ? -28.113 -1.366 27.329 1.00 95.50 341 ALA A C 1
ATOM 2434 O O . ALA A 1 341 ? -28.176 -0.637 28.317 1.00 95.50 341 ALA A O 1
ATOM 2435 N N . THR A 1 342 ? -27.690 -2.625 27.415 1.00 96.94 342 THR A N 1
ATOM 2436 C CA . THR A 1 342 ? -27.115 -3.210 28.635 1.00 96.94 342 THR A CA 1
ATOM 2437 C C . THR A 1 342 ? -25.929 -4.099 28.298 1.00 96.94 342 THR A C 1
ATOM 2439 O O . THR A 1 342 ? -26.028 -4.928 27.392 1.00 96.94 342 THR A O 1
ATOM 2442 N N . PHE A 1 343 ? -24.828 -3.978 29.038 1.00 97.81 343 PHE A N 1
ATOM 2443 C CA . PHE A 1 343 ? -23.698 -4.899 28.904 1.00 97.81 343 PHE A CA 1
ATOM 2444 C C . PHE A 1 343 ? -24.078 -6.286 29.438 1.00 97.81 343 PHE A C 1
ATOM 2446 O O . PHE A 1 343 ? -24.695 -6.406 30.499 1.00 97.81 343 PHE A O 1
ATOM 2453 N N . GLN A 1 344 ? -23.730 -7.323 28.679 1.00 96.56 344 GLN A N 1
ATOM 2454 C CA . GLN A 1 344 ? -23.960 -8.728 29.018 1.00 96.56 344 GLN A CA 1
ATOM 2455 C C . GLN A 1 344 ? -22.653 -9.410 29.432 1.00 96.56 344 GLN A C 1
ATOM 2457 O O . GLN A 1 344 ? -22.637 -10.129 30.428 1.00 96.56 344 GLN A O 1
ATOM 2462 N N . ASP A 1 345 ? -21.568 -9.155 28.696 1.00 95.19 345 ASP A N 1
ATOM 2463 C CA . ASP A 1 345 ? -20.248 -9.743 28.937 1.00 95.19 345 ASP A CA 1
ATOM 2464 C C . ASP A 1 345 ? -19.115 -8.822 28.449 1.00 95.19 345 ASP A C 1
ATOM 2466 O O . ASP A 1 345 ? -19.338 -7.958 27.597 1.00 95.19 345 ASP A O 1
ATOM 2470 N N . ALA A 1 346 ? -17.905 -9.009 28.979 1.00 96.50 346 ALA A N 1
ATOM 2471 C CA . ALA A 1 346 ? -16.687 -8.361 28.503 1.00 96.50 346 ALA A CA 1
ATOM 2472 C C . ALA A 1 346 ? -15.462 -9.252 28.762 1.00 96.50 346 ALA A C 1
ATOM 2474 O O . ALA A 1 346 ? -15.092 -9.504 29.910 1.00 96.50 346 ALA A O 1
ATOM 2475 N N . THR A 1 347 ? -14.812 -9.687 27.685 1.00 96.19 347 THR A N 1
ATOM 2476 C CA . THR A 1 347 ? -13.671 -10.606 27.701 1.00 96.19 347 THR A CA 1
ATOM 2477 C C . THR A 1 347 ? -12.413 -9.886 27.199 1.00 96.19 347 THR A C 1
ATOM 2479 O O . THR A 1 347 ? -12.334 -9.550 26.014 1.00 96.19 347 THR A O 1
ATOM 2482 N N . PRO A 1 348 ? -11.415 -9.624 28.066 1.00 94.00 348 PRO A N 1
ATOM 2483 C CA . PRO A 1 348 ? -10.091 -9.189 27.631 1.00 94.00 348 PRO A CA 1
ATOM 2484 C C . PRO A 1 348 ? -9.381 -10.319 26.883 1.00 94.00 348 PRO A C 1
ATOM 2486 O O . PRO A 1 348 ? -9.459 -11.478 27.298 1.00 94.00 348 PRO A O 1
ATOM 2489 N N . LEU A 1 349 ? -8.659 -9.992 25.811 1.00 90.75 349 LEU A N 1
ATOM 2490 C CA . LEU A 1 349 ? -7.821 -10.971 25.115 1.00 90.75 349 LEU A CA 1
ATOM 2491 C C . LEU A 1 349 ? -6.562 -11.329 25.933 1.00 90.75 349 LEU A C 1
ATOM 2493 O O . LEU A 1 349 ? -6.272 -10.749 26.983 1.00 90.75 349 LEU A O 1
ATOM 2497 N N . THR A 1 350 ? -5.805 -12.327 25.472 1.00 85.19 350 THR A N 1
ATOM 2498 C CA . THR A 1 350 ? -4.589 -12.807 26.148 1.00 85.19 350 THR A CA 1
ATOM 2499 C C . THR A 1 350 ? -3.616 -11.660 26.438 1.00 85.19 350 THR A C 1
ATOM 2501 O O . THR A 1 350 ? -3.228 -10.923 25.540 1.00 85.19 350 THR A O 1
ATOM 2504 N N . GLY A 1 351 ? -3.205 -11.509 27.702 1.00 85.81 351 GLY A N 1
ATOM 2505 C CA . GLY A 1 351 ? -2.293 -10.438 28.129 1.00 85.81 351 GLY A CA 1
ATOM 2506 C C . GLY A 1 351 ? -2.947 -9.063 28.331 1.00 85.81 351 GLY A C 1
ATOM 2507 O O . GLY A 1 351 ? -2.252 -8.124 28.711 1.00 85.81 351 GLY A O 1
ATOM 2508 N N . ALA A 1 352 ? -4.264 -8.936 28.142 1.00 92.69 352 ALA A N 1
ATOM 2509 C CA . ALA A 1 352 ? -5.009 -7.681 28.245 1.00 92.69 352 ALA A CA 1
ATOM 2510 C C . ALA A 1 352 ? -5.662 -7.446 29.628 1.00 92.69 352 ALA A C 1
ATOM 2512 O O . ALA A 1 352 ? -6.685 -6.778 29.732 1.00 92.69 352 ALA A O 1
ATOM 2513 N N . GLY A 1 353 ? -5.099 -7.988 30.711 1.00 94.69 353 GLY A N 1
ATOM 2514 C CA . GLY A 1 353 ? -5.565 -7.707 32.076 1.00 94.69 353 GLY A CA 1
ATOM 2515 C C . GLY A 1 353 ? -6.901 -8.368 32.456 1.00 94.69 353 GLY A C 1
ATOM 2516 O O . GLY A 1 353 ? -7.120 -9.546 32.180 1.00 94.69 353 GLY A O 1
ATOM 2517 N N . THR A 1 354 ? -7.776 -7.647 33.171 1.00 97.06 354 THR A N 1
ATOM 2518 C CA . THR A 1 354 ? -9.045 -8.184 33.720 1.00 97.06 354 THR A CA 1
ATOM 2519 C C . THR A 1 354 ? -10.195 -7.178 33.654 1.00 97.06 354 THR A C 1
ATOM 2521 O O . THR A 1 354 ? -10.005 -5.999 33.949 1.00 97.06 354 THR A O 1
ATOM 2524 N N . ALA A 1 355 ? -11.406 -7.636 33.323 1.00 97.44 355 ALA A N 1
ATOM 2525 C CA . ALA A 1 355 ? -12.612 -6.806 33.278 1.00 97.44 355 ALA A CA 1
ATOM 2526 C C . ALA A 1 355 ? -13.645 -7.211 34.342 1.00 97.44 355 ALA A C 1
ATOM 2528 O O . ALA A 1 355 ? -13.802 -8.386 34.674 1.00 97.44 355 ALA A O 1
ATOM 2529 N N . ALA A 1 356 ? -14.365 -6.218 34.862 1.00 97.75 356 ALA A N 1
ATOM 2530 C CA . ALA A 1 356 ? -15.527 -6.371 35.725 1.00 97.75 356 ALA A CA 1
ATOM 2531 C C . ALA A 1 356 ? -16.754 -5.769 35.027 1.00 97.75 356 ALA A C 1
ATOM 2533 O O . ALA A 1 356 ? -16.720 -4.617 34.588 1.00 97.75 356 ALA A O 1
ATOM 2534 N N . VAL A 1 357 ? -17.834 -6.548 34.934 1.00 97.50 357 VAL A N 1
ATOM 2535 C CA . VAL A 1 357 ? -19.029 -6.219 34.143 1.00 97.50 357 VAL A CA 1
ATOM 2536 C C . VAL A 1 357 ? -20.240 -6.036 35.050 1.00 97.50 357 VAL A C 1
ATOM 2538 O O . VAL A 1 357 ? -20.530 -6.872 35.906 1.00 97.50 357 VAL A O 1
ATOM 2541 N N . ALA A 1 358 ? -20.982 -4.957 34.824 1.00 96.94 358 ALA A N 1
ATOM 2542 C CA . ALA A 1 358 ? -22.330 -4.747 35.329 1.00 96.94 358 ALA A CA 1
ATOM 2543 C C . ALA A 1 358 ? -23.225 -4.226 34.186 1.00 96.94 358 ALA A C 1
ATOM 2545 O O . ALA A 1 358 ? -22.709 -3.608 33.255 1.00 96.94 358 ALA A O 1
ATOM 2546 N N . PRO A 1 359 ? -24.562 -4.389 34.248 1.00 95.31 359 PRO A N 1
ATOM 2547 C CA . PRO A 1 359 ? -25.443 -4.074 33.117 1.00 95.31 359 PRO A CA 1
ATOM 2548 C C . PRO A 1 359 ? -25.341 -2.644 32.568 1.00 95.31 359 PRO A C 1
ATOM 2550 O O . PRO A 1 359 ? -25.632 -2.433 31.397 1.00 95.31 359 PRO A O 1
ATOM 2553 N N . ALA A 1 360 ? -24.937 -1.677 33.398 1.00 96.12 360 ALA A N 1
ATOM 2554 C CA . ALA A 1 360 ? -24.790 -0.270 33.022 1.00 96.12 360 ALA A CA 1
ATOM 2555 C C . ALA A 1 360 ? -23.328 0.215 32.930 1.00 96.12 360 ALA A C 1
ATOM 2557 O O . ALA A 1 360 ? -23.100 1.360 32.546 1.00 96.12 360 ALA A O 1
ATOM 2558 N N . SER A 1 361 ? -22.341 -0.606 33.308 1.00 97.19 361 SER A N 1
ATOM 2559 C CA . SER A 1 361 ? -20.940 -0.173 33.395 1.00 97.19 361 SER A CA 1
ATOM 2560 C C . SER A 1 361 ? -19.941 -1.323 33.293 1.00 97.19 361 SER A C 1
ATOM 2562 O O . SER A 1 361 ? -20.129 -2.354 33.941 1.00 97.19 361 SER A O 1
ATOM 2564 N N . ILE A 1 362 ? -18.829 -1.105 32.595 1.00 98.38 362 ILE A N 1
ATOM 2565 C CA . ILE A 1 362 ? -17.655 -1.990 32.632 1.00 98.38 362 ILE A CA 1
ATOM 2566 C C . ILE A 1 362 ? -16.475 -1.225 33.233 1.00 98.38 362 ILE A C 1
ATOM 2568 O O . ILE A 1 362 ? -16.303 -0.030 32.989 1.00 98.38 362 ILE A O 1
ATOM 2572 N N . THR A 1 363 ? -15.651 -1.923 34.011 1.00 98.19 363 THR A N 1
ATOM 2573 C CA . THR A 1 363 ? -14.330 -1.451 34.441 1.00 98.19 363 THR A CA 1
ATOM 2574 C C . THR A 1 363 ? -13.294 -2.482 34.027 1.00 98.19 363 THR A C 1
ATOM 2576 O O . THR A 1 363 ? -13.331 -3.623 34.483 1.00 98.19 363 THR A O 1
ATOM 2579 N N . TRP A 1 364 ? -12.382 -2.084 33.151 1.00 98.44 364 TRP A N 1
ATOM 2580 C CA . TRP A 1 364 ? -11.339 -2.922 32.585 1.00 98.44 364 TRP A CA 1
ATOM 2581 C C . TRP A 1 364 ? -9.977 -2.436 33.079 1.00 98.44 364 TRP A C 1
ATOM 2583 O O . TRP A 1 364 ? -9.541 -1.333 32.772 1.00 98.44 364 TRP A O 1
ATOM 2593 N N . ASN A 1 365 ? -9.317 -3.261 33.887 1.00 97.75 365 ASN A N 1
ATOM 2594 C CA . ASN A 1 365 ? -7.968 -3.012 34.374 1.00 97.75 365 ASN A CA 1
ATOM 2595 C C . ASN A 1 365 ? -6.999 -3.688 33.405 1.00 97.75 365 ASN A C 1
ATOM 2597 O O . ASN A 1 365 ? -6.832 -4.910 33.459 1.00 97.75 365 ASN A O 1
ATOM 2601 N N . VAL A 1 366 ? -6.406 -2.899 32.512 1.00 97.44 366 VAL A N 1
ATOM 2602 C CA . VAL A 1 366 ? -5.487 -3.371 31.467 1.00 97.44 366 VAL A CA 1
ATOM 2603 C C . VAL A 1 366 ? -4.137 -3.753 32.084 1.00 97.44 366 VAL A C 1
ATOM 2605 O O . VAL A 1 366 ? -3.563 -4.780 31.730 1.00 97.44 366 VAL A O 1
ATOM 2608 N N . GLY A 1 367 ? -3.674 -2.975 33.071 1.00 95.94 367 GLY A N 1
ATOM 2609 C CA . GLY A 1 367 ? -2.384 -3.169 33.737 1.00 95.94 367 GLY A CA 1
ATOM 2610 C C . GLY A 1 367 ? -1.291 -2.329 33.082 1.00 95.94 367 GLY A C 1
ATOM 2611 O O . GLY A 1 367 ? -1.477 -1.127 32.914 1.00 95.94 367 GLY A O 1
ATOM 2612 N N . THR A 1 368 ? -0.161 -2.946 32.735 1.00 95.69 368 THR A N 1
ATOM 2613 C CA . THR A 1 368 ? 0.912 -2.280 31.982 1.00 95.69 368 THR A CA 1
ATOM 2614 C C . THR A 1 368 ? 0.756 -2.550 30.489 1.00 95.69 368 THR A C 1
ATOM 2616 O O . THR A 1 368 ? 0.661 -3.710 30.074 1.00 95.69 368 THR A O 1
ATOM 2619 N N . VAL A 1 369 ? 0.778 -1.492 29.681 1.00 94.69 369 VAL A N 1
ATOM 2620 C CA . VAL A 1 369 ? 0.914 -1.577 28.222 1.00 94.69 369 VAL A CA 1
ATOM 2621 C C . VAL A 1 369 ? 2.337 -1.122 27.875 1.00 94.69 369 VAL A C 1
ATOM 2623 O O . VAL A 1 369 ? 2.641 0.053 28.089 1.00 94.69 369 VAL A O 1
ATOM 2626 N N . PRO A 1 370 ? 3.232 -2.020 27.414 1.00 92.62 370 PRO A N 1
ATOM 2627 C CA . PRO A 1 370 ? 4.624 -1.672 27.130 1.00 92.62 370 PRO A CA 1
ATOM 2628 C C . PRO A 1 370 ? 4.757 -0.553 26.096 1.00 92.62 370 PRO A C 1
ATOM 2630 O O . PRO A 1 370 ? 3.818 -0.322 25.338 1.00 92.62 370 PRO A O 1
ATOM 2633 N N . ALA A 1 371 ? 5.908 0.111 26.055 1.00 86.69 371 ALA A N 1
ATOM 2634 C CA . ALA A 1 371 ? 6.262 1.057 24.995 1.00 86.69 371 ALA A CA 1
ATOM 2635 C C . ALA A 1 371 ? 6.171 0.439 23.579 1.00 86.69 371 ALA A C 1
ATOM 2637 O O . ALA A 1 371 ? 6.167 -0.790 23.410 1.00 86.69 371 ALA A O 1
ATOM 2638 N N . ALA A 1 372 ? 6.155 1.293 22.553 1.00 79.56 372 ALA A N 1
ATOM 2639 C CA . ALA A 1 372 ? 6.417 0.864 21.179 1.00 79.56 372 ALA A CA 1
ATOM 2640 C C . ALA A 1 372 ? 7.827 0.250 21.049 1.00 79.56 372 ALA A C 1
ATOM 2642 O O . ALA A 1 372 ? 8.737 0.574 21.817 1.00 79.56 372 ALA A O 1
ATOM 2643 N N . ASN A 1 373 ? 8.011 -0.653 20.087 1.00 74.56 373 ASN A N 1
ATOM 2644 C CA . ASN A 1 373 ? 9.309 -1.255 19.764 1.00 74.56 373 ASN A CA 1
ATOM 2645 C C . ASN A 1 373 ? 9.473 -1.407 18.239 1.00 74.56 373 ASN A C 1
ATOM 2647 O O . ASN A 1 373 ? 8.690 -0.843 17.483 1.00 74.56 373 ASN A O 1
ATOM 2651 N N . GLU A 1 374 ? 10.494 -2.135 17.778 1.00 60.78 374 GLU A N 1
ATOM 2652 C CA . GLU A 1 374 ? 10.767 -2.352 16.344 1.00 60.78 374 GLU A CA 1
ATOM 2653 C C . GLU A 1 374 ? 9.597 -2.994 15.571 1.00 60.78 374 GLU A C 1
ATOM 2655 O O . GLU A 1 374 ? 9.497 -2.808 14.366 1.00 60.78 374 GLU A O 1
ATOM 2660 N N . ALA A 1 375 ? 8.702 -3.722 16.249 1.00 61.03 375 ALA A N 1
ATOM 2661 C CA . ALA A 1 375 ? 7.480 -4.291 15.673 1.00 61.03 375 ALA A CA 1
ATOM 2662 C C . ALA A 1 375 ? 6.247 -3.371 15.826 1.00 61.03 375 ALA A C 1
ATOM 2664 O O . ALA A 1 375 ? 5.115 -3.839 15.711 1.00 61.03 375 ALA A O 1
ATOM 2665 N N . GLY A 1 376 ? 6.457 -2.087 16.132 1.00 65.38 376 GLY A N 1
ATOM 2666 C CA . GLY A 1 376 ? 5.414 -1.069 16.232 1.00 65.38 376 GLY A CA 1
ATOM 2667 C C . GLY A 1 376 ? 4.800 -0.888 17.633 1.00 65.38 376 GLY A C 1
ATOM 2668 O O . GLY A 1 376 ? 5.379 -1.296 18.655 1.00 65.38 376 GLY A O 1
ATOM 2669 N N . PRO A 1 377 ? 3.636 -0.213 17.711 1.00 80.25 377 PRO A N 1
ATOM 2670 C CA . PRO A 1 377 ? 2.912 0.051 18.955 1.00 80.25 377 PRO A CA 1
ATOM 2671 C C . PRO A 1 377 ? 2.394 -1.208 19.668 1.00 80.25 377 PRO A C 1
ATOM 2673 O O . PRO A 1 377 ? 1.993 -2.197 19.057 1.00 80.25 377 PRO A O 1
ATOM 2676 N N . ASN A 1 378 ? 2.312 -1.160 21.000 1.00 85.00 378 ASN A N 1
ATOM 2677 C CA . ASN A 1 378 ? 1.752 -2.260 21.791 1.00 85.00 378 ASN A CA 1
ATOM 2678 C C . ASN A 1 378 ? 0.241 -2.084 22.015 1.00 85.00 378 ASN A C 1
ATOM 2680 O O . ASN A 1 378 ? -0.174 -1.241 22.812 1.00 85.00 378 ASN A O 1
ATOM 2684 N N . THR A 1 379 ? -0.575 -2.940 21.396 1.00 88.56 379 THR A N 1
ATOM 2685 C CA . THR A 1 379 ? -2.046 -2.922 21.534 1.00 88.56 379 THR A CA 1
ATOM 2686 C C . THR A 1 379 ? -2.557 -3.924 22.577 1.00 88.56 379 THR A C 1
ATOM 2688 O O . THR A 1 379 ? -2.005 -5.015 22.761 1.00 88.56 379 THR A O 1
ATOM 2691 N N . ARG A 1 380 ? -3.638 -3.574 23.284 1.00 93.06 380 ARG A N 1
ATOM 2692 C CA . ARG A 1 380 ? -4.444 -4.464 24.140 1.00 93.06 380 ARG A CA 1
ATOM 2693 C C . ARG A 1 380 ? -5.921 -4.327 23.790 1.00 93.06 380 ARG A C 1
ATOM 2695 O O . ARG A 1 380 ? -6.392 -3.222 23.543 1.00 93.06 380 ARG A O 1
ATOM 2702 N N . THR A 1 381 ? -6.654 -5.439 23.831 1.00 92.19 381 THR A N 1
ATOM 2703 C CA . THR A 1 381 ? -8.023 -5.511 23.296 1.00 92.19 381 THR A CA 1
ATOM 2704 C C . THR A 1 381 ? -9.010 -6.097 24.302 1.00 92.19 381 THR A C 1
ATOM 2706 O O . THR A 1 381 ? -8.751 -7.136 24.920 1.00 92.19 381 THR A O 1
ATOM 2709 N N . LEU A 1 382 ? -10.176 -5.461 24.406 1.00 93.62 382 LEU A N 1
ATOM 2710 C CA . LEU A 1 382 ? -11.358 -5.941 25.119 1.00 93.62 382 LEU A CA 1
ATOM 2711 C C . LEU A 1 382 ? -12.490 -6.189 24.119 1.00 93.62 382 LEU A C 1
ATOM 2713 O O . LEU A 1 382 ? -12.857 -5.288 23.366 1.00 93.62 382 LEU A O 1
ATOM 2717 N N . VAL A 1 383 ? -13.085 -7.381 24.148 1.00 92.44 383 VAL A N 1
ATOM 2718 C CA . VAL A 1 383 ? -14.312 -7.689 23.400 1.00 92.44 383 VAL A CA 1
ATOM 2719 C C . VAL A 1 383 ? -15.498 -7.561 24.349 1.00 92.44 383 VAL A C 1
ATOM 2721 O O . VAL A 1 383 ? -15.525 -8.213 25.392 1.00 92.44 383 VAL A O 1
ATOM 2724 N N . VAL A 1 384 ? -16.482 -6.731 24.008 1.00 94.56 384 VAL A N 1
ATOM 2725 C CA . VAL A 1 384 ? -17.685 -6.489 24.817 1.00 94.56 384 VAL A CA 1
ATOM 2726 C C . VAL A 1 384 ? -18.911 -7.000 24.075 1.00 94.56 384 VAL A C 1
ATOM 2728 O O . VAL A 1 384 ? -19.059 -6.748 22.887 1.00 94.56 384 VAL A O 1
ATOM 2731 N N . THR A 1 385 ? -19.823 -7.675 24.778 1.00 94.12 385 THR A N 1
ATOM 2732 C CA . THR A 1 385 ? -21.168 -7.978 24.267 1.00 94.12 385 THR A CA 1
ATOM 2733 C C . THR A 1 385 ? -22.193 -7.125 25.001 1.00 94.12 385 THR A C 1
ATOM 2735 O O . THR A 1 385 ? -22.360 -7.239 26.219 1.00 94.12 385 THR A O 1
ATOM 2738 N N . ALA A 1 386 ? -22.913 -6.289 24.261 1.00 95.25 386 ALA A N 1
ATOM 2739 C CA . ALA A 1 386 ? -24.066 -5.538 24.741 1.00 95.25 386 ALA A CA 1
ATOM 2740 C C . ALA A 1 386 ? -25.374 -6.135 24.205 1.00 95.25 386 ALA A C 1
ATOM 2742 O O . ALA A 1 386 ? -25.379 -7.040 23.375 1.00 95.25 386 ALA A O 1
ATOM 2743 N N . ARG A 1 387 ? -26.505 -5.634 24.704 1.00 96.00 387 ARG A N 1
ATOM 2744 C CA . ARG A 1 387 ? -27.848 -5.953 24.217 1.00 96.00 387 ARG A CA 1
ATOM 2745 C C . ARG A 1 387 ? -28.688 -4.693 24.129 1.00 96.00 387 ARG A C 1
ATOM 2747 O O . ARG A 1 387 ? -28.777 -3.966 25.120 1.00 96.00 387 ARG A O 1
ATOM 2754 N N . ALA A 1 388 ? -29.341 -4.476 22.993 1.00 95.81 388 ALA A N 1
ATOM 2755 C CA . ALA A 1 388 ? -30.328 -3.416 22.839 1.00 95.81 388 ALA A CA 1
ATOM 2756 C C . ALA A 1 388 ? -31.547 -3.668 23.745 1.00 95.81 388 ALA A C 1
ATOM 2758 O O . ALA A 1 388 ? -31.913 -4.812 24.046 1.00 95.81 388 ALA A O 1
ATOM 2759 N N . ALA A 1 389 ? -32.213 -2.597 24.166 1.00 96.31 389 ALA A N 1
ATOM 2760 C CA . ALA A 1 389 ? -33.517 -2.688 24.805 1.00 96.31 389 ALA A CA 1
ATOM 2761 C C . ALA A 1 389 ? -34.550 -3.264 23.822 1.00 96.31 389 ALA A C 1
ATOM 2763 O O . ALA A 1 389 ? -34.553 -2.963 22.627 1.00 96.31 389 ALA A O 1
ATOM 2764 N N . SER A 1 390 ? -35.449 -4.104 24.326 1.00 95.25 390 SER A N 1
ATOM 2765 C CA . SER A 1 390 ? -36.642 -4.513 23.586 1.00 95.25 390 SER A CA 1
ATOM 2766 C C . SER A 1 390 ? -37.675 -3.381 23.556 1.00 95.25 390 SER A C 1
ATOM 2768 O O . SER A 1 390 ? -37.695 -2.528 24.442 1.00 95.25 390 SER A O 1
ATOM 2770 N N . LEU A 1 391 ? -38.617 -3.418 22.606 1.00 91.06 391 LEU A N 1
ATOM 2771 C CA . LEU A 1 391 ? -39.724 -2.443 22.528 1.00 91.06 391 LEU A CA 1
ATOM 2772 C C . LEU A 1 391 ? -40.623 -2.408 23.784 1.00 91.06 391 LEU A C 1
ATOM 2774 O O . LEU A 1 391 ? -41.416 -1.482 23.944 1.00 91.06 391 LEU A O 1
ATOM 2778 N N . ALA A 1 392 ? -40.536 -3.424 24.650 1.00 94.88 392 ALA A N 1
ATOM 2779 C CA . ALA A 1 392 ? -41.244 -3.485 25.929 1.00 94.88 392 ALA A CA 1
ATOM 2780 C C . ALA A 1 392 ? -40.463 -2.827 27.083 1.00 94.88 392 ALA A C 1
ATOM 2782 O O . ALA A 1 392 ? -41.075 -2.397 28.059 1.00 94.88 392 ALA A O 1
ATOM 2783 N N . GLU A 1 393 ? -39.134 -2.761 26.979 1.00 95.69 393 GLU A N 1
ATOM 2784 C CA . GLU A 1 393 ? -38.254 -2.063 27.924 1.00 95.69 393 GLU A CA 1
ATOM 2785 C C . GLU A 1 393 ? -38.115 -0.581 27.550 1.00 95.69 393 GLU A C 1
ATOM 2787 O O . GLU A 1 393 ? -38.117 0.277 28.430 1.00 95.69 393 GLU A O 1
ATOM 2792 N N . ASP A 1 394 ? -38.049 -0.283 26.249 1.00 95.56 394 ASP A N 1
ATOM 2793 C CA . ASP A 1 394 ? -37.976 1.068 25.700 1.00 95.56 394 ASP A CA 1
ATOM 2794 C C . ASP A 1 394 ? -38.692 1.140 24.341 1.00 95.56 394 ASP A C 1
ATOM 2796 O O . ASP A 1 394 ? -38.218 0.632 23.323 1.00 95.56 394 ASP A O 1
ATOM 2800 N N . ASN A 1 395 ? -39.849 1.802 24.311 1.00 92.06 395 ASN A N 1
ATOM 2801 C CA . ASN A 1 395 ? -40.665 1.951 23.105 1.00 92.06 395 ASN A CA 1
ATOM 2802 C C . ASN A 1 395 ? -40.093 2.960 22.090 1.00 92.06 395 ASN A C 1
ATOM 2804 O O . ASN A 1 395 ? -40.635 3.084 20.992 1.00 92.06 395 ASN A O 1
ATOM 2808 N N . GLU A 1 396 ? -39.028 3.683 22.443 1.00 90.69 396 GLU A N 1
ATOM 2809 C CA . GLU A 1 396 ? -38.350 4.665 21.590 1.00 90.69 396 GLU A CA 1
ATOM 2810 C C . GLU A 1 396 ? -36.961 4.193 21.130 1.00 90.69 396 GLU A C 1
ATOM 2812 O O . GLU A 1 396 ? -36.260 4.949 20.462 1.00 90.69 396 GLU A O 1
ATOM 2817 N N . VAL A 1 397 ? -36.562 2.952 21.439 1.00 89.44 397 VAL A N 1
ATOM 2818 C CA . VAL A 1 397 ? -35.207 2.423 21.179 1.00 89.44 397 VAL A CA 1
ATOM 2819 C C . VAL A 1 397 ? -34.730 2.590 19.725 1.00 89.44 397 VAL A C 1
ATOM 2821 O O . VAL A 1 397 ? -33.572 2.924 19.506 1.00 89.44 397 VAL A O 1
ATOM 2824 N N . VAL A 1 398 ? -35.622 2.479 18.731 1.00 84.62 398 VAL A N 1
ATOM 2825 C CA . VAL A 1 398 ? -35.304 2.686 17.295 1.00 84.62 398 VAL A CA 1
ATOM 2826 C C . VAL A 1 398 ? -34.857 4.117 16.944 1.00 84.62 398 VAL A C 1
ATOM 2828 O O . VAL A 1 398 ? -34.244 4.356 15.901 1.00 84.62 398 VAL A O 1
ATOM 2831 N N . TRP A 1 399 ? -35.143 5.087 17.814 1.00 80.69 399 TRP A N 1
ATOM 2832 C CA . TRP A 1 399 ? -34.784 6.500 17.651 1.00 80.69 399 TRP A CA 1
ATOM 2833 C C . TRP A 1 399 ? -33.550 6.913 18.452 1.00 80.69 399 TRP A C 1
ATOM 2835 O O . TRP A 1 399 ? -33.143 8.069 18.364 1.00 80.69 399 TRP A O 1
ATOM 2845 N N . LYS A 1 400 ? -32.976 6.003 19.245 1.00 85.38 400 LYS A N 1
ATOM 2846 C CA . LYS A 1 400 ? -31.883 6.308 20.168 1.00 85.38 400 LYS A CA 1
ATOM 2847 C C . LYS A 1 400 ? -30.538 5.865 19.612 1.00 85.38 400 LYS A C 1
ATOM 2849 O O . LYS A 1 400 ? -30.449 4.940 18.810 1.00 85.38 400 LYS A O 1
ATOM 2854 N N . ASP A 1 401 ? -29.516 6.575 20.059 1.00 83.50 401 ASP A N 1
ATOM 2855 C CA . ASP A 1 401 ? -28.117 6.256 19.825 1.00 83.50 401 ASP A CA 1
ATOM 2856 C C . ASP A 1 401 ? -27.669 5.186 20.836 1.00 83.50 401 ASP A C 1
ATOM 2858 O O . ASP A 1 401 ? -27.916 5.325 22.040 1.00 83.50 401 ASP A O 1
ATOM 2862 N N . LEU A 1 402 ? -27.063 4.104 20.339 1.00 89.31 402 LEU A N 1
ATOM 2863 C CA . LEU A 1 402 ? -26.496 3.021 21.151 1.00 89.31 402 LEU A CA 1
ATOM 2864 C C . LEU A 1 402 ? -24.960 3.069 21.231 1.00 89.31 402 LEU A C 1
ATOM 2866 O O . LEU A 1 402 ? -24.333 2.105 21.685 1.00 89.31 402 LEU A O 1
ATOM 2870 N N . SER A 1 403 ? -24.354 4.190 20.836 1.00 87.75 403 SER A N 1
ATOM 2871 C CA . SER A 1 403 ? -22.935 4.465 21.040 1.00 87.75 403 SER A CA 1
ATOM 2872 C C . SER A 1 403 ? -22.555 4.357 22.512 1.00 87.75 403 SER A C 1
ATOM 2874 O O . SER A 1 403 ? -23.182 4.941 23.398 1.00 87.75 403 SER A O 1
ATOM 2876 N N . THR A 1 404 ? -21.501 3.591 22.772 1.00 91.38 404 THR A N 1
ATOM 2877 C CA . THR A 1 404 ? -20.891 3.469 24.094 1.00 91.38 404 THR A CA 1
ATOM 2878 C C . THR A 1 404 ? -19.633 4.321 24.127 1.00 91.38 404 THR A C 1
ATOM 2880 O O . THR A 1 404 ? -18.781 4.183 23.256 1.00 91.38 404 THR A O 1
ATOM 2883 N N . THR A 1 405 ? -19.488 5.177 25.138 1.00 92.50 405 THR A N 1
ATOM 2884 C CA . THR A 1 405 ? -18.234 5.906 25.373 1.00 92.50 405 THR A CA 1
ATOM 2885 C C . THR A 1 405 ? -17.351 5.119 26.336 1.00 92.50 405 THR A C 1
ATOM 2887 O O . THR A 1 405 ? -17.763 4.810 27.460 1.00 92.50 405 THR A O 1
ATOM 2890 N N . ALA A 1 406 ? -16.133 4.817 25.896 1.00 95.81 406 ALA A N 1
ATOM 2891 C CA . ALA A 1 406 ? -15.038 4.349 26.731 1.00 95.81 406 ALA A CA 1
ATOM 2892 C C . ALA A 1 406 ? -14.195 5.543 27.213 1.00 95.81 406 ALA A C 1
ATOM 2894 O O . ALA A 1 406 ? -14.092 6.559 26.527 1.00 95.81 406 ALA A O 1
ATOM 2895 N N . SER A 1 407 ? -13.604 5.422 28.400 1.00 96.56 407 SER A N 1
ATOM 2896 C CA . SER A 1 407 ? -12.811 6.465 29.058 1.00 96.56 407 SER A CA 1
ATOM 2897 C C . SER A 1 407 ? -11.596 5.847 29.749 1.00 96.56 407 SER A C 1
ATOM 2899 O O . SER A 1 407 ? -11.764 5.007 30.638 1.00 96.56 407 SER A O 1
ATOM 2901 N N . LEU A 1 408 ? -10.394 6.236 29.320 1.00 96.88 408 LEU A N 1
ATOM 2902 C CA . LEU A 1 408 ? -9.098 5.688 29.722 1.00 96.88 408 LEU A CA 1
ATOM 2903 C C . LEU A 1 408 ? -8.319 6.650 30.629 1.00 96.88 408 LEU A C 1
ATOM 2905 O O . LEU A 1 408 ? -8.283 7.864 30.420 1.00 96.88 408 LEU A O 1
ATOM 2909 N N . THR A 1 409 ? -7.646 6.071 31.621 1.00 95.00 409 THR A N 1
ATOM 2910 C CA . THR A 1 409 ? -6.697 6.735 32.526 1.00 95.00 409 THR A CA 1
ATOM 2911 C C . THR A 1 409 ? -5.517 5.811 32.813 1.00 95.00 409 THR A C 1
ATOM 2913 O O . THR A 1 409 ? -5.711 4.598 32.893 1.00 95.00 409 THR A O 1
ATOM 2916 N N . TYR A 1 410 ? -4.324 6.367 33.019 1.00 95.00 410 TYR A N 1
ATOM 2917 C CA . TYR A 1 410 ? -3.113 5.621 33.371 1.00 95.00 410 TYR A CA 1
ATOM 2918 C C . TYR A 1 410 ? -2.125 6.504 34.144 1.00 95.00 410 TYR A C 1
ATOM 2920 O O . TYR A 1 410 ? -2.266 7.731 34.154 1.00 95.00 410 TYR A O 1
ATOM 2928 N N . ASP A 1 411 ? -1.145 5.893 34.810 1.00 92.00 411 ASP A N 1
ATOM 2929 C CA . ASP A 1 411 ? -0.145 6.632 35.584 1.00 92.00 411 ASP A CA 1
ATOM 2930 C C . ASP A 1 411 ? 0.833 7.383 34.668 1.00 92.00 411 ASP A C 1
ATOM 2932 O O . ASP A 1 411 ? 1.181 6.937 33.579 1.00 92.00 411 ASP A O 1
ATOM 2936 N N . GLY A 1 412 ? 1.276 8.562 35.112 1.00 78.31 412 GLY A N 1
ATOM 2937 C CA . GLY A 1 412 ? 2.109 9.476 34.318 1.00 78.31 412 GLY A CA 1
ATOM 2938 C C . GLY A 1 412 ? 1.307 10.451 33.448 1.00 78.31 412 GLY A C 1
ATOM 2939 O O . GLY A 1 412 ? 1.764 11.573 33.224 1.00 78.31 412 GLY A O 1
ATOM 2940 N N . TYR A 1 413 ? 0.080 10.102 33.053 1.00 85.12 413 TYR A N 1
ATOM 2941 C CA . TYR A 1 413 ? -0.801 11.008 32.318 1.00 85.12 413 TYR A CA 1
ATOM 2942 C C . TYR A 1 413 ? -1.517 11.991 33.251 1.00 85.12 413 TYR A C 1
ATOM 2944 O O . TYR A 1 413 ? -2.173 11.606 34.218 1.00 85.12 413 TYR A O 1
ATOM 2952 N N . SER A 1 414 ? -1.399 13.288 32.957 1.00 80.31 414 SER A N 1
ATOM 2953 C CA . SER A 1 414 ? -1.997 14.372 33.760 1.00 80.31 414 SER A CA 1
ATOM 2954 C C . SER A 1 414 ? -3.140 15.117 33.057 1.00 80.31 414 SER A C 1
ATOM 2956 O O . SER A 1 414 ? -3.682 16.078 33.609 1.00 80.31 414 SER A O 1
ATOM 2958 N N . GLY A 1 415 ? -3.514 14.674 31.853 1.00 81.25 415 GLY A N 1
ATOM 2959 C CA . GLY A 1 415 ? -4.626 15.220 31.080 1.00 81.25 415 GLY A CA 1
ATOM 2960 C C . GLY A 1 415 ? -6.012 14.763 31.569 1.00 81.25 415 GLY A C 1
ATOM 2961 O O . GLY A 1 415 ? -6.129 13.955 32.495 1.00 81.25 415 GLY A O 1
ATOM 2962 N N . PRO A 1 416 ? -7.094 15.285 30.961 1.00 86.19 416 PRO A N 1
ATOM 2963 C CA . PRO A 1 416 ? -8.435 14.730 31.138 1.00 86.19 416 PRO A CA 1
ATOM 2964 C C . PRO A 1 416 ? -8.492 13.307 30.565 1.00 86.19 416 PRO A C 1
ATOM 2966 O O . PRO A 1 416 ? -7.821 13.029 29.579 1.00 86.19 416 PRO A O 1
ATOM 2969 N N . ALA A 1 417 ? -9.301 12.420 31.152 1.00 88.50 417 ALA A N 1
ATOM 2970 C CA . ALA A 1 417 ? -9.413 11.032 30.693 1.00 88.50 417 ALA A CA 1
ATOM 2971 C C . ALA A 1 417 ? -9.667 10.949 29.176 1.00 88.50 417 ALA A C 1
ATOM 2973 O O . ALA A 1 417 ? -10.515 11.672 28.648 1.00 88.50 417 ALA A O 1
ATOM 2974 N N . ILE A 1 418 ? -8.924 10.075 28.497 1.00 90.31 418 ILE A N 1
ATOM 2975 C CA . ILE A 1 418 ? -8.959 9.933 27.038 1.00 90.31 418 ILE A CA 1
ATOM 2976 C C . ILE A 1 418 ? -10.236 9.174 26.681 1.00 90.31 418 ILE A C 1
ATOM 2978 O O . ILE A 1 418 ? -10.488 8.111 27.244 1.00 90.31 418 ILE A O 1
ATOM 2982 N N . THR A 1 419 ? -11.067 9.713 25.789 1.00 91.94 419 THR A N 1
ATOM 2983 C CA . THR A 1 419 ? -12.386 9.140 25.475 1.00 91.94 419 THR A CA 1
ATOM 2984 C C . THR A 1 419 ? -12.532 8.768 24.014 1.00 91.94 419 THR A C 1
ATOM 2986 O O . THR A 1 419 ? -12.187 9.566 23.148 1.00 91.94 419 THR A O 1
ATOM 2989 N N . SER A 1 420 ? -13.157 7.622 23.755 1.00 88.06 420 SER A N 1
ATOM 2990 C CA . SER A 1 420 ? -13.556 7.184 22.415 1.00 88.06 420 SER A CA 1
ATOM 2991 C C . SER A 1 420 ? -14.975 6.615 22.451 1.00 88.06 420 SER A C 1
ATOM 2993 O O . SER A 1 420 ? -15.432 6.159 23.506 1.00 88.06 420 SER A O 1
ATOM 2995 N N . ALA A 1 421 ? -15.704 6.693 21.340 1.00 86.94 421 ALA A N 1
ATOM 2996 C CA . ALA A 1 421 ? -17.110 6.311 21.253 1.00 86.94 421 ALA A CA 1
ATOM 2997 C C . ALA A 1 421 ? -17.348 5.361 20.078 1.00 86.94 421 ALA A C 1
ATOM 2999 O O . ALA A 1 421 ? -16.912 5.638 18.974 1.00 86.94 421 ALA A O 1
ATOM 3000 N N . THR A 1 422 ? -18.090 4.279 20.319 1.00 81.31 422 THR A N 1
ATOM 3001 C CA . THR A 1 422 ? -18.209 3.159 19.370 1.00 81.31 422 THR A CA 1
ATOM 3002 C C . THR A 1 422 ? -19.010 3.420 18.093 1.00 81.31 422 THR A C 1
ATOM 3004 O O . THR A 1 422 ? -19.212 2.456 17.383 1.00 81.31 422 THR A O 1
ATOM 3007 N N . HIS A 1 423 ? -19.632 4.587 17.880 1.00 78.69 423 HIS A N 1
ATOM 3008 C CA . HIS A 1 423 ? -20.664 4.790 16.834 1.00 78.69 423 HIS A CA 1
ATOM 3009 C C . HIS A 1 423 ? -21.645 3.596 16.705 1.00 78.69 423 HIS A C 1
ATOM 3011 O O . HIS A 1 423 ? -21.785 2.958 15.663 1.00 78.69 423 HIS A O 1
ATOM 3017 N N . GLY A 1 424 ? -22.269 3.239 17.836 1.00 76.50 424 GLY A N 1
ATOM 3018 C CA . GLY A 1 424 ? -22.938 1.950 18.052 1.00 76.50 424 GLY A CA 1
ATOM 3019 C C . GLY A 1 424 ? -24.128 1.667 17.121 1.00 76.50 424 GLY A C 1
ATOM 3020 O O . GLY A 1 424 ? -24.622 2.562 16.433 1.00 76.50 424 GLY A O 1
ATOM 3021 N N . PRO A 1 425 ? -24.647 0.422 17.114 1.00 82.31 425 PRO A N 1
ATOM 3022 C CA . PRO A 1 425 ? -25.581 -0.033 16.093 1.00 82.31 425 PRO A CA 1
ATOM 3023 C C . PRO A 1 425 ? -26.851 0.798 16.032 1.00 82.31 425 PRO A C 1
ATOM 3025 O O . PRO A 1 425 ? -27.486 1.103 17.050 1.00 82.31 425 PRO A O 1
ATOM 3028 N N . LYS A 1 426 ? -27.318 1.028 14.807 1.00 83.56 426 LYS A N 1
ATOM 3029 C CA . LYS A 1 426 ? -28.664 1.543 14.597 1.00 83.56 426 LYS A CA 1
ATOM 3030 C C . LYS A 1 426 ? -29.688 0.476 14.972 1.00 83.56 426 LYS A C 1
ATOM 3032 O O . LYS A 1 426 ? -29.679 -0.625 14.432 1.00 83.56 426 LYS A O 1
ATOM 3037 N N . VAL A 1 427 ? -30.630 0.800 15.853 1.00 85.19 427 VAL A N 1
ATOM 3038 C CA . VAL A 1 427 ? -31.753 -0.107 16.124 1.00 85.19 427 VAL A CA 1
ATOM 3039 C C . VAL A 1 427 ? -32.827 0.077 15.055 1.00 85.19 427 VAL A C 1
ATOM 3041 O O . VAL A 1 427 ? -33.431 1.147 14.955 1.00 85.19 427 VAL A O 1
ATOM 3044 N N . ILE A 1 428 ? -33.072 -0.962 14.255 1.00 83.81 428 ILE A N 1
ATOM 3045 C CA . ILE A 1 428 ? -34.096 -0.951 13.200 1.00 83.81 428 ILE A CA 1
ATOM 3046 C C . ILE A 1 428 ? -35.431 -1.531 13.699 1.00 83.81 428 ILE A C 1
ATOM 3048 O O . ILE A 1 428 ? -35.458 -2.297 14.667 1.00 83.81 428 ILE A O 1
ATOM 3052 N N . PRO A 1 429 ? -36.576 -1.196 13.074 1.00 84.56 429 PRO A N 1
ATOM 3053 C CA . PRO A 1 429 ? -37.834 -1.879 13.362 1.00 84.56 429 PRO A CA 1
ATOM 3054 C C . PRO A 1 429 ? -37.731 -3.386 13.051 1.00 84.56 429 PRO A C 1
ATOM 3056 O O . PRO A 1 429 ? -37.062 -3.768 12.098 1.00 84.56 429 PRO A O 1
ATOM 3059 N N . PRO A 1 430 ? -38.435 -4.267 13.785 1.00 82.12 430 PRO A N 1
ATOM 3060 C CA . PRO A 1 430 ? -38.264 -5.722 13.667 1.00 82.12 430 PRO A CA 1
ATOM 3061 C C . PRO A 1 430 ? -38.812 -6.351 12.368 1.00 82.12 430 PRO A C 1
ATOM 3063 O O . PRO A 1 430 ? -38.755 -7.572 12.214 1.00 82.12 430 PRO A O 1
ATOM 3066 N N . ALA A 1 431 ? -39.388 -5.564 11.455 1.00 78.62 431 ALA A N 1
ATOM 3067 C CA . ALA A 1 431 ? -39.918 -6.059 10.186 1.00 78.62 431 ALA A CA 1
ATOM 3068 C C . ALA A 1 431 ? -38.797 -6.194 9.142 1.00 78.62 431 ALA A C 1
ATOM 3070 O O . ALA A 1 431 ? -38.011 -5.273 8.959 1.00 78.62 431 ALA A O 1
ATOM 3071 N N . ALA A 1 432 ? -38.769 -7.315 8.415 1.00 76.00 432 ALA A N 1
ATOM 3072 C CA . ALA A 1 432 ? -37.677 -7.658 7.494 1.00 76.00 432 ALA A CA 1
ATOM 3073 C C . ALA A 1 432 ? -37.465 -6.669 6.325 1.00 76.00 432 ALA A C 1
ATOM 3075 O O . ALA A 1 432 ? -36.433 -6.701 5.666 1.00 76.00 432 ALA A O 1
ATOM 3076 N N . GLU A 1 433 ? -38.422 -5.773 6.066 1.00 75.50 433 GLU A N 1
ATOM 3077 C CA . GLU A 1 433 ? -38.290 -4.693 5.078 1.00 75.50 433 GLU A CA 1
ATOM 3078 C C . GLU A 1 433 ? -37.249 -3.621 5.462 1.00 75.50 433 GLU A C 1
ATOM 3080 O O . GLU A 1 433 ? -36.844 -2.844 4.601 1.00 75.50 433 GLU A O 1
ATOM 3085 N N . PHE A 1 434 ? -36.785 -3.601 6.720 1.00 71.31 434 PHE A N 1
ATOM 3086 C CA . PHE A 1 434 ? -35.748 -2.686 7.215 1.00 71.31 434 PHE A CA 1
ATOM 3087 C C . PHE A 1 434 ? -34.337 -3.304 7.266 1.00 71.31 434 PHE A C 1
ATOM 3089 O O . PHE A 1 434 ? -33.374 -2.587 7.531 1.00 71.31 434 PHE A O 1
ATOM 3096 N N . ASP A 1 435 ? -34.187 -4.599 6.963 1.00 75.44 435 ASP A N 1
ATOM 3097 C CA . ASP A 1 435 ? -32.919 -5.347 7.084 1.00 75.44 435 ASP A CA 1
ATOM 3098 C C . ASP A 1 435 ? -31.855 -4.935 6.024 1.00 75.44 435 ASP A C 1
ATOM 3100 O O . ASP A 1 435 ? -30.712 -5.405 6.036 1.00 75.44 435 ASP A O 1
ATOM 3104 N N . THR A 1 436 ? -32.217 -4.049 5.089 1.00 59.16 436 THR A N 1
ATOM 3105 C CA . THR A 1 436 ? -31.398 -3.622 3.938 1.00 59.16 436 THR A CA 1
ATOM 3106 C C . THR A 1 436 ? -30.487 -2.425 4.205 1.00 59.16 436 THR A C 1
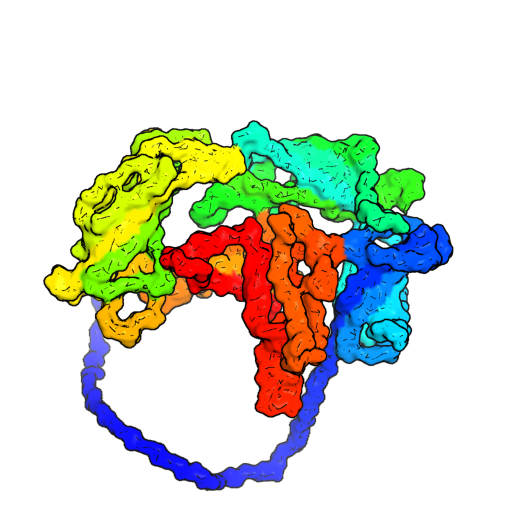ATOM 3108 O O . THR A 1 436 ? -29.566 -2.189 3.427 1.00 59.16 436 THR A O 1
ATOM 3111 N N . ALA A 1 437 ? -30.721 -1.662 5.273 1.00 59.88 437 ALA A N 1
ATOM 3112 C CA . ALA A 1 437 ? -29.881 -0.516 5.607 1.00 59.88 437 ALA A CA 1
ATOM 3113 C C . ALA A 1 437 ? -28.519 -0.952 6.187 1.00 59.88 437 ALA A C 1
ATOM 3115 O O . ALA A 1 437 ? -28.337 -2.110 6.578 1.00 59.88 437 ALA A O 1
ATOM 3116 N N . ARG A 1 438 ? -27.556 -0.023 6.217 1.00 65.50 438 ARG A N 1
ATOM 3117 C CA . ARG A 1 438 ? -26.197 -0.189 6.761 1.00 65.50 438 ARG A CA 1
ATOM 3118 C C . ARG A 1 438 ? -25.817 1.070 7.546 1.00 65.50 438 ARG A C 1
ATOM 3120 O O . ARG A 1 438 ? -26.190 2.164 7.132 1.00 65.50 438 ARG A O 1
ATOM 3127 N N . TYR A 1 439 ? -25.123 0.900 8.670 1.00 71.56 439 TYR A N 1
ATOM 3128 C CA . TYR A 1 439 ? -24.802 1.957 9.642 1.00 71.56 439 TYR A CA 1
ATOM 3129 C C . TYR A 1 439 ? -23.505 1.627 10.409 1.00 71.56 439 TYR A C 1
ATOM 3131 O O . TYR A 1 439 ? -22.954 0.541 10.222 1.00 71.56 439 TYR A O 1
ATOM 3139 N N . GLY A 1 440 ? -23.074 2.525 11.297 1.00 67.62 440 GLY A N 1
ATOM 3140 C CA . GLY A 1 440 ? -21.893 2.371 12.154 1.00 67.62 440 GLY A CA 1
ATOM 3141 C C . GLY A 1 440 ? -20.584 2.731 11.452 1.00 67.62 440 GLY A C 1
ATOM 3142 O O . GLY A 1 440 ? -20.601 3.345 10.378 1.00 67.62 440 GLY A O 1
ATOM 3143 N N . ASP A 1 441 ? -19.470 2.340 12.069 1.00 68.94 441 ASP A N 1
ATOM 3144 C CA . ASP A 1 441 ? -18.142 2.433 11.466 1.00 68.94 441 ASP A CA 1
ATOM 3145 C C . ASP A 1 441 ? -18.019 1.436 10.307 1.00 68.94 441 ASP A C 1
ATOM 3147 O O . ASP A 1 441 ? -18.480 0.288 10.378 1.00 68.94 441 ASP A O 1
ATOM 3151 N N . LYS A 1 442 ? -17.428 1.897 9.204 1.00 69.50 442 LYS A N 1
ATOM 3152 C CA . LYS A 1 442 ? -17.246 1.139 7.966 1.00 69.50 442 LYS A CA 1
ATOM 3153 C C . LYS A 1 442 ? -15.819 1.325 7.447 1.00 69.50 442 LYS A C 1
ATOM 3155 O O . LYS A 1 442 ? -15.632 2.102 6.509 1.00 69.50 442 LYS A O 1
ATOM 3160 N N . PRO A 1 443 ? -14.829 0.638 8.051 1.00 73.69 443 PRO A N 1
ATOM 3161 C CA . PRO A 1 443 ? -13.497 0.541 7.483 1.00 73.69 443 PRO A CA 1
ATOM 3162 C C . PRO A 1 443 ? -13.545 -0.285 6.192 1.00 73.69 443 PRO A C 1
ATOM 3164 O O . PRO A 1 443 ? -14.271 -1.279 6.118 1.00 73.69 443 PRO A O 1
ATOM 3167 N N . PHE A 1 444 ? -12.783 0.115 5.179 1.00 78.75 444 PHE A N 1
ATOM 3168 C CA . PHE A 1 444 ? -12.570 -0.670 3.961 1.00 78.75 444 PHE A CA 1
ATOM 3169 C C . PHE A 1 444 ? -11.208 -0.347 3.343 1.00 78.75 444 PHE A C 1
ATOM 3171 O O . PHE A 1 444 ? -10.832 0.827 3.323 1.00 78.75 444 PHE A O 1
ATOM 3178 N N . PRO A 1 445 ? -10.487 -1.339 2.794 1.00 83.88 445 PRO A N 1
ATOM 3179 C CA . PRO A 1 445 ? -9.298 -1.067 2.017 1.00 83.88 445 PRO A CA 1
ATOM 3180 C C . PRO A 1 445 ? -9.693 -0.475 0.664 1.00 83.88 445 PRO A C 1
ATOM 3182 O O . PRO A 1 445 ? -10.631 -0.930 -0.005 1.00 83.88 445 PRO A O 1
ATOM 3185 N N . MET A 1 446 ? -8.940 0.539 0.268 1.00 87.00 446 MET A N 1
ATOM 3186 C CA . MET A 1 446 ? -8.911 1.110 -1.062 1.00 87.00 446 MET A CA 1
ATOM 3187 C C . MET A 1 446 ? -7.603 0.710 -1.725 1.00 87.00 446 MET A C 1
ATOM 3189 O O . MET A 1 446 ? -6.523 1.077 -1.268 1.00 87.00 446 MET A O 1
ATOM 3193 N N . VAL A 1 447 ? -7.718 -0.041 -2.812 1.00 93.00 447 VAL A N 1
ATOM 3194 C CA . VAL A 1 447 ? -6.593 -0.531 -3.601 1.00 93.00 447 VAL A CA 1
ATOM 3195 C C . VAL A 1 447 ? -6.583 0.242 -4.924 1.00 93.00 447 VAL A C 1
ATOM 3197 O O . VAL A 1 447 ? -7.390 -0.073 -5.804 1.00 93.00 447 VAL A O 1
ATOM 3200 N N . PRO A 1 448 ? -5.756 1.299 -5.054 1.00 91.56 448 PRO A N 1
ATOM 3201 C CA . PRO A 1 448 ? -5.561 2.020 -6.308 1.00 91.56 448 PRO A CA 1
ATOM 3202 C C . PRO A 1 448 ? -4.652 1.211 -7.239 1.00 91.56 448 PRO A C 1
ATOM 3204 O O . PRO A 1 448 ? -3.552 0.831 -6.845 1.00 91.56 448 PRO A O 1
ATOM 3207 N N . VAL A 1 449 ? -5.104 0.925 -8.460 1.00 92.94 449 VAL A N 1
ATOM 3208 C CA . VAL A 1 449 ? -4.398 0.052 -9.406 1.00 92.94 449 VAL A CA 1
ATOM 3209 C C . VAL A 1 449 ? -4.224 0.659 -10.796 1.00 92.94 449 VAL A C 1
ATOM 3211 O O . VAL A 1 449 ? -5.067 1.420 -11.280 1.00 92.94 449 VAL A O 1
ATOM 3214 N N . GLU A 1 450 ? -3.144 0.252 -11.449 1.00 90.06 450 GLU A N 1
ATOM 3215 C CA . GLU A 1 450 ? -2.784 0.597 -12.824 1.00 90.06 450 GLU A CA 1
ATOM 3216 C C . GLU A 1 450 ? -2.646 -0.650 -13.689 1.00 90.06 450 GLU A C 1
ATOM 3218 O O . GLU A 1 450 ? -2.521 -1.767 -13.183 1.00 90.06 450 GLU A O 1
ATOM 3223 N N . TRP A 1 451 ? -2.710 -0.460 -15.003 1.00 85.56 451 TRP A N 1
ATOM 3224 C CA . TRP A 1 451 ? -2.681 -1.537 -15.985 1.00 85.56 451 TRP A CA 1
ATOM 3225 C C . TRP A 1 451 ? -1.372 -1.482 -16.766 1.00 85.56 451 TRP A C 1
ATOM 3227 O O . TRP A 1 451 ? -0.908 -0.399 -17.096 1.00 85.56 451 TRP A O 1
ATOM 3237 N N . VAL A 1 452 ? -0.828 -2.633 -17.169 1.00 82.94 452 VAL A N 1
ATOM 3238 C CA . VAL A 1 452 ? 0.468 -2.708 -17.889 1.00 82.94 452 VAL A CA 1
ATOM 3239 C C . VAL A 1 452 ? 0.506 -1.985 -19.249 1.00 82.94 452 VAL A C 1
ATOM 3241 O O . VAL A 1 452 ? 1.549 -1.929 -19.898 1.00 82.94 452 VAL A O 1
ATOM 3244 N N . ASP A 1 453 ? -0.650 -1.532 -19.729 1.00 75.88 453 ASP A N 1
ATOM 3245 C CA . ASP A 1 453 ? -0.898 -0.827 -20.986 1.00 75.88 453 ASP A CA 1
ATOM 3246 C C . ASP A 1 453 ? -1.630 0.519 -20.792 1.00 75.88 453 ASP A C 1
ATOM 3248 O O . ASP A 1 453 ? -1.993 1.156 -21.783 1.00 75.88 453 ASP A O 1
ATOM 3252 N N . LEU A 1 454 ? -1.876 0.949 -19.546 1.00 74.12 454 LEU A N 1
ATOM 3253 C CA . LEU A 1 454 ? -2.534 2.217 -19.224 1.00 74.12 454 LEU A CA 1
ATOM 3254 C C . LEU A 1 454 ? -2.189 2.677 -17.796 1.00 74.12 454 LEU A C 1
ATOM 3256 O O . LEU A 1 454 ? -2.746 2.165 -16.821 1.00 74.12 454 LEU A O 1
ATOM 3260 N N . ASP A 1 455 ? -1.356 3.714 -17.718 1.00 73.38 455 ASP A N 1
ATOM 3261 C CA . ASP A 1 455 ? -0.900 4.361 -16.479 1.00 73.38 455 ASP A CA 1
ATOM 3262 C C . ASP A 1 455 ? -1.765 5.591 -16.117 1.00 73.38 455 ASP A C 1
ATOM 3264 O O . ASP A 1 455 ? -2.498 6.140 -16.955 1.00 73.38 455 ASP A O 1
ATOM 3268 N N . ARG A 1 456 ? -1.652 6.101 -14.880 1.00 72.69 456 ARG A N 1
ATOM 3269 C CA . ARG A 1 456 ? -2.264 7.379 -14.475 1.00 72.69 456 ARG A CA 1
ATOM 3270 C C . ARG A 1 456 ? -1.716 8.537 -15.309 1.00 72.69 456 ARG A C 1
ATOM 3272 O O . ARG A 1 456 ? -0.511 8.721 -15.466 1.00 72.69 456 ARG A O 1
ATOM 3279 N N . GLN A 1 457 ? -2.603 9.424 -15.761 1.00 60.84 457 GLN A N 1
ATOM 3280 C CA . GLN A 1 457 ? -2.172 10.718 -16.293 1.00 60.84 457 GLN A CA 1
ATOM 3281 C C . GLN A 1 457 ? -1.627 11.573 -15.144 1.00 60.84 457 GLN A C 1
ATOM 3283 O O . GLN A 1 457 ? -2.410 12.121 -14.370 1.00 60.84 457 GLN A O 1
ATOM 3288 N N . ASN A 1 458 ? -0.306 11.715 -15.042 1.00 51.03 458 ASN A N 1
ATOM 3289 C CA . ASN A 1 458 ? 0.330 12.626 -14.091 1.00 51.03 458 ASN A CA 1
ATOM 3290 C C . ASN A 1 458 ? 0.830 13.888 -14.819 1.00 51.03 458 ASN A C 1
ATOM 3292 O O . ASN A 1 458 ? 1.538 13.792 -15.822 1.00 51.03 458 ASN A O 1
ATOM 3296 N N . ASN A 1 459 ? 0.430 15.081 -14.365 1.00 43.41 459 ASN A N 1
ATOM 3297 C CA . ASN A 1 459 ? 0.958 16.357 -14.864 1.00 43.41 459 ASN A CA 1
ATOM 3298 C C . ASN A 1 459 ? 0.777 17.496 -13.846 1.00 43.41 459 ASN A C 1
ATOM 3300 O O . ASN A 1 459 ? -0.072 17.410 -12.963 1.00 43.41 459 ASN A O 1
ATOM 3304 N N . ASP A 1 460 ? 1.487 18.613 -14.057 1.00 37.25 460 ASP A N 1
ATOM 3305 C CA . ASP A 1 460 ? 1.485 19.849 -13.243 1.00 37.25 460 ASP A CA 1
ATOM 3306 C C . ASP A 1 460 ? 0.100 20.420 -12.845 1.00 37.25 460 ASP A C 1
ATOM 3308 O O . ASP A 1 460 ? 0.020 21.332 -12.018 1.00 37.25 460 ASP A O 1
ATOM 3312 N N . THR A 1 461 ? -0.996 19.963 -13.462 1.00 37.47 461 THR A N 1
ATOM 3313 C CA . THR A 1 461 ? -2.371 20.412 -13.179 1.00 37.47 461 THR A CA 1
ATOM 3314 C C . THR A 1 461 ? -3.295 19.345 -12.588 1.00 37.47 461 THR A C 1
ATOM 3316 O O . THR A 1 461 ? -4.351 19.711 -12.069 1.00 37.47 461 THR A O 1
ATOM 3319 N N . TRP A 1 462 ? -2.919 18.066 -12.643 1.00 46.62 462 TRP A N 1
ATOM 3320 C CA . TRP A 1 462 ? -3.692 16.925 -12.145 1.00 46.62 462 TRP A CA 1
ATOM 3321 C C . TRP A 1 462 ? -2.728 15.966 -11.443 1.00 46.62 462 TRP A C 1
ATOM 3323 O O . TRP A 1 462 ? -2.293 14.984 -12.040 1.00 46.62 462 TRP A O 1
ATOM 3333 N N . ASP A 1 463 ? -2.377 16.261 -10.190 1.00 55.56 463 ASP A N 1
ATOM 3334 C CA . ASP A 1 463 ? -1.704 15.257 -9.362 1.00 55.56 463 ASP A CA 1
ATOM 3335 C C . ASP A 1 463 ? -2.780 14.295 -8.823 1.00 55.56 463 ASP A C 1
ATOM 3337 O O . ASP A 1 463 ? -3.772 14.717 -8.205 1.00 55.56 463 ASP A O 1
ATOM 3341 N N . ASN A 1 464 ? -2.596 13.030 -9.201 1.00 61.53 464 ASN A N 1
ATOM 3342 C CA . ASN A 1 464 ? -3.474 11.881 -8.998 1.00 61.53 464 ASN A CA 1
ATOM 3343 C C . ASN A 1 464 ? -2.820 10.893 -8.011 1.00 61.53 464 ASN A C 1
ATOM 3345 O O . ASN A 1 464 ? -2.961 9.676 -8.154 1.00 61.53 464 ASN A O 1
ATOM 3349 N N . ASP A 1 465 ? -2.062 11.408 -7.039 1.00 65.25 465 ASP A N 1
ATOM 3350 C CA . ASP A 1 465 ? -1.380 10.575 -6.052 1.00 65.25 465 ASP A CA 1
ATOM 3351 C C . ASP A 1 465 ? -2.382 9.804 -5.187 1.00 65.25 465 ASP A C 1
ATOM 3353 O O . ASP A 1 465 ? -3.437 10.315 -4.787 1.00 65.25 465 ASP A O 1
ATOM 3357 N N . SER A 1 466 ? -2.012 8.567 -4.853 1.00 64.62 466 SER A N 1
ATOM 3358 C CA . SER A 1 466 ? -2.760 7.690 -3.944 1.00 64.62 466 SER A CA 1
ATOM 3359 C C . SER A 1 466 ? -3.059 8.369 -2.595 1.00 64.62 466 SER A C 1
ATOM 3361 O O . SER A 1 466 ? -4.130 8.173 -2.021 1.00 64.62 466 SER A O 1
ATOM 3363 N N . GLU A 1 467 ? -2.175 9.258 -2.138 1.00 63.84 467 GLU A N 1
ATOM 3364 C CA . GLU A 1 467 ? -2.309 10.033 -0.898 1.00 63.84 467 GLU A CA 1
ATOM 3365 C C . GLU A 1 467 ? -3.519 10.979 -0.893 1.00 63.84 467 GLU A C 1
ATOM 3367 O O . GLU A 1 467 ? -4.154 11.197 0.141 1.00 63.84 467 GLU A O 1
ATOM 3372 N N . LYS A 1 468 ? -3.907 11.522 -2.054 1.00 70.44 468 LYS A N 1
ATOM 3373 C CA . LYS A 1 468 ? -5.089 12.389 -2.148 1.00 70.44 468 LYS A CA 1
ATOM 3374 C C . LYS A 1 468 ? -6.399 11.640 -2.007 1.00 70.44 468 LYS A C 1
ATOM 3376 O O . LYS A 1 468 ? -7.405 12.268 -1.662 1.00 70.44 468 LYS A O 1
ATOM 3381 N N . LEU A 1 469 ? -6.412 10.334 -2.276 1.00 72.19 469 LEU A N 1
ATOM 3382 C CA . LEU A 1 469 ? -7.613 9.524 -2.104 1.00 72.19 469 LEU A CA 1
ATOM 3383 C C . LEU A 1 469 ? -8.056 9.543 -0.638 1.00 72.19 469 LEU A C 1
ATOM 3385 O O . LEU A 1 469 ? -9.245 9.722 -0.397 1.00 72.19 469 LEU A O 1
ATOM 3389 N N . ASP A 1 470 ? -7.128 9.500 0.327 1.00 69.31 470 ASP A N 1
ATOM 3390 C CA . ASP A 1 470 ? -7.453 9.657 1.753 1.00 69.31 470 ASP A CA 1
ATOM 3391 C C . ASP A 1 470 ? -8.175 10.987 2.031 1.00 69.31 470 ASP A C 1
ATOM 3393 O O . ASP A 1 470 ? -9.278 10.996 2.577 1.00 69.31 470 ASP A O 1
ATOM 3397 N N . THR A 1 471 ? -7.630 12.113 1.556 1.00 71.06 471 THR A N 1
ATOM 3398 C CA . THR A 1 471 ? -8.261 13.435 1.739 1.00 71.06 471 THR A CA 1
ATOM 3399 C C . THR A 1 471 ? -9.646 13.506 1.083 1.00 71.06 471 THR A C 1
ATOM 3401 O O . THR A 1 471 ? -10.600 14.004 1.681 1.00 71.06 471 THR A O 1
ATOM 3404 N N . ILE A 1 472 ? -9.796 12.990 -0.141 1.00 78.88 472 ILE A N 1
ATOM 3405 C CA . ILE A 1 472 ? -11.079 12.989 -0.863 1.00 78.88 472 ILE A CA 1
ATOM 3406 C C . ILE A 1 472 ? -12.102 12.061 -0.187 1.00 78.88 472 ILE A C 1
ATOM 3408 O O . ILE A 1 472 ? -13.309 12.308 -0.261 1.00 78.88 472 ILE A O 1
ATOM 3412 N N . VAL A 1 473 ? -11.658 10.994 0.475 1.00 75.62 473 VAL A N 1
ATOM 3413 C CA . VAL A 1 473 ? -12.548 9.987 1.057 1.00 75.62 473 VAL A CA 1
ATOM 3414 C C . VAL A 1 473 ? -12.916 10.327 2.495 1.00 75.62 473 VAL A C 1
ATOM 3416 O O . VAL A 1 473 ? -14.106 10.335 2.810 1.00 75.62 473 VAL A O 1
ATOM 3419 N N . ASN A 1 474 ? -11.933 10.642 3.336 1.00 71.94 474 ASN A N 1
ATOM 3420 C CA . ASN A 1 474 ? -12.072 10.698 4.789 1.00 71.94 474 ASN A CA 1
ATOM 3421 C C . ASN A 1 474 ? -12.188 12.118 5.365 1.00 71.94 474 ASN A C 1
ATOM 3423 O O . ASN A 1 474 ? -12.812 12.271 6.414 1.00 71.94 474 ASN A O 1
ATOM 3427 N N . ASP A 1 475 ? -11.635 13.162 4.727 1.00 72.44 475 ASP A N 1
ATOM 3428 C CA . ASP A 1 475 ? -11.597 14.500 5.342 1.00 72.44 475 ASP A CA 1
ATOM 3429 C C . ASP A 1 475 ? -13.005 15.142 5.420 1.00 72.44 475 ASP A C 1
ATOM 3431 O O . ASP A 1 475 ? -13.611 15.455 4.385 1.00 72.44 475 ASP A O 1
ATOM 3435 N N . PRO A 1 476 ? -13.553 15.417 6.624 1.00 71.88 476 PRO A N 1
ATOM 3436 C CA . PRO A 1 476 ? -14.799 16.169 6.768 1.00 71.88 476 PRO A CA 1
ATOM 3437 C C . PRO A 1 476 ? -14.652 17.649 6.372 1.00 71.88 476 PRO A C 1
ATOM 3439 O O . PRO A 1 476 ? -15.654 18.308 6.087 1.00 71.88 476 PRO A O 1
ATOM 3442 N N . GLY A 1 477 ? -13.430 18.190 6.351 1.00 75.25 477 GLY A N 1
ATOM 3443 C CA . GLY A 1 477 ? -13.109 19.531 5.864 1.00 75.25 477 GLY A CA 1
ATOM 3444 C C . GLY A 1 477 ? -13.161 19.663 4.339 1.00 75.25 477 GLY A C 1
ATOM 3445 O O . GLY A 1 477 ? -13.442 20.756 3.832 1.00 75.25 477 GLY A O 1
ATOM 3446 N N . PHE A 1 478 ? -12.963 18.565 3.605 1.00 75.94 478 PHE A N 1
ATOM 3447 C CA . PHE A 1 478 ? -12.991 18.549 2.149 1.00 75.94 478 PHE A CA 1
ATOM 3448 C C . PHE A 1 478 ? -14.434 18.567 1.621 1.00 75.94 478 PHE A C 1
ATOM 3450 O O . PHE A 1 478 ? -15.250 17.668 1.852 1.00 75.94 478 PHE A O 1
ATOM 3457 N N . VAL A 1 479 ? -14.782 19.638 0.901 1.00 78.75 479 VAL A N 1
ATOM 3458 C CA . VAL A 1 479 ? -16.147 19.864 0.407 1.00 78.75 479 VAL A CA 1
ATOM 3459 C C . VAL A 1 479 ? -16.490 18.844 -0.675 1.00 78.75 479 VAL A C 1
ATOM 3461 O O . VAL A 1 479 ? -15.955 18.899 -1.779 1.00 78.75 479 VAL A O 1
ATOM 3464 N N . GLY A 1 480 ? -17.445 17.964 -0.370 1.00 75.62 480 GLY A N 1
ATOM 3465 C CA . GLY A 1 480 ? -17.858 16.883 -1.265 1.00 75.62 480 GLY A CA 1
ATOM 3466 C C . GLY A 1 480 ? -17.075 15.583 -1.085 1.00 75.62 480 GLY A C 1
ATOM 3467 O O . GLY A 1 480 ? -17.179 14.724 -1.956 1.00 75.62 480 GLY A O 1
ATOM 3468 N N . SER A 1 481 ? -16.327 15.422 0.016 1.00 79.38 481 SER A N 1
ATOM 3469 C CA . SER A 1 481 ? -15.702 14.141 0.352 1.00 79.38 481 SER A CA 1
ATOM 3470 C C . SER A 1 481 ? -16.715 13.004 0.474 1.00 79.38 481 SER A C 1
ATOM 3472 O O . SER A 1 481 ? -17.891 13.214 0.802 1.00 79.38 481 SER A O 1
ATOM 3474 N N . THR A 1 482 ? -16.242 11.778 0.248 1.00 78.75 482 THR A N 1
ATOM 3475 C CA . THR A 1 482 ? -17.046 10.556 0.391 1.00 78.75 482 THR A CA 1
ATOM 3476 C C . THR A 1 482 ? -17.664 10.475 1.790 1.00 78.75 482 THR A C 1
ATOM 3478 O O . THR A 1 482 ? -18.866 10.233 1.916 1.00 78.75 482 THR A O 1
ATOM 3481 N N . PHE A 1 483 ? -16.890 10.788 2.835 1.00 79.94 483 PHE A N 1
ATOM 3482 C CA . PHE A 1 483 ? -17.360 10.932 4.212 1.00 79.94 483 PHE A CA 1
ATOM 3483 C C . PHE A 1 483 ? -18.563 11.873 4.326 1.00 79.94 483 PHE A C 1
ATOM 3485 O O . PHE A 1 483 ? -19.618 11.470 4.821 1.00 79.94 483 PHE A O 1
ATOM 3492 N N . ASN A 1 484 ? -18.450 13.104 3.817 1.00 78.38 484 ASN A N 1
ATOM 3493 C CA . ASN A 1 484 ? -19.525 14.094 3.885 1.00 78.38 484 ASN A CA 1
ATOM 3494 C C . ASN A 1 484 ? -20.804 13.618 3.163 1.00 78.38 484 ASN A C 1
ATOM 3496 O O . ASN A 1 484 ? -21.902 13.746 3.709 1.00 78.38 484 ASN A O 1
ATOM 3500 N N . LEU A 1 485 ? -20.671 12.987 1.992 1.00 80.62 485 LEU A N 1
ATOM 3501 C CA . LEU A 1 485 ? -21.783 12.365 1.256 1.00 80.62 485 LEU A CA 1
ATOM 3502 C C . LEU A 1 485 ? -22.501 11.278 2.076 1.00 80.62 485 LEU A C 1
ATOM 3504 O O . LEU A 1 485 ? -23.733 11.274 2.170 1.00 80.62 485 LEU A O 1
ATOM 3508 N N . TYR A 1 486 ? -21.751 10.380 2.718 1.00 77.06 486 TYR A N 1
ATOM 3509 C CA . TYR A 1 486 ? -22.325 9.332 3.565 1.00 77.06 486 TYR A CA 1
ATOM 3510 C C . TYR A 1 486 ? -22.968 9.883 4.842 1.00 77.06 486 TYR A C 1
ATOM 3512 O O . TYR A 1 486 ? -24.021 9.386 5.255 1.00 77.06 486 TYR A O 1
ATOM 3520 N N . GLN A 1 487 ? -22.406 10.929 5.450 1.00 80.38 487 GLN A N 1
ATOM 3521 C CA . GLN A 1 487 ? -23.011 11.610 6.598 1.00 80.38 487 GLN A CA 1
ATOM 3522 C C . GLN A 1 487 ? -24.356 12.256 6.223 1.00 80.38 487 GLN A C 1
ATOM 3524 O O . GLN A 1 487 ? -25.336 12.086 6.954 1.00 80.38 487 GLN A O 1
ATOM 3529 N N . GLU A 1 488 ? -24.450 12.919 5.063 1.00 78.31 488 GLU A N 1
ATOM 3530 C CA . GLU A 1 488 ? -25.713 13.473 4.553 1.00 78.31 488 GLU A CA 1
ATOM 3531 C C . GLU A 1 488 ? -26.760 12.380 4.282 1.00 78.31 488 GLU A C 1
ATOM 3533 O O . GLU A 1 488 ? -27.903 12.490 4.731 1.00 78.31 488 GLU A O 1
ATOM 3538 N N . MET A 1 489 ? -26.376 11.299 3.592 1.00 71.31 489 MET A N 1
ATOM 3539 C CA . MET A 1 489 ? -27.289 10.207 3.226 1.00 71.31 489 MET A CA 1
ATOM 3540 C C . MET A 1 489 ? -27.764 9.368 4.424 1.00 71.31 489 MET A C 1
ATOM 3542 O O . MET A 1 489 ? -28.892 8.872 4.417 1.00 71.31 489 MET A O 1
ATOM 3546 N N . SER A 1 490 ? -26.924 9.200 5.449 1.00 69.00 490 SER A N 1
ATOM 3547 C CA . SER A 1 490 ? -27.220 8.380 6.637 1.00 69.00 490 SER A CA 1
ATOM 3548 C C . SER A 1 490 ? -27.853 9.154 7.800 1.00 69.00 490 SER A C 1
ATOM 3550 O O . SER A 1 490 ? -28.233 8.539 8.797 1.00 69.00 490 SER A O 1
ATOM 3552 N N . PHE A 1 491 ? -27.975 10.483 7.695 1.00 70.31 491 PHE A N 1
ATOM 3553 C CA . PHE A 1 491 ? -28.265 11.382 8.823 1.00 70.31 491 PHE A CA 1
ATOM 3554 C C . PHE A 1 491 ? -27.242 11.250 9.972 1.00 70.31 491 PHE A C 1
ATOM 3556 O O . PHE A 1 491 ? -27.620 11.232 11.146 1.00 70.31 491 PHE A O 1
ATOM 3563 N N . GLY A 1 492 ? -25.955 11.152 9.623 1.00 70.19 492 GLY A N 1
ATOM 3564 C CA . GLY A 1 492 ? -24.836 11.036 10.564 1.00 70.19 492 GLY A CA 1
ATOM 3565 C C . GLY A 1 492 ? -24.769 9.693 11.296 1.00 70.19 492 GLY A C 1
ATOM 3566 O O . GLY A 1 492 ? -24.514 9.664 12.496 1.00 70.19 492 GLY A O 1
ATOM 3567 N N . GLN A 1 493 ? -25.081 8.591 10.603 1.00 66.62 493 GLN A N 1
ATOM 3568 C CA . GLN A 1 493 ? -25.131 7.232 11.174 1.00 66.62 493 GLN A CA 1
ATOM 3569 C C . GLN A 1 493 ? -24.269 6.212 10.413 1.00 66.62 493 GLN A C 1
ATOM 3571 O O . GLN A 1 493 ? -24.311 5.030 10.742 1.00 66.62 493 GLN A O 1
ATOM 3576 N N . LEU A 1 494 ? -23.518 6.635 9.393 1.00 71.62 494 LEU A N 1
ATOM 3577 C CA . LEU A 1 494 ? -22.572 5.800 8.652 1.00 71.62 494 LEU A CA 1
ATOM 3578 C C . LEU A 1 494 ? -21.252 6.561 8.531 1.00 71.62 494 LEU A C 1
ATOM 3580 O O . LEU A 1 494 ? -21.206 7.634 7.925 1.00 71.62 494 LEU A O 1
ATOM 3584 N N . PHE A 1 495 ? -20.205 6.001 9.128 1.00 72.69 495 PHE A N 1
ATOM 3585 C CA . PHE A 1 495 ? -18.865 6.571 9.193 1.00 72.69 495 PHE A CA 1
ATOM 3586 C C . PHE A 1 495 ? -17.949 5.733 8.290 1.00 72.69 495 PHE A C 1
ATOM 3588 O O . PHE A 1 495 ? -17.437 4.706 8.734 1.00 72.69 495 PHE A O 1
ATOM 3595 N N . PRO A 1 496 ? -17.818 6.083 6.996 1.00 72.56 496 PRO A N 1
ATOM 3596 C CA . PRO A 1 496 ? -16.877 5.408 6.114 1.00 72.56 496 PRO A CA 1
ATOM 3597 C C . PRO A 1 496 ? -15.453 5.775 6.535 1.00 72.56 496 PRO A C 1
ATOM 3599 O O . PRO A 1 496 ? -15.188 6.932 6.860 1.00 72.56 496 PRO A O 1
ATOM 3602 N N . GLN A 1 497 ? -14.552 4.802 6.494 1.00 74.50 497 GLN A N 1
ATOM 3603 C CA . GLN A 1 497 ? -13.128 5.012 6.710 1.00 74.50 497 GLN A CA 1
ATOM 3604 C C . GLN A 1 497 ? -12.368 4.202 5.659 1.00 74.50 497 GLN A C 1
ATOM 3606 O O . GLN A 1 497 ? -12.169 2.999 5.809 1.00 74.50 497 GLN A O 1
ATOM 3611 N N . GLY A 1 498 ? -12.003 4.851 4.556 1.00 74.19 498 GLY A N 1
ATOM 3612 C CA . GLY A 1 498 ? -11.171 4.214 3.538 1.00 74.19 498 GLY A CA 1
ATOM 3613 C C . GLY A 1 498 ? -9.720 4.213 4.002 1.00 74.19 498 GLY A C 1
ATOM 3614 O O . GLY A 1 498 ? -9.188 5.280 4.281 1.00 74.19 498 GLY A O 1
ATOM 3615 N N . SER A 1 499 ? -9.064 3.062 4.092 1.00 77.94 499 SER A N 1
ATOM 3616 C CA . SER A 1 499 ? -7.600 3.015 4.181 1.00 77.94 499 SER A CA 1
ATOM 3617 C C . SER A 1 499 ? -7.023 2.944 2.769 1.00 77.94 499 SER A C 1
ATOM 3619 O O . SER A 1 499 ? -7.586 2.259 1.922 1.00 77.94 499 SER A O 1
ATOM 3621 N N . VAL A 1 500 ? -5.912 3.632 2.497 1.00 78.88 500 VAL A N 1
ATOM 3622 C CA . VAL A 1 500 ? -5.146 3.494 1.244 1.00 78.88 500 VAL A CA 1
ATOM 3623 C C . VAL A 1 500 ? -3.781 2.908 1.621 1.00 78.88 500 VAL A C 1
ATOM 3625 O O . VAL A 1 500 ? -2.862 3.666 1.916 1.00 78.88 500 VAL A O 1
ATOM 3628 N N . PRO A 1 501 ? -3.640 1.573 1.707 1.00 76.94 501 PRO A N 1
ATOM 3629 C CA . PRO A 1 501 ? -2.499 0.934 2.378 1.00 76.94 501 PRO A CA 1
ATOM 3630 C C . PRO A 1 501 ? -1.167 1.129 1.643 1.00 76.94 501 PRO A C 1
ATOM 3632 O O . PRO A 1 501 ? -0.105 1.059 2.249 1.00 76.94 501 PRO A O 1
ATOM 3635 N N . SER A 1 502 ? -1.232 1.419 0.343 1.00 77.00 502 SER A N 1
ATOM 3636 C CA . SER A 1 502 ? -0.087 1.753 -0.503 1.00 77.00 502 SER A CA 1
ATOM 3637 C C . SER A 1 502 ? 0.312 3.233 -0.484 1.00 77.00 502 SER A C 1
ATOM 3639 O O . SER A 1 502 ? 1.324 3.584 -1.089 1.00 77.00 502 SER A O 1
ATOM 3641 N N . ALA A 1 503 ? -0.444 4.119 0.176 1.00 69.38 503 ALA A N 1
ATOM 3642 C CA . ALA A 1 503 ? -0.101 5.540 0.237 1.00 69.38 503 ALA A CA 1
ATOM 3643 C C . ALA A 1 503 ? 1.281 5.746 0.892 1.00 69.38 503 ALA A C 1
ATOM 3645 O O . ALA A 1 503 ? 1.609 5.119 1.900 1.00 69.38 503 ALA A O 1
ATOM 3646 N N . GLY A 1 504 ? 2.113 6.600 0.293 1.00 61.81 504 GLY A N 1
ATOM 3647 C CA . GLY A 1 504 ? 3.510 6.803 0.694 1.00 61.81 504 GLY A CA 1
ATOM 3648 C C . GLY A 1 504 ? 4.499 5.709 0.247 1.00 61.81 504 GLY A C 1
ATOM 3649 O O . GLY A 1 504 ? 5.702 5.856 0.477 1.00 61.81 504 GLY A O 1
ATOM 3650 N N . ILE A 1 505 ? 4.058 4.628 -0.416 1.00 67.25 505 ILE A N 1
ATOM 3651 C CA . ILE A 1 505 ? 4.960 3.604 -0.975 1.00 67.25 505 ILE A CA 1
ATOM 3652 C C . ILE A 1 505 ? 5.387 4.000 -2.395 1.00 67.25 505 ILE A C 1
ATOM 3654 O O . ILE A 1 505 ? 4.735 3.659 -3.378 1.00 67.25 505 ILE A O 1
ATOM 3658 N N . ALA A 1 506 ? 6.516 4.707 -2.505 1.00 65.06 506 ALA A N 1
ATOM 3659 C CA . ALA A 1 506 ? 7.057 5.174 -3.788 1.00 65.06 506 ALA A CA 1
ATOM 3660 C C . ALA A 1 506 ? 7.349 4.031 -4.782 1.00 65.06 506 ALA A C 1
ATOM 3662 O O . ALA A 1 506 ? 6.957 4.117 -5.938 1.00 65.06 506 ALA A O 1
ATOM 3663 N N . THR A 1 507 ? 7.992 2.947 -4.337 1.00 75.19 507 THR A N 1
ATOM 3664 C CA . THR A 1 507 ? 8.098 1.700 -5.113 1.00 75.19 507 THR A CA 1
ATOM 3665 C C . THR A 1 507 ? 8.157 0.488 -4.192 1.00 75.19 507 THR A C 1
ATOM 3667 O O . THR A 1 507 ? 8.805 0.554 -3.145 1.00 75.19 507 THR A O 1
ATOM 3670 N N . ALA A 1 508 ? 7.572 -0.635 -4.606 1.00 76.56 508 ALA A N 1
ATOM 3671 C CA . ALA A 1 508 ? 7.778 -1.940 -3.969 1.00 76.56 508 ALA A CA 1
ATOM 3672 C C . ALA A 1 508 ? 7.901 -3.047 -5.021 1.00 76.56 508 ALA A C 1
ATOM 3674 O O . ALA A 1 508 ? 7.269 -2.967 -6.073 1.00 76.56 508 ALA A O 1
ATOM 3675 N N . ALA A 1 509 ? 8.691 -4.080 -4.724 1.00 82.50 509 ALA A N 1
ATOM 3676 C CA . ALA A 1 509 ? 8.877 -5.231 -5.601 1.00 82.50 509 ALA A CA 1
ATOM 3677 C C . ALA A 1 509 ? 7.875 -6.365 -5.302 1.00 82.50 509 ALA A C 1
ATOM 3679 O O . ALA A 1 509 ? 7.211 -6.381 -4.260 1.00 82.50 509 ALA A O 1
ATOM 3680 N N . PHE A 1 510 ? 7.791 -7.345 -6.200 1.00 75.31 510 PHE A N 1
ATOM 3681 C CA . PHE A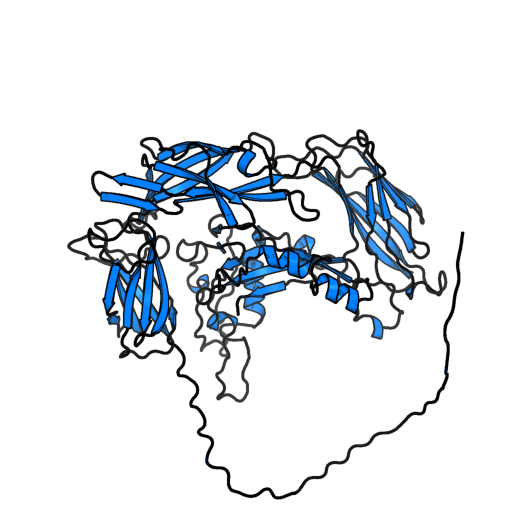 1 510 ? 7.141 -8.639 -5.962 1.00 75.31 510 PHE A CA 1
ATOM 3682 C C . PHE A 1 510 ? 8.091 -9.663 -5.306 1.00 75.31 510 PHE A C 1
ATOM 3684 O O . PHE A 1 510 ? 7.617 -10.628 -4.707 1.00 75.31 510 PHE A O 1
ATOM 3691 N N . SER A 1 511 ? 9.413 -9.473 -5.417 1.00 68.06 511 SER A N 1
ATOM 3692 C CA . SER A 1 511 ? 10.456 -10.460 -5.076 1.00 68.06 511 SER A CA 1
ATOM 3693 C C . SER A 1 511 ? 10.502 -10.941 -3.623 1.00 68.06 511 SER A C 1
ATOM 3695 O O . SER A 1 511 ? 11.079 -11.996 -3.351 1.00 68.06 511 SER A O 1
ATOM 3697 N N . ASP A 1 512 ? 9.934 -10.175 -2.693 1.00 69.94 512 ASP A N 1
ATOM 3698 C CA . ASP A 1 512 ? 10.192 -10.329 -1.256 1.00 69.94 512 ASP A CA 1
ATOM 3699 C C . ASP A 1 512 ? 9.119 -11.163 -0.525 1.00 69.94 512 ASP A C 1
ATOM 3701 O O . ASP A 1 512 ? 9.200 -11.364 0.690 1.00 69.94 512 ASP A O 1
ATOM 3705 N N . TYR A 1 513 ? 8.132 -11.689 -1.260 1.00 72.44 513 TYR A N 1
ATOM 3706 C CA . TYR A 1 513 ? 6.947 -12.351 -0.710 1.00 72.44 513 TYR A CA 1
ATOM 3707 C C . TYR A 1 513 ? 6.851 -13.822 -1.143 1.00 72.44 513 TYR A C 1
ATOM 3709 O O . TYR A 1 513 ? 6.458 -14.132 -2.264 1.00 72.44 513 TYR A O 1
ATOM 3717 N N . ASP A 1 514 ? 7.161 -14.748 -0.230 1.00 59.34 514 ASP A N 1
ATOM 3718 C CA . ASP A 1 514 ? 6.926 -16.194 -0.384 1.00 59.34 514 ASP A CA 1
ATOM 3719 C C . ASP A 1 514 ? 5.526 -16.563 0.164 1.00 59.34 514 ASP A C 1
ATOM 3721 O O . ASP A 1 514 ? 5.198 -16.154 1.281 1.00 59.34 514 ASP A O 1
ATOM 3725 N N . PRO A 1 515 ? 4.703 -17.378 -0.531 1.00 63.72 515 PRO A N 1
ATOM 3726 C CA . PRO A 1 515 ? 5.013 -18.190 -1.715 1.00 63.72 515 PRO A CA 1
ATOM 3727 C C . PRO A 1 515 ? 4.766 -17.484 -3.065 1.00 63.72 515 PRO A C 1
ATOM 3729 O O . PRO A 1 515 ? 4.692 -18.159 -4.094 1.00 63.72 515 PRO A O 1
ATOM 3732 N N . GLY A 1 516 ? 4.592 -16.163 -3.064 1.00 80.69 516 GLY A N 1
ATOM 3733 C CA . GLY A 1 516 ? 4.163 -15.367 -4.211 1.00 80.69 516 GLY A CA 1
ATOM 3734 C C . GLY A 1 516 ? 2.651 -15.134 -4.246 1.00 80.69 516 GLY A C 1
ATOM 3735 O O . GLY A 1 516 ? 1.928 -15.451 -3.302 1.00 80.69 516 GLY A O 1
ATOM 3736 N N . PHE A 1 517 ? 2.188 -14.575 -5.362 1.00 87.75 517 PHE A N 1
ATOM 3737 C CA . PHE A 1 517 ? 0.834 -14.050 -5.549 1.00 87.75 517 PHE A CA 1
ATOM 3738 C C . PHE A 1 517 ? 0.013 -14.979 -6.455 1.00 87.75 517 PHE A C 1
ATOM 3740 O O . PHE A 1 517 ? 0.467 -15.334 -7.547 1.00 87.75 517 PHE A O 1
ATOM 3747 N N . ASP A 1 518 ? -1.196 -15.367 -6.036 1.00 91.00 518 ASP A N 1
ATOM 3748 C CA . ASP A 1 518 ? -2.065 -16.283 -6.794 1.00 91.00 518 ASP A CA 1
ATOM 3749 C C . ASP A 1 518 ? -2.937 -15.500 -7.786 1.00 91.00 518 ASP A C 1
ATOM 3751 O O . ASP A 1 518 ? -4.147 -15.393 -7.621 1.00 91.00 518 ASP A O 1
ATOM 3755 N N . PHE A 1 519 ? -2.314 -14.882 -8.790 1.00 93.56 519 PHE A N 1
ATOM 3756 C CA . PHE A 1 519 ? -3.018 -14.076 -9.793 1.00 93.56 519 PHE A CA 1
ATOM 3757 C C . PHE A 1 519 ? -3.874 -14.908 -10.755 1.00 93.56 519 PHE A C 1
ATOM 3759 O O . PHE A 1 519 ? -3.534 -16.038 -11.125 1.00 93.56 519 PHE A O 1
ATOM 3766 N N . THR A 1 520 ? -4.974 -14.319 -11.234 1.00 92.62 520 THR A N 1
ATOM 3767 C CA . THR A 1 520 ? -5.819 -14.958 -12.240 1.00 92.62 520 THR A CA 1
ATOM 3768 C C . THR A 1 520 ? -5.072 -15.236 -13.545 1.00 92.62 520 THR A C 1
ATOM 3770 O O . THR A 1 520 ? -4.180 -14.515 -13.990 1.00 92.62 520 THR A O 1
ATOM 3773 N N . THR A 1 521 ? -5.470 -16.335 -14.181 1.00 88.56 521 THR A N 1
ATOM 3774 C CA . THR A 1 521 ? -4.988 -16.774 -15.492 1.00 88.56 521 THR A CA 1
ATOM 3775 C C . THR A 1 521 ? -6.178 -16.952 -16.431 1.00 88.56 521 THR A C 1
ATOM 3777 O O . THR A 1 521 ? -7.332 -17.023 -15.998 1.00 88.56 521 THR A O 1
ATOM 3780 N N . THR A 1 522 ? -5.930 -16.964 -17.738 1.00 84.12 522 THR A N 1
ATOM 3781 C CA . THR A 1 522 ? -6.990 -17.053 -18.742 1.00 84.12 522 THR A CA 1
ATOM 3782 C C . THR A 1 522 ? -7.630 -18.435 -18.680 1.00 84.12 522 THR A C 1
ATOM 3784 O O . THR A 1 522 ? -6.977 -19.446 -18.945 1.00 84.12 522 THR A O 1
ATOM 3787 N N . ASP A 1 523 ? -8.942 -18.513 -18.447 1.00 77.62 523 ASP A N 1
ATOM 3788 C CA . ASP A 1 523 ? -9.670 -19.786 -18.540 1.00 77.62 523 ASP A CA 1
ATOM 3789 C C . ASP A 1 523 ? -9.904 -20.171 -20.014 1.00 77.62 523 ASP A C 1
ATOM 3791 O O . ASP A 1 523 ? -11.016 -20.175 -20.545 1.00 77.62 523 ASP A O 1
ATOM 3795 N N . ARG A 1 524 ? -8.815 -20.548 -20.694 1.00 74.62 524 ARG A N 1
ATOM 3796 C CA . ARG A 1 524 ? -8.812 -21.043 -22.081 1.00 74.62 524 ARG A CA 1
ATOM 3797 C C . ARG A 1 524 ? -9.564 -22.371 -22.236 1.00 74.62 524 ARG A C 1
ATOM 3799 O O . ARG A 1 524 ? -9.764 -22.829 -23.361 1.00 74.62 524 ARG A O 1
ATOM 3806 N N . THR A 1 525 ? -9.962 -23.017 -21.133 1.00 76.62 525 THR A N 1
ATOM 3807 C CA . THR A 1 525 ? -10.758 -24.254 -21.160 1.00 76.62 525 THR A CA 1
ATOM 3808 C C . THR A 1 525 ? -12.241 -23.973 -21.388 1.00 76.62 525 THR A C 1
ATOM 3810 O O . THR A 1 525 ? -12.947 -24.799 -21.974 1.00 76.62 525 THR A O 1
ATOM 3813 N N . ASN A 1 526 ? -12.705 -22.789 -20.990 1.00 77.62 526 ASN A N 1
ATOM 3814 C CA . ASN A 1 526 ? -14.052 -22.314 -21.231 1.00 77.62 526 ASN A CA 1
ATOM 3815 C C . ASN A 1 526 ? -14.174 -21.713 -22.647 1.00 77.62 526 ASN A C 1
ATOM 3817 O O . ASN A 1 526 ? -13.494 -20.736 -22.973 1.00 77.62 526 ASN A O 1
ATOM 3821 N N . PRO A 1 527 ? -15.078 -22.235 -23.504 1.00 74.88 527 PRO A N 1
ATOM 3822 C CA . PRO A 1 527 ? -15.268 -21.726 -24.863 1.00 74.88 527 PRO A CA 1
ATOM 3823 C C . PRO A 1 527 ? -15.651 -20.243 -24.955 1.00 74.88 527 PRO A C 1
ATOM 3825 O O . PRO A 1 527 ? -15.512 -19.666 -26.030 1.00 74.88 527 PRO A O 1
ATOM 3828 N N . LEU A 1 528 ? -16.129 -19.629 -23.864 1.00 72.31 528 LEU A N 1
ATOM 3829 C CA . LEU A 1 528 ? -16.405 -18.191 -23.797 1.00 72.31 528 LEU A CA 1
ATOM 3830 C C . LEU A 1 528 ? -15.125 -17.345 -23.885 1.00 72.31 528 LEU A C 1
ATOM 3832 O O . LEU A 1 528 ? -15.155 -16.289 -24.507 1.00 72.31 528 LEU A O 1
ATOM 3836 N N . TYR A 1 529 ? -14.006 -17.822 -23.330 1.00 74.88 529 TYR A N 1
ATOM 3837 C CA . TYR A 1 529 ? -12.738 -17.082 -23.271 1.00 74.88 529 TYR A CA 1
ATOM 3838 C C . TYR A 1 529 ? -11.679 -17.617 -24.248 1.00 74.88 529 TYR A C 1
ATOM 3840 O O . TYR A 1 529 ? -10.578 -17.080 -24.331 1.00 74.88 529 TYR A O 1
ATOM 3848 N N . ALA A 1 530 ? -12.014 -18.627 -25.058 1.00 67.62 530 ALA A N 1
ATOM 3849 C CA . ALA A 1 530 ? -11.127 -19.191 -26.083 1.00 67.62 530 ALA A CA 1
ATOM 3850 C C . ALA A 1 530 ? -10.701 -18.186 -27.182 1.00 67.62 530 ALA A C 1
ATOM 3852 O O . ALA A 1 530 ? -9.806 -18.489 -27.967 1.00 67.62 530 ALA A O 1
ATOM 3853 N N . GLY A 1 531 ? -11.348 -17.015 -27.249 1.00 67.75 531 GLY A N 1
ATOM 3854 C CA . GLY A 1 531 ? -10.982 -15.875 -28.098 1.00 67.75 531 GLY A CA 1
ATOM 3855 C C . GLY A 1 531 ? -10.397 -14.677 -27.337 1.00 67.75 531 GLY A C 1
ATOM 3856 O O . GLY A 1 531 ? -10.455 -13.569 -27.863 1.00 67.75 531 GLY A O 1
ATOM 3857 N N . CYS A 1 532 ? -9.898 -14.878 -26.111 1.00 74.12 532 CYS A N 1
ATOM 3858 C CA . CYS A 1 532 ? -9.179 -13.870 -25.324 1.00 74.12 532 CYS A CA 1
ATOM 3859 C C . CYS A 1 532 ? -8.060 -13.204 -26.146 1.00 74.12 532 CYS A C 1
ATOM 3861 O O . CYS A 1 532 ? -7.298 -13.891 -26.829 1.00 74.12 532 CYS A O 1
ATOM 3863 N N . ARG A 1 533 ? -7.983 -11.869 -26.071 1.00 75.31 533 ARG A N 1
ATOM 3864 C CA . ARG A 1 533 ? -6.945 -11.042 -26.714 1.00 75.31 533 ARG A CA 1
ATOM 3865 C C . ARG A 1 533 ? -6.053 -10.302 -25.718 1.00 75.31 533 ARG A C 1
ATOM 3867 O O . ARG A 1 533 ? -4.971 -9.879 -26.101 1.00 75.31 533 ARG A O 1
ATOM 3874 N N . GLY A 1 534 ? -6.510 -10.134 -24.478 1.00 75.69 534 GLY A N 1
ATOM 3875 C CA . GLY A 1 534 ? -5.722 -9.528 -23.414 1.00 75.69 534 GLY A CA 1
ATOM 3876 C C . GLY A 1 534 ? -4.570 -10.427 -22.975 1.00 75.69 534 GLY A C 1
ATOM 3877 O O . GLY A 1 534 ? -4.645 -11.651 -23.098 1.00 75.69 534 GLY A O 1
ATOM 3878 N N . ALA A 1 535 ? -3.517 -9.811 -22.448 1.00 82.75 535 ALA A N 1
ATOM 3879 C CA . ALA A 1 535 ? -2.339 -10.495 -21.936 1.00 82.75 535 ALA A CA 1
ATOM 3880 C C . ALA A 1 535 ? -2.219 -10.289 -20.421 1.00 82.75 535 ALA A C 1
ATOM 3882 O O . ALA A 1 535 ? -2.714 -9.302 -19.882 1.00 82.75 535 ALA A O 1
ATOM 3883 N N . THR A 1 536 ? -1.544 -11.219 -19.745 1.00 84.06 536 THR A N 1
ATOM 3884 C CA . THR A 1 536 ? -1.151 -11.078 -18.339 1.00 84.06 536 THR A CA 1
ATOM 3885 C C . THR A 1 536 ? 0.208 -11.724 -18.088 1.00 84.06 536 THR A C 1
ATOM 3887 O O . THR A 1 536 ? 0.480 -12.824 -18.581 1.00 84.06 536 THR A O 1
ATOM 3890 N N . PHE A 1 537 ? 1.055 -11.070 -17.293 1.00 81.19 537 PHE A N 1
ATOM 3891 C CA . PHE A 1 537 ? 2.332 -11.607 -16.818 1.00 81.19 537 PHE A CA 1
ATOM 3892 C C . PHE A 1 537 ? 2.155 -12.830 -15.901 1.00 81.19 537 PHE A C 1
ATOM 3894 O O . PHE A 1 537 ? 3.101 -13.599 -15.721 1.00 81.19 537 PHE A O 1
ATOM 3901 N N . ALA A 1 538 ? 0.944 -13.090 -15.392 1.00 81.62 538 ALA A N 1
ATOM 3902 C CA . ALA A 1 538 ? 0.613 -14.351 -14.728 1.00 81.62 538 ALA A CA 1
ATOM 3903 C C . ALA A 1 538 ? 0.686 -15.561 -15.691 1.00 81.62 538 ALA A C 1
ATOM 3905 O O . ALA A 1 538 ? 1.031 -16.665 -15.275 1.00 81.62 538 ALA A O 1
ATOM 3906 N N . GLU A 1 539 ? 0.442 -15.368 -16.996 1.00 73.94 539 GLU A N 1
ATOM 3907 C CA . GLU A 1 539 ? 0.467 -16.422 -18.027 1.00 73.94 539 GLU A CA 1
ATOM 3908 C C . GLU A 1 539 ? 1.764 -16.470 -18.863 1.00 73.94 539 GLU A C 1
ATOM 3910 O O . GLU A 1 539 ? 1.743 -16.866 -20.034 1.00 73.94 539 GLU A O 1
ATOM 3915 N N . PRO A 1 540 ? 2.927 -16.135 -18.283 1.00 68.31 540 PRO A N 1
ATOM 3916 C CA . PRO A 1 540 ? 3.963 -17.180 -18.264 1.00 68.31 540 PRO A CA 1
ATOM 3917 C C . PRO A 1 540 ? 4.527 -17.499 -16.870 1.00 68.31 540 PRO A C 1
ATOM 3919 O O . PRO A 1 540 ? 5.497 -18.250 -16.775 1.00 68.31 540 PRO A O 1
ATOM 3922 N N . GLY A 1 541 ? 3.948 -16.943 -15.801 1.00 73.19 541 GLY A N 1
ATOM 3923 C CA . GLY A 1 541 ? 4.550 -16.944 -14.463 1.00 73.19 541 GLY A CA 1
ATOM 3924 C C . GLY A 1 541 ? 5.722 -15.962 -14.364 1.00 73.19 541 GLY A C 1
ATOM 3925 O O . GLY A 1 541 ? 6.774 -16.313 -13.835 1.00 73.19 541 GLY A O 1
ATOM 3926 N N . LEU A 1 542 ? 5.564 -14.766 -14.944 1.00 71.88 542 LEU A N 1
ATOM 3927 C CA . LEU A 1 542 ? 6.573 -13.701 -14.968 1.00 71.88 542 LEU A CA 1
ATOM 3928 C C . LEU A 1 542 ? 6.426 -12.670 -13.839 1.00 71.88 542 LEU A C 1
ATOM 3930 O O . LEU A 1 542 ? 7.362 -11.908 -13.617 1.00 71.88 542 LEU A O 1
ATOM 3934 N N . VAL A 1 543 ? 5.309 -12.663 -13.113 1.00 73.62 543 VAL A N 1
ATOM 3935 C CA . VAL A 1 543 ? 5.124 -11.870 -11.884 1.00 73.62 543 VAL A CA 1
ATOM 3936 C C . VAL A 1 543 ? 6.231 -12.190 -10.877 1.00 73.62 543 VAL A C 1
ATOM 3938 O O . VAL A 1 543 ? 6.462 -13.363 -10.585 1.00 73.62 543 VAL A O 1
ATOM 3941 N N . GLY A 1 544 ? 6.935 -11.175 -10.369 1.00 64.50 544 GLY A N 1
ATOM 3942 C CA . GLY A 1 544 ? 8.061 -11.354 -9.438 1.00 64.50 544 GLY A CA 1
ATOM 3943 C C . GLY A 1 544 ? 9.268 -12.088 -10.017 1.00 64.50 544 GLY A C 1
ATOM 3944 O O . GLY A 1 544 ? 10.278 -12.278 -9.341 1.00 64.50 544 GLY A O 1
ATOM 3945 N N . THR A 1 545 ? 9.222 -12.443 -11.301 1.00 63.38 545 THR A N 1
ATOM 3946 C CA . THR A 1 545 ? 10.437 -12.390 -12.101 1.00 63.38 545 THR A CA 1
ATOM 3947 C C . THR A 1 545 ? 10.677 -10.934 -12.437 1.00 63.38 545 THR A C 1
ATOM 3949 O O . THR A 1 545 ? 9.744 -10.140 -12.525 1.00 63.38 545 THR A O 1
ATOM 3952 N N . ALA A 1 546 ? 11.921 -10.599 -12.744 1.00 56.03 546 ALA A N 1
ATOM 3953 C CA . ALA A 1 546 ? 12.239 -9.210 -12.989 1.00 56.03 546 ALA A CA 1
ATOM 3954 C C . ALA A 1 546 ? 11.477 -8.603 -14.207 1.00 56.03 546 ALA A C 1
ATOM 3956 O O . ALA A 1 546 ? 11.419 -7.391 -14.358 1.00 56.03 546 ALA A O 1
ATOM 3957 N N . ALA A 1 547 ? 10.868 -9.435 -15.081 1.00 51.34 547 ALA A N 1
ATOM 3958 C CA . ALA A 1 547 ? 10.064 -8.988 -16.234 1.00 51.34 547 ALA A CA 1
ATOM 3959 C C . ALA A 1 547 ? 8.752 -8.306 -15.828 1.00 51.34 547 ALA A C 1
ATOM 3961 O O . ALA A 1 547 ? 8.132 -7.646 -16.657 1.00 51.34 547 ALA A O 1
ATOM 3962 N N . PHE A 1 548 ? 8.351 -8.480 -14.570 1.00 72.75 548 PHE A N 1
ATOM 3963 C CA . PHE A 1 548 ? 7.274 -7.756 -13.923 1.00 72.75 548 PHE A CA 1
ATOM 3964 C C . PHE A 1 548 ? 7.554 -7.744 -12.411 1.00 72.75 548 PHE A C 1
ATOM 3966 O O . PHE A 1 548 ? 6.965 -8.522 -11.657 1.00 72.75 548 PHE A O 1
ATOM 3973 N N . ASP A 1 549 ? 8.549 -6.943 -11.999 1.00 80.56 549 ASP A N 1
ATOM 3974 C CA . ASP A 1 549 ? 9.016 -6.860 -10.602 1.00 80.56 549 ASP A CA 1
ATOM 3975 C C . ASP A 1 549 ? 8.380 -5.716 -9.813 1.00 80.56 549 ASP A C 1
ATOM 3977 O O . ASP A 1 549 ? 8.121 -5.870 -8.624 1.00 80.56 549 ASP A O 1
ATOM 3981 N N . THR A 1 550 ? 8.114 -4.575 -10.457 1.00 84.19 550 THR A N 1
ATOM 3982 C CA . THR A 1 550 ? 7.447 -3.439 -9.813 1.00 84.19 550 THR A CA 1
ATOM 3983 C C . THR A 1 550 ? 6.013 -3.828 -9.475 1.00 84.19 550 THR A C 1
ATOM 3985 O O . THR A 1 550 ? 5.197 -4.042 -10.365 1.00 84.19 550 THR A O 1
ATOM 3988 N N . ARG A 1 551 ? 5.718 -3.923 -8.179 1.00 91.38 551 ARG A N 1
ATOM 3989 C CA . ARG A 1 551 ? 4.398 -4.232 -7.617 1.00 91.38 551 ARG A CA 1
ATOM 3990 C C . ARG A 1 551 ? 3.623 -2.976 -7.242 1.00 91.38 551 ARG A C 1
ATOM 3992 O O . ARG A 1 551 ? 2.403 -2.955 -7.369 1.00 91.38 551 ARG A O 1
ATOM 3999 N N . ILE A 1 552 ? 4.328 -1.949 -6.772 1.00 87.94 552 ILE A N 1
ATOM 4000 C CA . ILE A 1 552 ? 3.777 -0.635 -6.422 1.00 87.94 552 ILE A CA 1
ATOM 4001 C C . ILE A 1 552 ? 4.657 0.443 -7.057 1.00 87.94 552 ILE A C 1
ATOM 4003 O O . ILE A 1 552 ? 5.881 0.306 -7.018 1.00 87.94 552 ILE A O 1
ATOM 4007 N N . GLU A 1 553 ? 4.044 1.504 -7.583 1.00 83.94 553 GLU A N 1
ATOM 4008 C CA . GLU A 1 553 ? 4.691 2.728 -8.077 1.00 83.94 553 GLU A CA 1
ATOM 4009 C C . GLU A 1 553 ? 3.870 3.968 -7.659 1.00 83.94 553 GLU A C 1
ATOM 4011 O O . GLU A 1 553 ? 2.674 4.035 -7.923 1.00 83.94 553 GLU A O 1
ATOM 4016 N N . ASP A 1 554 ? 4.480 4.917 -6.939 1.00 76.69 554 ASP A N 1
ATOM 4017 C CA . ASP A 1 554 ? 3.849 6.063 -6.243 1.00 76.69 554 ASP A CA 1
ATOM 4018 C C . ASP A 1 554 ? 2.512 5.720 -5.536 1.00 76.69 554 ASP A C 1
ATOM 4020 O O . ASP A 1 554 ? 1.500 6.431 -5.593 1.00 76.69 554 ASP A O 1
ATOM 4024 N N . GLY A 1 555 ? 2.501 4.575 -4.857 1.00 75.75 555 GLY A N 1
ATOM 4025 C CA . GLY A 1 555 ? 1.353 4.037 -4.139 1.00 75.75 555 GLY A CA 1
ATOM 4026 C C . GLY A 1 555 ? 0.226 3.480 -5.014 1.00 75.75 555 GLY A C 1
ATOM 4027 O O . GLY A 1 555 ? -0.838 3.173 -4.478 1.00 75.75 555 GLY A O 1
ATOM 4028 N N . TRP A 1 556 ? 0.434 3.311 -6.321 1.00 88.81 556 TRP A N 1
ATOM 4029 C CA . TRP A 1 556 ? -0.457 2.582 -7.227 1.00 88.81 556 TRP A CA 1
ATOM 4030 C C . TRP A 1 556 ? 0.055 1.161 -7.476 1.00 88.81 556 TRP A C 1
ATOM 4032 O O . TRP A 1 556 ? 1.221 0.951 -7.817 1.00 88.81 556 TRP A O 1
ATOM 4042 N N . TYR A 1 557 ? -0.820 0.172 -7.303 1.00 93.62 557 TYR A N 1
ATOM 4043 C CA . TYR A 1 557 ? -0.510 -1.238 -7.520 1.00 93.62 557 TYR A CA 1
ATOM 4044 C C . TYR A 1 557 ? -0.499 -1.589 -9.010 1.00 93.62 557 TYR A C 1
ATOM 4046 O O . TYR A 1 557 ? -1.465 -1.336 -9.730 1.00 93.62 557 TYR A O 1
ATOM 4054 N N . GLN A 1 558 ? 0.571 -2.233 -9.458 1.00 92.88 558 GLN A N 1
ATOM 4055 C CA . GLN A 1 558 ? 0.798 -2.573 -10.859 1.00 92.88 558 GLN A CA 1
ATOM 4056 C C . GLN A 1 558 ? 0.140 -3.918 -11.191 1.00 92.88 558 GLN A C 1
ATOM 4058 O O . GLN A 1 558 ? 0.670 -4.985 -10.872 1.00 92.88 558 GLN A O 1
ATOM 4063 N N . MET A 1 559 ? -1.044 -3.895 -11.808 1.00 93.94 559 MET A N 1
ATOM 4064 C CA . MET A 1 559 ? -1.775 -5.122 -12.144 1.00 93.94 559 MET A CA 1
ATOM 4065 C C . MET A 1 559 ? -1.016 -5.915 -13.209 1.00 93.94 559 MET A C 1
ATOM 4067 O O . MET A 1 559 ? -0.557 -5.322 -14.177 1.00 93.94 559 MET A O 1
ATOM 4071 N N . PRO A 1 560 ? -0.937 -7.255 -13.131 1.00 89.12 560 PRO A N 1
ATOM 4072 C CA . PRO A 1 560 ? -0.163 -8.047 -14.088 1.00 89.12 560 PRO A CA 1
ATOM 4073 C C . PRO A 1 560 ? -0.796 -8.161 -15.482 1.00 89.12 560 PRO A C 1
ATOM 4075 O O . PRO A 1 560 ? -0.164 -8.714 -16.381 1.00 89.12 560 PRO A O 1
ATOM 4078 N N . GLY A 1 561 ? -2.038 -7.708 -15.672 1.00 84.38 561 GLY A N 1
ATOM 4079 C CA . GLY A 1 561 ? -2.795 -7.828 -16.921 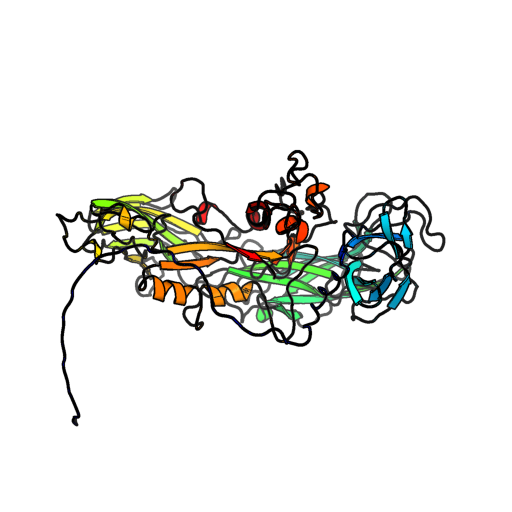1.00 84.38 561 GLY A CA 1
ATOM 4080 C C . GLY A 1 561 ? -3.103 -6.502 -17.618 1.00 84.38 561 GLY A C 1
ATOM 4081 O O . GLY A 1 561 ? -3.126 -5.440 -17.000 1.00 84.38 561 GLY A O 1
ATOM 4082 N N . THR A 1 562 ? -3.381 -6.589 -18.919 1.00 85.75 562 THR A N 1
ATOM 4083 C CA . THR A 1 562 ? -3.790 -5.446 -19.748 1.00 85.75 562 THR A CA 1
ATOM 4084 C C . THR A 1 562 ? -5.240 -5.009 -19.507 1.00 85.75 562 THR A C 1
ATOM 4086 O O . THR A 1 562 ? -6.074 -5.788 -19.039 1.00 85.75 562 THR A O 1
ATOM 4089 N N . THR A 1 563 ? -5.599 -3.797 -19.931 1.00 85.06 563 THR A N 1
ATOM 4090 C CA . THR A 1 563 ? -6.988 -3.307 -19.964 1.00 85.06 563 THR A CA 1
ATOM 4091 C C . THR A 1 563 ? -7.921 -4.267 -20.714 1.00 85.06 563 THR A C 1
ATOM 4093 O O . THR A 1 563 ? -8.986 -4.617 -20.211 1.00 85.06 563 THR A O 1
ATOM 4096 N N . GLU A 1 564 ? -7.504 -4.788 -21.873 1.00 82.75 564 GLU A N 1
ATOM 4097 C CA . GLU A 1 564 ? -8.249 -5.803 -22.642 1.00 82.75 564 GLU A CA 1
ATOM 4098 C C . GLU A 1 564 ? -8.313 -7.164 -21.918 1.00 82.75 564 GLU A C 1
ATOM 4100 O O . GLU A 1 564 ? -9.265 -7.919 -22.123 1.00 82.75 564 GLU A O 1
ATOM 4105 N N . TYR A 1 565 ? -7.340 -7.496 -21.056 1.00 86.12 565 TYR A N 1
ATOM 4106 C CA . TYR A 1 565 ? -7.428 -8.679 -20.194 1.00 86.12 565 TYR A CA 1
ATOM 4107 C C . TYR A 1 565 ? -8.517 -8.481 -19.141 1.00 86.12 565 TYR A C 1
ATOM 4109 O O . TYR A 1 565 ? -9.376 -9.348 -18.994 1.00 86.12 565 TYR A O 1
ATOM 4117 N N . TYR A 1 566 ? -8.533 -7.338 -18.451 1.00 89.25 566 TYR A N 1
ATOM 4118 C CA . TYR A 1 566 ? -9.463 -7.082 -17.351 1.00 89.25 566 TYR A CA 1
ATOM 4119 C C . TYR A 1 566 ? -10.881 -6.700 -17.789 1.00 89.25 566 TYR A C 1
ATOM 4121 O O . TYR A 1 566 ? -11.828 -7.318 -17.297 1.00 89.25 566 TYR A O 1
ATOM 4129 N N . GLY A 1 567 ? -11.034 -5.756 -18.718 1.00 84.31 567 GLY A N 1
ATOM 4130 C CA . GLY A 1 567 ? -12.306 -5.125 -19.096 1.00 84.31 567 GLY A CA 1
ATOM 4131 C C . GLY A 1 567 ? -12.771 -5.349 -20.542 1.00 84.31 567 GLY A C 1
ATOM 4132 O O . GLY A 1 567 ? -13.749 -4.740 -20.959 1.00 84.31 567 GLY A O 1
ATOM 4133 N N . GLY A 1 568 ? -12.113 -6.202 -21.334 1.00 80.75 568 GLY A N 1
ATOM 4134 C CA . GLY A 1 568 ? -12.504 -6.404 -22.735 1.00 80.75 568 GLY A CA 1
ATOM 4135 C C . GLY A 1 568 ? -13.931 -6.963 -22.920 1.00 80.75 568 GLY A C 1
ATOM 4136 O O . GLY A 1 568 ? -14.372 -7.867 -22.204 1.00 80.75 568 GLY A O 1
ATOM 4137 N N . ASP A 1 569 ? -14.645 -6.473 -23.938 1.00 75.88 569 ASP A N 1
ATOM 4138 C CA . ASP A 1 569 ? -15.991 -6.937 -24.314 1.00 75.88 569 ASP A CA 1
ATOM 4139 C C . ASP A 1 569 ? -15.939 -8.195 -25.200 1.00 75.88 569 ASP A C 1
ATOM 4141 O O . ASP A 1 569 ? -15.375 -8.177 -26.306 1.00 75.88 569 ASP A O 1
ATOM 4145 N N . PHE A 1 570 ? -16.600 -9.288 -24.788 1.00 65.81 570 PHE A N 1
ATOM 4146 C CA . PHE A 1 570 ? -16.618 -10.522 -25.584 1.00 65.81 570 PHE A CA 1
ATOM 4147 C C . PHE A 1 570 ? -17.922 -11.345 -25.481 1.00 65.81 570 PHE A C 1
ATOM 4149 O O . PHE A 1 570 ? -18.531 -11.428 -24.418 1.00 65.81 570 PHE A O 1
ATOM 4156 N N . PRO A 1 571 ? -18.365 -12.025 -26.561 1.00 59.94 571 PRO A N 1
ATOM 4157 C CA . PRO A 1 571 ? -17.954 -11.840 -27.953 1.00 59.94 571 PRO A CA 1
ATOM 4158 C C . PRO A 1 571 ? -18.335 -10.452 -28.482 1.00 59.94 571 PRO A C 1
ATOM 4160 O O . PRO A 1 571 ? -19.416 -9.941 -28.192 1.00 59.94 571 PRO A O 1
ATOM 4163 N N . ALA A 1 572 ? -17.448 -9.869 -29.296 1.00 54.97 572 ALA A N 1
ATOM 4164 C CA . ALA A 1 572 ? -17.616 -8.534 -29.872 1.00 54.97 572 ALA A CA 1
ATOM 4165 C C . ALA A 1 572 ? -19.007 -8.338 -30.513 1.00 54.97 572 ALA A C 1
ATOM 4167 O O . ALA A 1 572 ? -19.509 -9.262 -31.163 1.00 54.97 572 ALA A O 1
ATOM 4168 N N . PHE A 1 573 ? -19.557 -7.118 -30.375 1.00 52.03 573 PHE A N 1
ATOM 4169 C CA . PHE A 1 573 ? -20.919 -6.580 -30.649 1.00 52.03 573 PHE A CA 1
ATOM 4170 C C . PHE A 1 573 ? -21.781 -7.135 -31.812 1.00 52.03 573 PHE A C 1
ATOM 4172 O O . PHE A 1 573 ? -22.950 -6.782 -31.953 1.00 52.03 573 PHE A O 1
ATOM 4179 N N . THR A 1 574 ? -21.245 -8.011 -32.650 1.00 49.22 574 THR A N 1
ATOM 4180 C CA . THR A 1 574 ? -21.951 -8.829 -33.647 1.00 49.22 574 THR A CA 1
ATOM 4181 C C . THR A 1 574 ? -22.804 -9.967 -33.058 1.00 49.22 574 THR A C 1
ATOM 4183 O O . THR A 1 574 ? -23.633 -10.534 -33.772 1.00 49.22 574 THR A O 1
ATOM 4186 N N . ALA A 1 575 ? -22.615 -10.325 -31.783 1.00 50.97 575 ALA A N 1
ATOM 4187 C CA . ALA A 1 575 ? -23.311 -11.431 -31.124 1.00 50.97 575 ALA A CA 1
ATOM 4188 C C . ALA A 1 575 ? -24.589 -10.995 -30.381 1.00 50.97 575 ALA A C 1
ATOM 4190 O O . ALA A 1 575 ? -24.665 -9.914 -29.807 1.00 50.97 575 ALA A O 1
ATOM 4191 N N . THR A 1 576 ? -25.590 -11.880 -30.310 1.00 51.94 576 THR A N 1
ATOM 4192 C CA . THR A 1 576 ? -26.868 -11.632 -29.601 1.00 51.94 576 THR A CA 1
ATOM 4193 C C . THR A 1 576 ? -26.765 -11.638 -28.070 1.00 51.94 576 THR A C 1
ATOM 4195 O O . THR A 1 576 ? -27.764 -11.424 -27.389 1.00 51.94 576 THR A O 1
ATOM 4198 N N . THR A 1 577 ? -25.578 -11.917 -27.537 1.00 53.97 577 THR A N 1
ATOM 4199 C CA . THR A 1 577 ? -25.222 -11.884 -26.116 1.00 53.97 577 THR A CA 1
ATOM 4200 C C . THR A 1 577 ? -23.788 -11.373 -26.026 1.00 53.97 577 THR A C 1
ATOM 4202 O O . THR A 1 577 ? -22.859 -12.133 -26.298 1.00 53.97 577 THR A O 1
ATOM 4205 N N . VAL A 1 578 ? -23.624 -10.095 -25.694 1.00 57.25 578 VAL A N 1
ATOM 4206 C CA . VAL A 1 578 ? -22.330 -9.505 -25.330 1.00 57.25 578 VAL A CA 1
ATOM 4207 C C . VAL A 1 578 ? -22.181 -9.670 -23.822 1.00 57.25 578 VAL A C 1
ATOM 4209 O O . VAL A 1 578 ? -23.105 -9.311 -23.088 1.00 57.25 578 VAL A O 1
ATOM 4212 N N . ALA A 1 579 ? -21.068 -10.239 -23.364 1.00 66.38 579 ALA A N 1
ATOM 4213 C CA . ALA A 1 579 ? -20.679 -10.162 -21.967 1.00 66.38 579 ALA A CA 1
ATOM 4214 C C . ALA A 1 579 ? -19.706 -8.986 -21.822 1.00 66.38 579 ALA A C 1
ATOM 4216 O O . ALA A 1 579 ? -18.661 -8.957 -22.473 1.00 66.38 579 ALA A O 1
ATOM 4217 N N . ILE A 1 580 ? -20.119 -8.008 -21.019 1.00 74.69 580 ILE A N 1
ATOM 4218 C CA . ILE A 1 580 ? -19.363 -6.786 -20.744 1.00 74.69 580 ILE A CA 1
ATOM 4219 C C . ILE A 1 580 ? -18.331 -7.104 -19.655 1.00 74.69 580 ILE A C 1
ATOM 4221 O O . ILE A 1 580 ? -18.650 -7.871 -18.740 1.00 74.69 580 ILE A O 1
ATOM 4225 N N . ASP A 1 581 ? -17.112 -6.578 -19.789 1.00 75.56 581 ASP A N 1
ATOM 4226 C CA . ASP A 1 581 ? -15.986 -6.758 -18.854 1.00 75.56 581 ASP A CA 1
ATOM 4227 C C . ASP A 1 581 ? -15.578 -8.237 -18.603 1.00 75.56 581 ASP A C 1
ATOM 4229 O O . ASP A 1 581 ? -15.081 -8.608 -17.535 1.00 75.56 581 ASP A O 1
ATOM 4233 N N . GLN A 1 582 ? -15.824 -9.131 -19.574 1.00 74.88 582 GLN A N 1
ATOM 4234 C CA . GLN A 1 582 ? -15.633 -10.594 -19.451 1.00 74.88 582 GLN A CA 1
ATOM 4235 C C . GLN A 1 582 ? -14.643 -11.203 -20.453 1.00 74.88 582 GLN A C 1
ATOM 4237 O O . GLN A 1 582 ? -14.601 -12.424 -20.625 1.00 74.88 582 GLN A O 1
ATOM 4242 N N . ALA A 1 583 ? -13.810 -10.400 -21.113 1.00 69.31 583 ALA A N 1
ATOM 4243 C CA . ALA A 1 583 ? -12.647 -10.939 -21.806 1.00 69.31 583 ALA A CA 1
ATOM 4244 C C . ALA A 1 583 ? -11.772 -11.737 -20.827 1.00 69.31 583 ALA A C 1
ATOM 4246 O O . ALA A 1 583 ? -11.651 -11.396 -19.650 1.00 69.31 583 ALA A O 1
ATOM 4247 N N . CYS A 1 584 ? -11.196 -12.832 -21.329 1.00 78.56 584 CYS A N 1
ATOM 4248 C CA . CYS A 1 584 ? -10.190 -13.671 -20.666 1.00 78.56 584 CYS A CA 1
ATOM 4249 C C . CYS A 1 584 ? -10.589 -14.364 -19.338 1.00 78.56 584 CYS A C 1
ATOM 4251 O O . CYS A 1 584 ? -9.922 -15.313 -18.932 1.00 78.56 584 CYS A O 1
ATOM 4253 N N . GLY A 1 585 ? -11.700 -13.989 -18.699 1.00 85.88 585 GLY A N 1
ATOM 4254 C CA . GLY A 1 585 ? -12.166 -14.561 -17.438 1.00 85.88 585 GLY A CA 1
ATOM 4255 C C . GLY A 1 585 ? -13.388 -13.828 -16.858 1.00 85.88 585 GLY A C 1
ATOM 4256 O O . GLY A 1 585 ? -13.936 -12.928 -17.496 1.00 85.88 585 GLY A O 1
ATOM 4257 N N . PRO A 1 586 ? -13.836 -14.188 -15.640 1.00 85.56 586 PRO A N 1
ATOM 4258 C CA . PRO A 1 586 ? -14.986 -13.551 -14.990 1.00 85.56 586 PRO A CA 1
ATOM 4259 C C . PRO A 1 586 ? -14.728 -12.067 -14.662 1.00 85.56 586 PRO A C 1
ATOM 4261 O O . PRO A 1 586 ? -13.587 -11.688 -14.417 1.00 85.56 586 PRO A O 1
ATOM 4264 N N . ILE A 1 587 ? -15.786 -11.245 -14.564 1.00 82.44 587 ILE A N 1
ATOM 4265 C CA . ILE A 1 587 ? -15.685 -9.798 -14.232 1.00 82.44 587 ILE A CA 1
ATOM 4266 C C . ILE A 1 587 ? -14.860 -9.565 -12.956 1.00 82.44 587 ILE A C 1
ATOM 4268 O O . ILE A 1 587 ? -14.001 -8.693 -12.907 1.00 82.44 587 ILE A O 1
ATOM 4272 N N . GLY A 1 588 ? -15.083 -10.383 -11.922 1.00 87.19 588 GLY A N 1
ATOM 4273 C CA . GLY A 1 588 ? -14.431 -10.229 -10.618 1.00 87.19 588 GLY A CA 1
ATOM 4274 C C . GLY A 1 588 ? -12.915 -10.457 -10.599 1.00 87.19 588 GLY A C 1
ATOM 4275 O O . GLY A 1 588 ? -12.317 -10.276 -9.545 1.00 87.19 588 GLY A O 1
ATOM 4276 N N . LYS A 1 589 ? -12.285 -10.845 -11.719 1.00 90.75 589 LYS A N 1
ATOM 4277 C CA . LYS A 1 589 ? -10.842 -11.126 -11.776 1.00 90.75 589 LYS A CA 1
ATOM 4278 C C . LYS A 1 589 ? -9.974 -9.903 -11.469 1.00 90.75 589 LYS A C 1
ATOM 4280 O O . LYS A 1 589 ? -8.991 -10.042 -10.761 1.00 90.75 589 LYS A O 1
ATOM 4285 N N . ALA A 1 590 ? -10.390 -8.707 -11.897 1.00 92.56 590 ALA A N 1
ATOM 4286 C CA . ALA A 1 590 ? -9.682 -7.466 -11.575 1.00 92.56 590 ALA A CA 1
ATOM 4287 C C . ALA A 1 590 ? -9.674 -7.197 -10.060 1.00 92.56 590 ALA A C 1
ATOM 4289 O O . ALA A 1 590 ? -8.634 -6.916 -9.484 1.00 92.56 590 ALA A O 1
ATOM 4290 N N . VAL A 1 591 ? -10.822 -7.376 -9.397 1.00 94.50 591 VAL A N 1
ATOM 4291 C CA . VAL A 1 591 ? -10.956 -7.198 -7.940 1.00 94.50 591 VAL A CA 1
ATOM 4292 C C . VAL A 1 591 ? -10.188 -8.276 -7.168 1.00 94.50 591 VAL A C 1
ATOM 4294 O O . VAL A 1 591 ? -9.602 -7.985 -6.134 1.00 94.50 591 VAL A O 1
ATOM 4297 N N . PHE A 1 592 ? -10.176 -9.514 -7.667 1.00 94.69 592 PHE A N 1
ATOM 4298 C CA . PHE A 1 592 ? -9.412 -10.606 -7.064 1.00 94.69 592 PHE A CA 1
ATOM 4299 C C . PHE A 1 592 ? -7.899 -10.374 -7.181 1.00 94.69 592 PHE A C 1
ATOM 4301 O O . PHE A 1 592 ? -7.203 -10.473 -6.177 1.00 94.69 592 PHE A O 1
ATOM 4308 N N . ASP A 1 593 ? -7.403 -9.994 -8.359 1.00 95.69 593 ASP A N 1
ATOM 4309 C CA . ASP A 1 593 ? -5.989 -9.666 -8.568 1.00 95.69 593 ASP A CA 1
ATOM 4310 C C . ASP A 1 593 ? -5.576 -8.430 -7.748 1.00 95.69 593 ASP A C 1
ATOM 4312 O O . ASP A 1 593 ? -4.520 -8.438 -7.120 1.00 95.69 593 ASP A O 1
ATOM 4316 N N . ALA A 1 594 ? -6.440 -7.412 -7.655 1.00 96.38 594 ALA A N 1
ATOM 4317 C CA . ALA A 1 594 ? -6.233 -6.253 -6.785 1.00 96.38 594 ALA A CA 1
ATOM 4318 C C . ALA A 1 594 ? -6.174 -6.648 -5.295 1.00 96.38 594 ALA A C 1
ATOM 4320 O O . ALA A 1 594 ? -5.406 -6.077 -4.528 1.00 96.38 594 ALA A O 1
ATOM 4321 N N . ALA A 1 595 ? -6.951 -7.647 -4.869 1.00 94.62 595 ALA A N 1
ATOM 4322 C CA . ALA A 1 595 ? -6.859 -8.162 -3.507 1.00 94.62 595 ALA A CA 1
ATOM 4323 C C . ALA A 1 595 ? -5.561 -8.962 -3.273 1.00 94.62 595 ALA A C 1
ATOM 4325 O O . ALA A 1 595 ? -4.940 -8.819 -2.224 1.00 94.62 595 ALA A O 1
ATOM 4326 N N . GLN A 1 596 ? -5.118 -9.760 -4.253 1.00 94.00 596 GLN A N 1
ATOM 4327 C CA . GLN A 1 596 ? -3.849 -10.495 -4.181 1.00 94.00 596 GLN A CA 1
ATOM 4328 C C . GLN A 1 596 ? -2.653 -9.541 -4.077 1.00 94.00 596 GLN A C 1
ATOM 4330 O O . GLN A 1 596 ? -1.828 -9.687 -3.182 1.00 94.00 596 GLN A O 1
ATOM 4335 N N . ILE A 1 597 ? -2.555 -8.545 -4.965 1.00 94.25 597 ILE A N 1
ATOM 4336 C CA . ILE A 1 597 ? -1.372 -7.673 -5.052 1.00 94.25 597 ILE A CA 1
ATOM 4337 C C . ILE A 1 597 ? -1.140 -6.814 -3.799 1.00 94.25 597 ILE A C 1
ATOM 4339 O O . ILE A 1 597 ? 0.009 -6.488 -3.492 1.00 94.25 597 ILE A O 1
ATOM 4343 N N . ALA A 1 598 ? -2.222 -6.490 -3.086 1.00 91.56 598 ALA A N 1
ATOM 4344 C CA . ALA A 1 598 ? -2.239 -5.665 -1.881 1.00 91.56 598 ALA A CA 1
ATOM 4345 C C . ALA A 1 598 ? -2.257 -6.467 -0.563 1.00 91.56 598 ALA A C 1
ATOM 4347 O O . ALA A 1 598 ? -2.213 -5.870 0.509 1.00 91.56 598 ALA A O 1
ATOM 4348 N N . ASP A 1 599 ? -2.304 -7.805 -0.619 1.00 88.31 599 ASP A N 1
ATOM 4349 C CA . ASP A 1 599 ? -2.242 -8.688 0.561 1.00 88.31 599 ASP A CA 1
ATOM 4350 C C . ASP A 1 599 ? -1.063 -8.372 1.516 1.00 88.31 599 ASP A C 1
ATOM 4352 O O . ASP A 1 599 ? -1.277 -8.380 2.728 1.00 88.31 599 ASP A O 1
ATOM 4356 N N . PRO A 1 600 ? 0.148 -7.987 1.045 1.00 85.94 600 PRO A N 1
ATOM 4357 C CA . PRO A 1 600 ? 1.248 -7.643 1.947 1.00 85.94 600 PRO A CA 1
ATOM 4358 C C . PRO A 1 600 ? 1.043 -6.385 2.804 1.00 85.94 600 PRO A C 1
ATOM 4360 O O . PRO A 1 600 ? 1.659 -6.274 3.864 1.00 85.94 600 PRO A O 1
ATOM 4363 N N . GLU A 1 601 ? 0.205 -5.443 2.363 1.00 83.00 601 GLU A N 1
ATOM 4364 C CA . GLU A 1 601 ? -0.114 -4.206 3.088 1.00 83.00 601 GLU A CA 1
ATOM 4365 C C . GLU A 1 601 ? -1.443 -4.297 3.860 1.00 83.00 601 GLU A C 1
ATOM 4367 O O . GLU A 1 601 ? -1.813 -3.352 4.560 1.00 83.00 601 GLU A O 1
ATOM 4372 N N . ILE A 1 602 ? -2.196 -5.398 3.726 1.00 79.50 602 ILE A N 1
ATOM 4373 C CA . ILE A 1 602 ? -3.576 -5.501 4.215 1.00 79.50 602 ILE A CA 1
ATOM 4374 C C . ILE A 1 602 ? -3.781 -6.773 5.034 1.00 79.50 602 ILE A C 1
ATOM 4376 O O . ILE A 1 602 ? -3.983 -7.856 4.488 1.00 79.50 602 ILE A O 1
ATOM 4380 N N . ASP A 1 603 ? -3.913 -6.635 6.359 1.00 77.44 603 ASP A N 1
ATOM 4381 C CA . ASP A 1 603 ? -4.588 -7.679 7.131 1.00 77.44 603 ASP A CA 1
ATOM 4382 C C . ASP A 1 603 ? -6.097 -7.626 6.841 1.00 77.44 603 ASP A C 1
ATOM 4384 O O . ASP A 1 603 ? -6.868 -6.899 7.472 1.00 77.44 603 ASP A O 1
ATOM 4388 N N . TYR A 1 604 ? -6.549 -8.436 5.881 1.00 77.25 604 TYR A N 1
ATOM 4389 C CA . TYR A 1 604 ? -7.966 -8.559 5.533 1.00 77.25 604 TYR A CA 1
ATOM 4390 C C . TYR A 1 604 ? -8.857 -8.963 6.720 1.00 77.25 604 TYR A C 1
ATOM 4392 O O . TYR A 1 604 ? -10.057 -8.675 6.711 1.00 77.25 604 TYR A O 1
ATOM 4400 N N . ASN A 1 605 ? -8.295 -9.550 7.785 1.00 70.88 605 ASN A N 1
ATOM 4401 C CA . ASN A 1 605 ? -9.036 -9.829 9.013 1.00 70.88 605 ASN A CA 1
ATOM 4402 C C . ASN A 1 605 ? -9.398 -8.550 9.787 1.00 70.88 605 ASN A C 1
ATOM 4404 O O . ASN A 1 605 ? -10.246 -8.610 10.675 1.00 70.88 605 ASN A O 1
ATOM 4408 N N . GLU A 1 606 ? -8.814 -7.389 9.513 1.00 65.31 606 GLU A N 1
ATOM 4409 C CA . GLU A 1 606 ? -9.265 -6.134 10.128 1.00 65.31 606 GLU A CA 1
ATOM 4410 C C . GLU A 1 606 ? -10.605 -5.665 9.535 1.00 65.31 606 GLU A C 1
ATOM 4412 O O . GLU A 1 606 ? -11.451 -5.134 10.263 1.00 65.31 606 GLU A O 1
ATOM 4417 N N . TYR A 1 607 ? -10.831 -5.981 8.255 1.00 70.75 607 TYR A N 1
ATOM 4418 C CA . TYR A 1 607 ? -11.979 -5.567 7.437 1.00 70.75 607 TYR A CA 1
ATOM 4419 C C . TYR A 1 607 ? -13.080 -6.638 7.295 1.00 70.75 607 TYR A C 1
ATOM 4421 O O . TYR A 1 607 ? -14.141 -6.360 6.741 1.00 70.75 607 TYR A O 1
ATOM 4429 N N . ASP A 1 608 ? -12.858 -7.849 7.813 1.00 65.62 608 ASP A N 1
ATOM 4430 C CA . ASP A 1 608 ? -13.909 -8.812 8.177 1.00 65.62 608 ASP A CA 1
ATOM 4431 C C . ASP A 1 608 ? -14.400 -8.483 9.600 1.00 65.62 608 ASP A C 1
ATOM 4433 O O . ASP A 1 608 ? -13.756 -8.840 10.596 1.00 65.62 608 ASP A O 1
ATOM 4437 N N . SER A 1 609 ? -15.509 -7.752 9.735 1.00 63.12 609 SER A N 1
ATOM 4438 C CA . SER A 1 609 ? -15.997 -7.317 11.049 1.00 63.12 609 SER A CA 1
ATOM 4439 C C . SER A 1 609 ? -16.859 -8.328 11.791 1.00 63.12 609 SER A C 1
ATOM 4441 O O . SER A 1 609 ? -16.822 -8.342 13.027 1.00 63.12 609 SER A O 1
ATOM 4443 N N . ASP A 1 610 ? -17.634 -9.154 11.082 1.00 61.81 610 ASP A N 1
ATOM 4444 C CA . ASP A 1 610 ? -18.561 -10.110 11.698 1.00 61.81 610 ASP A CA 1
ATOM 4445 C C . ASP A 1 610 ? -17.989 -11.531 11.851 1.00 61.81 610 ASP A C 1
ATOM 4447 O O . ASP A 1 610 ? -18.577 -12.353 12.563 1.00 61.81 610 ASP A O 1
ATOM 4451 N N . LYS A 1 611 ? -16.772 -11.755 11.341 1.00 61.78 611 LYS A N 1
ATOM 4452 C CA . LYS A 1 611 ? -15.974 -12.981 11.464 1.00 61.78 611 LYS A CA 1
ATOM 4453 C C . LYS A 1 611 ? -16.568 -14.174 10.733 1.00 61.78 611 LYS A C 1
ATOM 4455 O O . LYS A 1 611 ? -16.407 -15.314 11.182 1.00 61.78 611 LYS A O 1
ATOM 4460 N N . ASP A 1 612 ? -17.221 -13.919 9.600 1.00 70.00 612 ASP A N 1
ATOM 4461 C CA . ASP A 1 612 ? -17.672 -14.962 8.678 1.00 70.00 612 ASP A CA 1
ATOM 4462 C C . ASP A 1 612 ? -16.577 -15.436 7.695 1.00 70.00 612 ASP A C 1
ATOM 4464 O O . ASP A 1 612 ? -16.729 -16.497 7.079 1.00 70.00 612 ASP A O 1
ATOM 4468 N N . GLY A 1 613 ? -15.438 -14.730 7.640 1.00 72.06 613 GLY A N 1
ATOM 4469 C CA . GLY A 1 613 ? -14.314 -15.002 6.743 1.00 72.06 613 GLY A CA 1
ATOM 4470 C C . GLY A 1 613 ? -14.348 -14.209 5.433 1.00 72.06 613 GLY A C 1
ATOM 4471 O O . GLY A 1 613 ? -13.607 -14.553 4.510 1.00 72.06 613 GLY A O 1
ATOM 4472 N N . VAL A 1 614 ? -15.203 -13.188 5.326 1.00 79.19 614 VAL A N 1
ATOM 4473 C CA . VAL A 1 614 ? -15.335 -12.310 4.159 1.00 79.19 614 VAL A CA 1
ATOM 4474 C C . VAL A 1 614 ? -15.103 -10.853 4.567 1.00 79.19 614 VAL A C 1
ATOM 4476 O O . VAL A 1 614 ? -15.623 -10.367 5.565 1.00 79.19 614 VAL A O 1
ATOM 4479 N N . VAL A 1 615 ? -14.330 -10.127 3.759 1.00 79.56 615 VAL A N 1
ATOM 4480 C CA . VAL A 1 615 ? -14.159 -8.674 3.895 1.00 79.56 615 VAL A CA 1
ATOM 4481 C C . VAL A 1 615 ? -15.500 -7.979 3.637 1.00 79.56 615 VAL A C 1
ATOM 4483 O O . VAL A 1 615 ? -16.097 -8.170 2.576 1.00 79.56 615 VAL A O 1
ATOM 4486 N N . ASP A 1 616 ? -15.965 -7.148 4.573 1.00 73.25 616 ASP A N 1
ATOM 4487 C CA . ASP A 1 616 ? -17.288 -6.507 4.500 1.00 73.25 616 ASP A CA 1
ATOM 4488 C C . ASP A 1 616 ? -17.461 -5.624 3.255 1.00 73.25 616 ASP A C 1
ATOM 4490 O O . ASP A 1 616 ? -18.524 -5.591 2.627 1.00 73.25 616 ASP A O 1
ATOM 4494 N N . PHE A 1 617 ? -16.412 -4.863 2.944 1.00 82.06 617 PHE A N 1
ATOM 4495 C CA . PHE A 1 617 ? -16.333 -3.907 1.848 1.00 82.06 617 PHE A CA 1
ATOM 4496 C C . PHE A 1 617 ? -14.886 -3.855 1.367 1.00 82.06 617 PHE A C 1
ATOM 4498 O O . PHE A 1 617 ? -13.981 -3.668 2.170 1.00 82.06 617 PHE A O 1
ATOM 4505 N N . PHE A 1 618 ? -14.679 -3.978 0.060 1.00 87.88 618 PHE A N 1
ATOM 4506 C CA . PHE A 1 618 ? -13.387 -3.813 -0.602 1.00 87.88 618 PHE A CA 1
ATOM 4507 C C . PHE A 1 618 ? -13.585 -2.844 -1.766 1.00 87.88 618 PHE A C 1
ATOM 4509 O O . PHE A 1 618 ? -14.566 -2.973 -2.506 1.00 87.88 618 PHE A O 1
ATOM 4516 N N . MET A 1 619 ? -12.686 -1.875 -1.931 1.00 90.00 619 MET A N 1
ATOM 4517 C CA . MET A 1 619 ? -12.755 -0.905 -3.018 1.00 90.00 619 MET A CA 1
ATOM 4518 C C . MET A 1 619 ? -11.503 -0.986 -3.883 1.00 90.00 619 MET A C 1
ATOM 4520 O O . MET A 1 619 ? -10.423 -0.577 -3.480 1.00 90.00 619 MET A O 1
ATOM 4524 N N . MET A 1 620 ? -11.676 -1.452 -5.114 1.00 92.00 620 MET A N 1
ATOM 4525 C CA . MET A 1 620 ? -10.692 -1.262 -6.170 1.00 92.00 620 MET A CA 1
ATOM 4526 C C . MET A 1 620 ? -10.930 0.107 -6.817 1.00 92.00 620 MET A C 1
ATOM 4528 O O . MET A 1 620 ? -12.052 0.401 -7.237 1.00 92.00 620 MET A O 1
ATOM 4532 N N . VAL A 1 621 ? -9.888 0.928 -6.903 1.00 89.31 621 VAL A N 1
ATOM 4533 C CA . VAL A 1 621 ? -9.856 2.162 -7.699 1.00 89.31 621 VAL A CA 1
ATOM 4534 C C . VAL A 1 621 ? -8.905 1.897 -8.858 1.00 89.31 621 VAL A C 1
ATOM 4536 O O . VAL A 1 621 ? -7.842 1.337 -8.637 1.00 89.31 621 VAL A O 1
ATOM 4539 N N . PHE A 1 622 ? -9.268 2.247 -10.086 1.00 88.25 622 PHE A N 1
ATOM 4540 C CA . PHE A 1 622 ? -8.426 2.000 -11.258 1.00 88.25 622 PHE A CA 1
ATOM 4541 C C . PHE A 1 622 ? -8.346 3.236 -12.145 1.00 88.25 622 PHE A C 1
ATOM 4543 O O . PHE A 1 622 ? -9.242 4.081 -12.118 1.00 88.25 622 PHE A O 1
ATOM 4550 N N . VAL A 1 623 ? -7.278 3.330 -12.931 1.00 81.12 623 VAL A N 1
ATOM 4551 C CA . VAL A 1 623 ? -7.088 4.417 -13.898 1.00 81.12 623 VAL A CA 1
ATOM 4552 C C . VAL A 1 623 ? -8.006 4.263 -15.119 1.00 81.12 623 VAL A C 1
ATOM 4554 O O . VAL A 1 623 ? -8.139 3.166 -15.676 1.00 81.12 623 VAL A O 1
ATOM 4557 N N . GLY A 1 624 ? -8.654 5.368 -15.513 1.00 68.75 624 GLY A N 1
ATOM 4558 C CA . GLY A 1 624 ? -9.618 5.458 -16.624 1.00 68.75 624 GLY A CA 1
ATOM 4559 C C . GLY A 1 624 ? -10.597 6.627 -16.497 1.00 68.75 624 GLY A C 1
ATOM 4560 O O . GLY A 1 624 ? -11.059 6.885 -15.365 1.00 68.75 624 GLY A O 1
#

Sequence (624 aa):
MGTKLRRLVALIGVLSMIFSIMPLGAMAAGSDVPADLPGALQATPPPAHAAASGFLFYKFPVPQPACTGFGLNVSGNAYFSSDDCGFVPFGIAGADSTADVVVTFYGPNGSAIESQDALYDSVDNEWQFSITPEATWPAGWITAVVFVDGEDSGQTGFGHRLLGASVSVDAGGAPYGPGDDLPVTGNIAELDTVTNLTGVQRTGVPATFTLAVRTPSGEVRPVPGGPITADAAGNYSSTIPGSLTADHEPVGSGVELTIAVLAIDATYDDPSTGQWAAAEAGSAPVTLLAASDAVSLEASFVSSVGWVKPGEAYPFRIFVTNATTSDAENVSVTLSAPSSATFQDATPLTGAGTAAVAPASITWNVGTVPAANEAGPNTRTLVVTARAASLAEDNEVVWKDLSTTASLTYDGYSGPAITSATHGPKVIPPAAEFDTARYGDKPFPMVPVEWVDLDRQNNDTWDNDSEKLDTIVNDPGFVGSTFNLYQEMSFGQLFPQGSVPSAGIATAAFSDYDPGFDFTTTDRTNPLYAGCRGATFAEPGLVGTAAFDTRIEDGWYQMPGTTEYYGGDFPAFTATTVAIDQACGPIGKAVFDAAQIADPEIDYNEYDSDKDGVVDFFMMVFVG

Foldseek 3Di:
DDDDDDDDDDDDDDDDDDDDDDDDDDDDDDDDDDDDDPDDPPPDDDQDAKAKADKWKWKAQQWPPVRDDPTDTQLQAQEAFLRIKTKIWIAIPRDDQPWFKKKWKAAPVRHTDDIDTWHADPVVRTTMDMGNDDPPGDFAKIKIFMDTNRHTRDIDIHGYLAKAKDKDWDQPKFAAAQQDKTKIKIFIFGWDAHPPPPGTDGQTAFKWWWKWKQFLVRDTGTAPPDGHTAPGRRIDIDIRGSVRRNPDDDPDPDQKGKMKIWTAFIWDQDPPRGIHTYRTNDIDIGIHGHADPDWAKAKAFDDLQLADAAFDKGKTKIKIKAQHQAKWFFKKKKKFWPPFKFWDDKDWDPLQADWDGDGGMIIGGRGIFGYAIPVGIGMTMMMTMMTGHHCVRPVCSLVDFGKMKMWMDTPPDPDHTHIYIHLHGRHDYPDPVGSPDHFTEAEAEEAAAEESRGDADDDPVDHPFLVVLQVQAQPPPDVNRVQVVCCVVVVNGHGYHYDLLLRSVQWAWQQPDPPGFPADFFPCVDPQQVVADKDFCVVVPCRNPSSNTTQAHSSHGYQRIHPSCQFNWPPPPVDPDIDTRQHRHDNCRVVRSSCRSCVVRDPLVVQPNNPPPDRSDYHYHYHD